Protein AF-0000000069440228 (afdb_homodimer)

pLDDT: mean 81.07, std 17.93, range [28.2, 97.19]

InterPro domains:
  IPR001647 DNA-binding HTH domain, TetR-type [PF00440] (42-88)
  IPR001647 DNA-binding HTH domain, TetR-type [PR00455] (42-55)
  IPR001647 DNA-binding HTH domain, TetR-type [PR00455] (63-86)
  IPR001647 DNA-binding HTH domain, TetR-type [PS50977] (36-96)
  IPR009057 Homedomain-like superfamily [SSF46689] (38-113)
  IPR050109 HTH-type, TetR-like transcriptional regulator [PTHR30055] (40-167)

Secondary structure (DSSP, 8-state):
-------------------HHHHHHHHHHT---HHHHHHHHHHHHHHHHHHHH-TTT--HHHHHHHHTS-HHHHHHHH-SHHHHHHHHHHHHHHHHHHHHHHHHTT-SSHHHHHHHHHHHHHHHHHH-HHHHHHHHHHTHHHHHHHT-TTSHHHHHHHHHHHHHH--SSS-HHHHHHHHHHHHHHHHHHHHS--SSS--SSHHHHHHHIIIIIHHHHHHT-/-------------------HHHHHHHHHHT---HHHHHHHHHHHHHHHHHHHH-TTT--HHHHHHHHTS-HHHHHHHH-SHHHHHHHHHHHHHHHHHHHHHHHHTT-SSHHHHHHHHHHHHHHHHHH-HHHHHHHHHHTHHHHHHHH-TTSHHHHHHHHHHHHHH--SSS-HHHHHHHHHHHHHHHHHHHHS--SSS--SSHHHHHHHIIIIIHHHHHHT-

Nearest PDB structures (foldseek):
  3br6-assembly1_A  TM=7.108E-01  e=5.117E-04  Staphylococcus aureus
  5gpa-assembly1_B  TM=5.689E-01  e=1.256E-04  Halalkalibacterium halodurans C-125
  3whc-assembly3_F  TM=5.615E-01  e=7.028E-04  Bacillus subtilis subsp. subtilis str. 168
  6en8-assembly1_E  TM=5.647E-01  e=8.501E-03  Sulfolobus acidocaldarius DSM 639
  3aqt-assembly1_B  TM=5.004E-01  e=3.282E-03  Corynebacterium glutamicum ATCC 13032

Organism: Mycobacteroides abscessus (strain ATCC 19977 / DSM 44196 / CCUG 20993 / CIP 104536 / JCM 13569 / NCTC 13031 / TMC 1543 / L948) (NCBI:txid561007)

Solvent-accessible surface area (backbone atoms only — not comparable to full-atom values): 23138 Å² total; per-residue (Å²): 135,83,79,76,74,76,70,76,71,70,79,70,74,74,76,61,45,58,63,39,36,62,43,48,52,20,60,68,70,70,55,71,53,71,68,41,48,52,52,47,46,47,40,49,27,38,48,53,42,23,53,73,57,21,49,67,72,44,48,68,61,57,29,16,57,70,49,70,47,50,58,68,56,43,35,56,44,39,40,52,68,66,45,40,53,24,50,39,50,42,49,52,52,44,52,48,51,55,62,44,37,75,71,38,63,78,48,90,44,41,66,60,27,49,38,51,48,50,33,51,48,51,55,47,49,75,71,30,58,58,49,54,20,36,53,64,45,40,49,23,52,48,58,49,39,59,36,39,51,82,32,62,43,35,49,34,41,40,50,57,52,14,66,69,38,37,44,93,86,32,45,49,72,22,34,34,42,27,46,54,54,49,52,54,52,49,47,47,40,72,67,34,59,38,88,84,60,47,62,86,43,65,69,39,26,41,52,43,28,61,45,43,47,45,44,35,38,60,46,36,89,135,82,79,74,75,76,68,76,72,71,79,70,73,75,77,65,45,59,62,37,35,61,42,49,53,21,60,68,70,70,56,70,52,70,66,42,48,53,52,47,46,46,40,48,27,38,48,52,42,24,53,73,58,21,50,67,71,44,48,66,61,57,29,17,57,69,50,70,48,49,58,67,56,43,35,58,44,38,39,54,69,66,44,40,53,24,50,38,51,42,51,52,52,44,54,49,51,54,63,43,38,77,70,40,63,78,47,88,44,41,67,61,26,48,38,50,50,49,33,52,48,52,55,47,49,76,71,30,58,59,49,54,20,35,53,65,47,40,49,20,54,48,55,49,39,59,38,40,51,82,32,61,44,35,49,33,41,40,50,56,52,15,66,69,38,38,43,90,87,32,44,49,72,22,34,35,43,24,46,55,55,51,52,55,52,47,49,47,40,73,64,35,57,39,88,82,61,47,60,87,43,66,68,39,26,41,52,44,28,62,45,43,47,45,45,34,39,62,45,35,90

Radius of gyration: 23.77 Å; Cα contacts (8 Å, |Δi|>4): 569; chains: 2; bounding box: 67×56×89 Å

Foldseek 3Di:
DDPPPPPPPPPPPLDDAALLLLLLVCLLVVDDDPLSVLVVLLLVLLLVQCLVPFLQPRDLCSSCVSSVHDSVVCCSHQNDSLSSLLSSVLNVLSNQLSVCLVVLVVDDALLVSQLVSQLSVLVCLLPPSNNVSCLVSPLVSQLCSPPVVPDSSNVSSLQSNLVSRDDPLAHSQLSSQLVSVSVNVSSCCSNPPDPVQHPPHSVSSSVNCVVPSSVSSNVSD/DDPPCPPDDPPPPLDDAALLLLLLVCLLVVDDDPLSVLVVLLLVLLLVQCLVPFLQPRDLCSSCVSSVHDSVVCCSHQNDSLSSLLSSVLNVLSNQLSVCLVVLVVDDALLVSQLVSQLSVLVCLLPPSNNVSCLVSPLVSQLCSNPVVPDSSNVSSLQSNLVSRDDPLAHSQLSSQLVSVSVNVSSCCSNPPDPVQHPPHSVSSSVSCVVPSSVSSNVSD

Structure (mmCIF, N/CA/C/O backbone):
data_AF-0000000069440228-model_v1
#
loop_
_entity.id
_entity.type
_entity.pdbx_description
1 polymer 'Transcriptional regulator, TetR family'
#
loop_
_atom_site.group_PDB
_atom_site.id
_atom_site.type_symbol
_atom_site.label_atom_id
_atom_site.label_alt_id
_atom_site.label_comp_id
_atom_site.label_asym_id
_atom_site.label_entity_id
_atom_site.label_seq_id
_atom_site.pdbx_PDB_ins_code
_atom_site.Cartn_x
_atom_site.Cartn_y
_atom_site.Cartn_z
_atom_site.occupancy
_atom_site.B_iso_or_equiv
_atom_site.auth_seq_id
_atom_site.auth_comp_id
_atom_site.auth_asym_id
_atom_site.auth_atom_id
_atom_site.pdbx_PDB_model_num
ATOM 1 N N . MET A 1 1 ? 43 -10.797 38.031 1 28.2 1 MET A N 1
ATOM 2 C CA . MET A 1 1 ? 42.812 -9.906 36.906 1 28.2 1 MET A CA 1
ATOM 3 C C . MET A 1 1 ? 41.312 -9.828 36.531 1 28.2 1 MET A C 1
ATOM 5 O O . MET A 1 1 ? 40.688 -10.844 36.219 1 28.2 1 MET A O 1
ATOM 9 N N . SER A 1 2 ? 40.562 -8.812 37.094 1 29.97 2 SER A N 1
ATOM 10 C CA . SER A 1 2 ? 39.125 -8.555 37.281 1 29.97 2 SER A CA 1
ATOM 11 C C . SER A 1 2 ? 38.438 -8.352 35.938 1 29.97 2 SER A C 1
ATOM 13 O O . SER A 1 2 ? 38.906 -7.605 35.094 1 29.97 2 SER A O 1
ATOM 15 N N . ARG A 1 3 ? 37.75 -9.438 35.406 1 32.78 3 ARG A N 1
ATOM 16 C CA . ARG A 1 3 ? 36.938 -9.453 34.188 1 32.78 3 ARG A CA 1
ATOM 17 C C . ARG A 1 3 ? 35.969 -8.266 34.156 1 32.78 3 ARG A C 1
ATOM 19 O O . ARG A 1 3 ? 35.062 -8.18 35 1 32.78 3 ARG A O 1
ATOM 26 N N . VAL A 1 4 ? 36.469 -7.074 33.75 1 31.69 4 VAL A N 1
ATOM 27 C CA . VAL A 1 4 ? 35.625 -5.898 33.531 1 31.69 4 VAL A CA 1
ATOM 28 C C . VAL A 1 4 ? 34.406 -6.281 32.719 1 31.69 4 VAL A C 1
ATOM 30 O O . VAL A 1 4 ? 34.531 -6.797 31.594 1 31.69 4 VAL A O 1
ATOM 33 N N . ASP A 1 5 ? 33.312 -6.699 33.312 1 32.22 5 ASP A N 1
ATOM 34 C CA . ASP A 1 5 ? 31.984 -6.945 32.781 1 32.22 5 ASP A CA 1
ATOM 35 C C . ASP A 1 5 ? 31.547 -5.793 31.891 1 32.22 5 ASP A C 1
ATOM 37 O O . ASP A 1 5 ? 31.297 -4.688 32.375 1 32.22 5 ASP A O 1
ATOM 41 N N . MET A 1 6 ? 32.25 -5.609 30.75 1 29.31 6 MET A N 1
ATOM 42 C CA . MET A 1 6 ? 31.781 -4.59 29.797 1 29.31 6 MET A CA 1
ATOM 43 C C . MET A 1 6 ? 30.281 -4.711 29.562 1 29.31 6 MET A C 1
ATOM 45 O O . MET A 1 6 ? 29.828 -5.648 28.906 1 29.31 6 MET A O 1
ATOM 49 N N . ALA A 1 7 ? 29.5 -4.484 30.609 1 30.56 7 ALA A N 1
ATOM 50 C CA . ALA A 1 7 ? 28.047 -4.316 30.562 1 30.56 7 ALA A CA 1
ATOM 51 C C . ALA A 1 7 ? 27.625 -3.609 29.281 1 30.56 7 ALA A C 1
ATOM 53 O O . ALA A 1 7 ? 28.219 -2.602 28.891 1 30.56 7 ALA A O 1
ATOM 54 N N . SER A 1 8 ? 27.141 -4.355 28.266 1 32.19 8 SER A N 1
ATOM 55 C CA . SER A 1 8 ? 26.562 -3.936 27 1 32.19 8 SER A CA 1
ATOM 56 C C . SER A 1 8 ? 25.703 -2.682 27.156 1 32.19 8 SER A C 1
ATOM 58 O O . SER A 1 8 ? 24.828 -2.631 28.031 1 32.19 8 SER A O 1
ATOM 60 N N . ALA A 1 9 ? 26.266 -1.5 27.031 1 32.81 9 ALA A N 1
ATOM 61 C CA . ALA A 1 9 ? 25.5 -0.257 27.094 1 32.81 9 ALA A CA 1
ATOM 62 C C . ALA A 1 9 ? 24.156 -0.401 26.406 1 32.81 9 ALA A C 1
ATOM 64 O O . ALA A 1 9 ? 24.047 -1.021 25.344 1 32.81 9 ALA A O 1
ATOM 65 N N . PRO A 1 10 ? 23.062 -0.274 27.156 1 29.56 10 PRO A N 1
ATOM 66 C CA . PRO A 1 10 ? 21.734 -0.443 26.562 1 29.56 10 PRO A CA 1
ATOM 67 C C . PRO A 1 10 ? 21.609 0.25 25.203 1 29.56 10 PRO A C 1
ATOM 69 O O . PRO A 1 10 ? 22.297 1.244 24.953 1 29.56 10 PRO A O 1
ATOM 72 N N . ALA A 1 11 ? 21.516 -0.402 24.188 1 31.19 11 ALA A N 1
ATOM 73 C CA . ALA A 1 11 ? 21.219 0.177 22.875 1 31.19 11 ALA A CA 1
ATOM 74 C C . ALA A 1 11 ? 20.406 1.458 23.031 1 31.19 11 ALA A C 1
ATOM 76 O O . ALA A 1 11 ? 19.312 1.445 23.609 1 31.19 11 ALA A O 1
ATOM 77 N N . ALA A 1 12 ? 21.016 2.604 23.344 1 30.41 12 ALA A N 1
ATOM 78 C CA . ALA A 1 12 ? 20.406 3.926 23.438 1 30.41 12 ALA A CA 1
ATOM 79 C C . ALA A 1 12 ? 19.219 4.043 22.484 1 30.41 12 ALA A C 1
ATOM 81 O O . ALA A 1 12 ? 19.312 3.672 21.312 1 30.41 12 ALA A O 1
ATOM 82 N N . THR A 1 13 ? 18.016 3.906 22.953 1 32.97 13 THR A N 1
ATOM 83 C CA . THR A 1 13 ? 16.797 4.371 22.328 1 32.97 13 THR A CA 1
ATOM 84 C C . THR A 1 13 ? 17.047 5.637 21.516 1 32.97 13 THR A C 1
ATOM 86 O O . THR A 1 13 ? 17.438 6.668 22.062 1 32.97 13 THR A O 1
ATOM 89 N N . ILE A 1 14 ? 17.875 5.5 20.547 1 34.44 14 ILE A N 1
ATOM 90 C CA . ILE A 1 14 ? 18.094 6.637 19.656 1 34.44 14 ILE A CA 1
ATOM 91 C C . ILE A 1 14 ? 17.047 7.707 19.906 1 34.44 14 ILE A C 1
ATOM 93 O O . ILE A 1 14 ? 15.844 7.438 19.812 1 34.44 14 ILE A O 1
ATOM 97 N N . GLY A 1 15 ? 17.25 8.82 20.641 1 34.31 15 GLY A N 1
ATOM 98 C CA . GLY A 1 15 ? 16.562 10.023 21.078 1 34.31 15 GLY A CA 1
ATOM 99 C C . GLY A 1 15 ? 15.43 10.438 20.172 1 34.31 15 GLY A C 1
ATOM 100 O O . GLY A 1 15 ? 15.227 9.844 19.109 1 34.31 15 GLY A O 1
ATOM 101 N N . SER A 1 16 ? 14.867 11.969 20.281 1 42.5 16 SER A N 1
ATOM 102 C CA . SER A 1 16 ? 13.695 12.812 20.109 1 42.5 16 SER A CA 1
ATOM 103 C C . SER A 1 16 ? 13.344 12.992 18.625 1 42.5 16 SER A C 1
ATOM 105 O O . SER A 1 16 ? 13.992 13.773 17.922 1 42.5 16 SER A O 1
ATOM 107 N N . VAL A 1 17 ? 13.453 12.094 17.766 1 46.5 17 VAL A N 1
ATOM 108 C CA . VAL A 1 17 ? 12.695 12.344 16.547 1 46.5 17 VAL A CA 1
ATOM 109 C C . VAL A 1 17 ? 11.547 13.312 16.828 1 46.5 17 VAL A C 1
ATOM 111 O O . VAL A 1 17 ? 10.984 13.305 17.922 1 46.5 17 VAL A O 1
ATOM 114 N N . VAL A 1 18 ? 11.383 14.383 15.984 1 55.03 18 VAL A N 1
ATOM 115 C CA . VAL A 1 18 ? 10.352 15.414 16.047 1 55.03 18 VAL A CA 1
ATOM 116 C C . VAL A 1 18 ? 9.117 14.875 16.75 1 55.03 18 VAL A C 1
ATOM 118 O O . VAL A 1 18 ? 8.656 13.773 16.453 1 55.03 18 VAL A O 1
ATOM 121 N N . GLU A 1 19 ? 9.008 15.289 18.078 1 64.88 19 GLU A N 1
ATOM 122 C CA . GLU A 1 19 ? 7.695 15.094 18.672 1 64.88 19 GLU A CA 1
ATOM 123 C C . GLU A 1 19 ? 6.578 15.477 17.703 1 64.88 19 GLU A C 1
ATOM 125 O O . GLU A 1 19 ? 5.938 16.516 17.875 1 64.88 19 GLU A O 1
ATOM 130 N N . LEU A 1 20 ? 6.578 14.836 16.609 1 74.19 20 LEU A N 1
ATOM 131 C CA . LEU A 1 20 ? 5.633 15.156 15.539 1 74.19 20 LEU A CA 1
ATOM 132 C C . LEU A 1 20 ? 4.211 15.242 16.078 1 74.19 20 LEU A C 1
ATOM 134 O O . LEU A 1 20 ? 3.402 16.047 15.609 1 74.19 20 LEU A O 1
ATOM 138 N N . ASP A 1 21 ? 4.094 14.547 17.172 1 74.06 21 ASP A N 1
ATOM 139 C CA . ASP A 1 21 ? 2.752 14.547 17.75 1 74.06 21 ASP A CA 1
ATOM 140 C C . ASP A 1 21 ? 2.363 15.945 18.234 1 74.06 21 ASP A C 1
ATOM 142 O O . ASP A 1 21 ? 1.269 16.422 17.953 1 74.06 21 ASP A O 1
ATOM 146 N N . SER A 1 22 ? 3.354 16.453 19 1 77.75 22 SER A N 1
ATOM 147 C CA . SER A 1 22 ? 3.088 17.797 19.516 1 77.75 22 SER A CA 1
ATOM 148 C C . SER A 1 22 ? 2.898 18.797 18.391 1 77.75 22 SER A C 1
ATOM 150 O O . SER A 1 22 ? 2.012 19.656 18.453 1 77.75 22 SER A O 1
ATOM 152 N N . LEU A 1 23 ? 3.674 18.719 17.406 1 78 23 LEU A N 1
ATOM 153 C CA . LEU A 1 23 ? 3.547 19.625 16.266 1 78 23 LEU A CA 1
ATOM 154 C C . LEU A 1 23 ? 2.195 19.453 15.578 1 78 23 LEU A C 1
ATOM 156 O O . LEU A 1 23 ? 1.504 20.422 15.297 1 78 23 LEU A O 1
ATOM 160 N N . LEU A 1 24 ? 1.791 18.266 15.398 1 77.31 24 LEU A N 1
ATOM 161 C CA . LEU A 1 24 ? 0.544 18 14.695 1 77.31 24 LEU A CA 1
ATOM 162 C C . LEU A 1 24 ? -0.655 18.484 15.492 1 77.31 24 LEU A C 1
ATOM 164 O O . LEU A 1 24 ? -1.584 19.078 14.93 1 77.31 24 LEU A O 1
ATOM 168 N N . ARG A 1 25 ? -0.547 18.266 16.75 1 76.62 25 ARG A N 1
ATOM 169 C CA . ARG A 1 25 ? -1.619 18.766 17.609 1 76.62 25 ARG A CA 1
ATOM 170 C C . ARG A 1 25 ? -1.704 20.281 17.562 1 76.62 25 ARG A C 1
ATOM 172 O O . ARG A 1 25 ? -2.799 20.844 17.531 1 76.62 25 ARG A O 1
ATOM 179 N N . GLN A 1 26 ? -0.553 20.797 17.562 1 81.5 26 GLN A N 1
ATOM 180 C CA . GLN A 1 26 ? -0.521 22.25 17.562 1 81.5 26 GLN A CA 1
ATOM 181 C C . GLN A 1 26 ? -0.927 22.828 16.219 1 81.5 26 GLN A C 1
ATOM 183 O O . GLN A 1 26 ? -1.494 23.922 16.141 1 81.5 26 GLN A O 1
ATOM 188 N N . LEU A 1 27 ? -0.645 22.156 15.211 1 79.38 27 LEU A N 1
ATOM 189 C CA . LEU A 1 27 ? -1.146 22.562 13.898 1 79.38 27 LEU A CA 1
ATOM 190 C C . LEU A 1 27 ? -2.672 22.562 13.875 1 79.38 27 LEU A C 1
ATOM 192 O O . LEU A 1 27 ? -3.287 23.453 13.297 1 79.38 27 LEU A O 1
ATOM 196 N N . ALA A 1 28 ? -3.174 21.625 14.508 1 76.25 28 ALA A N 1
ATOM 197 C CA . ALA A 1 28 ? -4.625 21.484 14.539 1 76.25 28 ALA A CA 1
ATOM 198 C C . ALA A 1 28 ? -5.266 22.578 15.391 1 76.25 28 ALA A C 1
ATOM 200 O O . ALA A 1 28 ? -6.395 23 15.125 1 76.25 28 ALA A O 1
ATOM 201 N N . THR A 1 29 ? -4.512 23.047 16.359 1 79.56 29 THR A N 1
ATOM 202 C CA . THR A 1 29 ? -5.078 24.031 17.281 1 79.56 29 THR A CA 1
ATOM 203 C C . THR A 1 29 ? -4.691 25.453 16.844 1 79.56 29 THR A C 1
ATOM 205 O O . THR A 1 29 ? -5.281 26.422 17.312 1 79.56 29 THR A O 1
ATOM 208 N N . GLY A 1 30 ? -3.723 25.5 15.961 1 80.81 30 GLY A N 1
ATOM 209 C CA . GLY A 1 30 ? -3.402 26.781 15.352 1 80.81 30 GLY A CA 1
ATOM 210 C C . GLY A 1 30 ? -2.338 27.547 16.109 1 80.81 30 GLY A C 1
ATOM 211 O O . GLY A 1 30 ? -2.045 28.703 15.773 1 80.81 30 GLY A O 1
ATOM 212 N N . THR A 1 31 ? -1.78 27.031 17.203 1 82.38 31 THR A N 1
ATOM 213 C CA . THR A 1 31 ? -0.75 27.719 17.969 1 82.38 31 THR A CA 1
ATOM 214 C C . THR A 1 31 ? 0.497 26.844 18.109 1 82.38 31 THR A C 1
ATOM 216 O O . THR A 1 31 ? 0.453 25.781 18.719 1 82.38 31 THR A O 1
ATOM 219 N N . LEU A 1 32 ? 1.535 27.375 17.562 1 83.69 32 LEU A N 1
ATOM 220 C CA . LEU A 1 32 ? 2.77 26.609 17.594 1 83.69 32 LEU A CA 1
ATOM 221 C C . LEU A 1 32 ? 3.711 27.125 18.672 1 83.69 32 LEU A C 1
ATOM 223 O O . LEU A 1 32 ? 3.898 28.344 18.812 1 83.69 32 LEU A O 1
ATOM 227 N N . SER A 1 33 ? 4.191 26.25 19.484 1 83.75 33 SER A N 1
ATOM 228 C CA . SER A 1 33 ? 5.277 26.578 20.406 1 83.75 33 SER A CA 1
ATOM 229 C C . SER A 1 33 ? 6.551 26.938 19.641 1 83.75 33 SER A C 1
ATOM 231 O O . SER A 1 33 ? 6.648 26.688 18.438 1 83.75 33 SER A O 1
ATOM 233 N N . GLU A 1 34 ? 7.492 27.516 20.281 1 81.69 34 GLU A N 1
ATOM 234 C CA . GLU A 1 34 ? 8.758 27.891 19.656 1 81.69 34 GLU A CA 1
ATOM 235 C C . GLU A 1 34 ? 9.484 26.656 19.109 1 81.69 34 GLU A C 1
ATOM 237 O O . GLU A 1 34 ? 10.078 26.703 18.031 1 81.69 34 GLU A O 1
ATOM 242 N N . THR A 1 35 ? 9.398 25.688 19.922 1 79.94 35 THR A N 1
ATOM 243 C CA . THR A 1 35 ? 10.039 24.438 19.5 1 79.94 35 THR A CA 1
ATOM 244 C C . THR A 1 35 ? 9.414 23.922 18.203 1 79.94 35 THR A C 1
ATOM 246 O O . THR A 1 35 ? 10.125 23.484 17.297 1 79.94 35 THR A O 1
ATOM 249 N N . ASN A 1 36 ? 8.195 24 18.156 1 85.75 36 ASN A N 1
ATOM 250 C CA . ASN A 1 36 ? 7.496 23.469 16.984 1 85.75 36 ASN A CA 1
ATOM 251 C C . ASN A 1 36 ? 7.656 24.375 15.781 1 85.75 36 ASN A C 1
ATOM 253 O O . ASN A 1 36 ? 7.625 23.906 14.641 1 85.75 36 ASN A O 1
ATOM 257 N N . VAL A 1 37 ? 7.871 25.656 16.125 1 85.69 37 VAL A N 1
ATOM 258 C CA . VAL A 1 37 ? 8.188 26.578 15.031 1 85.69 37 VAL A CA 1
ATOM 259 C C . VAL A 1 37 ? 9.523 26.188 14.406 1 85.69 37 VAL A C 1
ATOM 261 O O . VAL A 1 37 ? 9.648 26.141 13.18 1 85.69 37 VAL A O 1
ATOM 264 N N . ALA A 1 38 ? 10.477 25.891 15.195 1 86.25 38 ALA A N 1
ATOM 265 C CA . ALA A 1 38 ? 11.797 25.484 14.703 1 86.25 38 ALA A CA 1
ATOM 266 C C . ALA A 1 38 ? 11.711 24.188 13.906 1 86.25 38 ALA A C 1
ATOM 268 O O . ALA A 1 38 ? 12.305 24.078 12.828 1 86.25 38 ALA A O 1
ATOM 269 N N . THR A 1 39 ? 11 23.266 14.438 1 87.69 39 THR A N 1
ATOM 270 C CA . THR A 1 39 ? 10.812 22 13.742 1 87.69 39 THR A CA 1
ATOM 271 C C . THR A 1 39 ? 10.125 22.219 12.398 1 87.69 39 THR A C 1
ATOM 273 O O . THR A 1 39 ? 10.523 21.625 11.398 1 87.69 39 THR A O 1
ATOM 276 N N . SER A 1 40 ? 9.188 23.062 12.461 1 90.19 40 SER A N 1
ATOM 277 C CA . SER A 1 40 ? 8.461 23.344 11.227 1 90.19 40 SER A CA 1
ATOM 278 C C . SER A 1 40 ? 9.383 23.969 10.18 1 90.19 40 SER A C 1
ATOM 280 O O . SER A 1 40 ? 9.281 23.641 8.992 1 90.19 40 SER A O 1
ATOM 282 N N . ARG A 1 41 ? 10.258 24.75 10.602 1 91.31 41 ARG A N 1
ATOM 283 C CA . ARG A 1 41 ? 11.203 25.375 9.695 1 91.31 41 ARG A CA 1
ATOM 284 C C . ARG A 1 41 ? 12.133 24.344 9.07 1 91.31 41 ARG A C 1
ATOM 286 O O . ARG A 1 41 ? 12.469 24.438 7.883 1 91.31 41 ARG A O 1
ATOM 293 N N . LEU A 1 42 ? 12.547 23.438 9.852 1 94.19 42 LEU A N 1
ATOM 294 C CA . LEU A 1 42 ? 13.391 22.359 9.336 1 94.19 42 LEU A CA 1
ATOM 295 C C . LEU A 1 42 ? 12.648 21.531 8.297 1 94.19 42 LEU A C 1
ATOM 297 O O . LEU A 1 42 ? 13.195 21.219 7.238 1 94.19 42 LEU A O 1
ATOM 301 N N . LEU A 1 43 ? 11.422 21.281 8.617 1 93.06 43 LEU A N 1
ATOM 302 C CA . LEU A 1 43 ? 10.609 20.484 7.703 1 93.06 43 LEU A CA 1
ATOM 303 C C . LEU A 1 43 ? 10.281 21.266 6.438 1 93.06 43 LEU A C 1
ATOM 305 O O . LEU A 1 43 ? 10.18 20.688 5.352 1 93.06 43 LEU A O 1
ATOM 309 N N . ASP A 1 44 ? 10.156 22.594 6.586 1 94.88 44 ASP A N 1
ATOM 310 C CA . ASP A 1 44 ? 9.961 23.453 5.418 1 94.88 44 ASP A CA 1
ATOM 311 C C . ASP A 1 44 ? 11.164 23.375 4.477 1 94.88 44 ASP A C 1
ATOM 313 O O . ASP A 1 44 ? 11 23.266 3.258 1 94.88 44 ASP A O 1
ATOM 317 N N . ALA A 1 45 ? 12.266 23.422 5.051 1 96.12 45 ALA A N 1
ATOM 318 C CA . ALA A 1 45 ? 13.492 23.328 4.262 1 96.12 45 ALA A CA 1
ATOM 319 C C . ALA A 1 45 ? 13.578 21.984 3.531 1 96.12 45 ALA A C 1
ATOM 321 O O . ALA A 1 45 ? 13.938 21.938 2.352 1 96.12 45 ALA A O 1
ATOM 322 N N . ALA A 1 46 ? 13.281 20.953 4.25 1 93.62 46 ALA A N 1
ATOM 323 C CA . ALA A 1 46 ? 13.289 19.625 3.652 1 93.62 46 ALA A CA 1
ATOM 324 C C . ALA A 1 46 ? 12.297 19.531 2.498 1 93.62 46 ALA A C 1
ATOM 326 O O . ALA A 1 46 ? 12.633 19.047 1.416 1 93.62 46 ALA A O 1
ATOM 327 N N . ARG A 1 47 ? 11.102 20.016 2.762 1 92.69 47 ARG A N 1
ATOM 328 C CA . ARG A 1 47 ? 10.062 19.984 1.74 1 92.69 47 ARG A CA 1
ATOM 329 C C . ARG A 1 47 ? 10.508 20.719 0.481 1 92.69 47 ARG A C 1
ATOM 331 O O . ARG A 1 47 ? 10.32 20.219 -0.632 1 92.69 47 ARG A O 1
ATOM 338 N N . GLU A 1 48 ? 11.047 21.844 0.658 1 94.69 48 GLU A N 1
ATOM 339 C CA . GLU A 1 48 ? 11.5 22.641 -0.475 1 94.69 48 GLU A CA 1
ATOM 340 C C . GLU A 1 48 ? 12.57 21.906 -1.279 1 94.69 48 GLU A C 1
ATOM 342 O O . GLU A 1 48 ? 12.547 21.922 -2.512 1 94.69 48 GLU A O 1
ATOM 347 N N . GLU A 1 49 ? 13.492 21.281 -0.616 1 94.06 49 GLU A N 1
ATOM 348 C CA . GLU A 1 49 ? 14.539 20.516 -1.297 1 94.06 49 GLU A CA 1
ATOM 349 C C . GLU A 1 49 ? 13.953 19.328 -2.043 1 94.06 49 GLU A C 1
ATOM 351 O O . GLU A 1 49 ? 14.336 19.047 -3.18 1 94.06 49 GLU A O 1
ATOM 356 N N . PHE A 1 50 ? 13.031 18.672 -1.401 1 88.25 50 PHE A N 1
ATOM 357 C CA . PHE A 1 50 ? 12.398 17.516 -2.018 1 88.25 50 PHE A CA 1
ATOM 358 C C . PHE A 1 50 ? 11.633 17.906 -3.273 1 88.25 50 PHE A C 1
ATOM 360 O O . PHE A 1 50 ? 11.695 17.219 -4.293 1 88.25 50 PHE A O 1
ATOM 367 N N . VAL A 1 51 ? 10.93 18.969 -3.189 1 88.44 51 VAL A N 1
ATOM 368 C CA . VAL A 1 51 ? 10.125 19.422 -4.316 1 88.44 51 VAL A CA 1
ATOM 369 C C . VAL A 1 51 ? 11.039 19.906 -5.445 1 88.44 51 VAL A C 1
ATOM 371 O O . VAL A 1 51 ? 10.773 19.625 -6.617 1 88.44 51 VAL A O 1
ATOM 374 N N . ALA A 1 52 ? 12.102 20.531 -5.098 1 89.56 52 ALA A N 1
ATOM 375 C CA . ALA A 1 52 ? 12.992 21.125 -6.086 1 89.56 52 ALA A CA 1
ATOM 376 C C . ALA A 1 52 ? 13.852 20.062 -6.766 1 89.56 52 ALA A C 1
ATOM 378 O O . ALA A 1 52 ? 14.094 20.125 -7.973 1 89.56 52 ALA A O 1
ATOM 379 N N . HIS A 1 53 ? 14.312 19.047 -6.016 1 88.31 53 HIS A N 1
ATOM 380 C CA . HIS A 1 53 ? 15.352 18.172 -6.543 1 88.31 53 HIS A CA 1
ATOM 381 C C . HIS A 1 53 ? 14.891 16.719 -6.539 1 88.31 53 HIS A C 1
ATOM 383 O O . HIS A 1 53 ? 15.578 15.844 -7.078 1 88.31 53 HIS A O 1
ATOM 389 N N . GLY A 1 54 ? 13.711 16.562 -5.996 1 84.62 54 GLY A N 1
ATOM 390 C CA . GLY A 1 54 ? 13.32 15.18 -5.781 1 84.62 54 GLY A CA 1
ATOM 391 C C . GLY A 1 54 ? 13.867 14.602 -4.488 1 84.62 54 GLY A C 1
ATOM 392 O O . GLY A 1 54 ? 14.914 15.039 -4 1 84.62 54 GLY A O 1
ATOM 393 N N . ILE A 1 55 ? 13.289 13.648 -3.947 1 82.88 55 ILE A N 1
ATOM 394 C CA . ILE A 1 55 ? 13.641 13.102 -2.645 1 82.88 55 ILE A CA 1
ATOM 395 C C . ILE A 1 55 ? 14.93 12.281 -2.76 1 82.88 55 ILE A C 1
ATOM 397 O O . ILE A 1 55 ? 15.82 12.398 -1.914 1 82.88 55 ILE A O 1
ATOM 401 N N . ALA A 1 56 ? 15 11.508 -3.791 1 77.75 56 ALA A N 1
ATOM 402 C CA . ALA A 1 56 ? 16.156 10.641 -3.965 1 77.75 56 ALA A CA 1
ATOM 403 C C . ALA A 1 56 ? 17.438 11.453 -4.098 1 77.75 56 ALA A C 1
ATOM 405 O O . ALA A 1 56 ? 18.469 11.117 -3.502 1 77.75 56 ALA A O 1
ATOM 406 N N . ARG A 1 57 ? 17.422 12.477 -4.734 1 83.25 57 ARG A N 1
ATOM 407 C CA . ARG A 1 57 ? 18.609 13.258 -5.082 1 83.25 57 ARG A CA 1
ATOM 408 C C . ARG A 1 57 ? 18.922 14.266 -3.99 1 83.25 57 ARG A C 1
ATOM 410 O O . ARG A 1 57 ? 20 14.867 -3.992 1 83.25 57 ARG A O 1
ATOM 417 N N . THR A 1 58 ? 18 14.406 -3.178 1 89.69 58 THR A N 1
ATOM 418 C CA . THR A 1 58 ? 18.219 15.383 -2.111 1 89.69 58 THR A CA 1
ATOM 419 C C . THR A 1 58 ? 19.141 14.805 -1.04 1 89.69 58 THR A C 1
ATOM 421 O O . THR A 1 58 ? 18.922 13.703 -0.549 1 89.69 58 THR A O 1
ATOM 424 N N . ALA A 1 59 ? 20.203 15.555 -0.754 1 92.69 59 ALA A N 1
ATOM 425 C CA . ALA A 1 59 ? 21.109 15.164 0.328 1 92.69 59 ALA A CA 1
ATOM 426 C C . ALA A 1 59 ? 20.719 15.844 1.64 1 92.69 59 ALA A C 1
ATOM 428 O O . ALA A 1 59 ? 20.203 16.969 1.639 1 92.69 59 ALA A O 1
ATOM 429 N N . VAL A 1 60 ? 21 15.094 2.686 1 93.5 60 VAL A N 1
ATOM 430 C CA . VAL A 1 60 ? 20.688 15.641 4.004 1 93.5 60 VAL A CA 1
ATOM 431 C C . VAL A 1 60 ? 21.484 16.922 4.23 1 93.5 60 VAL A C 1
ATOM 433 O O . VAL A 1 60 ? 20.984 17.859 4.867 1 93.5 60 VAL A O 1
ATOM 436 N N . GLY A 1 61 ? 22.641 16.984 3.682 1 95.81 61 GLY A N 1
ATOM 437 C CA . GLY A 1 61 ? 23.453 18.188 3.775 1 95.81 61 GLY A CA 1
ATOM 438 C C . GLY A 1 61 ? 22.797 19.391 3.135 1 95.81 61 GLY A C 1
ATOM 439 O O . GLY A 1 61 ? 22.891 20.516 3.646 1 95.81 61 GLY A O 1
ATOM 440 N N . ASP A 1 62 ? 22.109 19.234 2.072 1 96.5 62 ASP A N 1
ATOM 441 C CA . ASP A 1 62 ? 21.391 20.312 1.394 1 96.5 62 ASP A CA 1
ATOM 442 C C . ASP A 1 62 ? 20.234 20.828 2.246 1 96.5 62 ASP A C 1
ATOM 444 O O . ASP A 1 62 ? 19.984 22.031 2.295 1 96.5 62 ASP A O 1
ATOM 448 N N . ILE A 1 63 ? 19.594 19.906 2.879 1 96.62 63 ILE A N 1
ATOM 449 C CA . ILE A 1 63 ? 18.5 20.281 3.768 1 96.62 63 ILE A CA 1
ATOM 450 C C . ILE A 1 63 ? 19.031 21.125 4.93 1 96.62 63 ILE A C 1
ATOM 452 O O . ILE A 1 63 ? 18.469 22.156 5.266 1 96.62 63 ILE A O 1
ATOM 456 N N . ALA A 1 64 ? 20.125 20.625 5.496 1 96.94 64 ALA A N 1
ATOM 457 C CA . ALA A 1 64 ? 20.734 21.328 6.613 1 96.94 64 ALA A CA 1
ATOM 458 C C . ALA A 1 64 ? 21.172 22.734 6.203 1 96.94 64 ALA A C 1
ATOM 460 O O . ALA A 1 64 ? 20.906 23.703 6.922 1 96.94 64 ALA A O 1
ATOM 461 N N . ARG A 1 65 ? 21.766 22.859 5.086 1 97.12 65 ARG A N 1
ATOM 462 C CA . ARG A 1 65 ? 22.219 24.156 4.574 1 97.12 65 ARG A CA 1
ATOM 463 C C . ARG A 1 65 ? 21.047 25.109 4.375 1 97.12 65 ARG A C 1
ATOM 465 O O . ARG A 1 65 ? 21.109 26.266 4.801 1 97.12 65 ARG A O 1
ATOM 472 N N . ARG A 1 66 ? 20.031 24.688 3.834 1 96.25 66 ARG A N 1
ATOM 473 C CA . ARG A 1 66 ? 18.859 25.516 3.582 1 96.25 66 ARG A CA 1
ATOM 474 C C . ARG A 1 66 ? 18.203 25.953 4.891 1 96.25 66 ARG A C 1
ATOM 476 O O . ARG A 1 66 ? 17.688 27.062 4.988 1 96.25 66 ARG A O 1
ATOM 483 N N . ALA A 1 67 ? 18.219 25.062 5.836 1 95.81 67 ALA A N 1
ATOM 484 C CA . ALA A 1 67 ? 17.594 25.344 7.129 1 95.81 67 ALA A CA 1
ATOM 485 C C . ALA A 1 67 ? 18.516 26.188 8.008 1 95.81 67 ALA A C 1
ATOM 487 O O . ALA A 1 67 ? 18.094 26.688 9.055 1 95.81 67 ALA A O 1
ATOM 488 N N . GLY A 1 68 ? 19.719 26.281 7.645 1 96.56 68 GLY A N 1
ATOM 489 C CA . GLY A 1 68 ? 20.672 27.078 8.406 1 96.56 68 GLY A CA 1
ATOM 490 C C . GLY A 1 68 ? 21.141 26.391 9.68 1 96.56 68 GLY A C 1
ATOM 491 O O . GLY A 1 68 ? 21.328 27.031 10.711 1 96.56 68 GLY A O 1
ATOM 492 N N . VAL A 1 69 ? 21.203 25.109 9.656 1 96.31 69 VAL A N 1
ATOM 493 C CA . VAL A 1 69 ? 21.688 24.359 10.805 1 96.31 69 VAL A CA 1
ATOM 494 C C . VAL A 1 69 ? 22.766 23.375 10.359 1 96.31 69 VAL A C 1
ATOM 496 O O . VAL A 1 69 ? 22.969 23.172 9.164 1 96.31 69 VAL A O 1
ATOM 499 N N . SER A 1 70 ? 23.453 22.797 11.336 1 95.75 70 SER A N 1
ATOM 500 C CA . SER A 1 70 ? 24.469 21.781 11.031 1 95.75 70 SER A CA 1
ATOM 501 C C . SER A 1 70 ? 23.812 20.422 10.773 1 95.75 70 SER A C 1
ATOM 503 O O . SER A 1 70 ? 22.688 20.172 11.195 1 95.75 70 SER A O 1
ATOM 505 N N . ARG A 1 71 ? 24.531 19.547 10.094 1 94.44 71 ARG A N 1
ATOM 506 C CA . ARG A 1 71 ? 24.047 18.203 9.828 1 94.44 71 ARG A CA 1
ATOM 507 C C . ARG A 1 71 ? 23.766 17.453 11.125 1 94.44 71 ARG A C 1
ATOM 509 O O . ARG A 1 71 ? 22.719 16.812 11.266 1 94.44 71 ARG A O 1
ATOM 516 N N . PRO A 1 72 ? 24.578 17.562 12.148 1 93.81 72 PRO A N 1
ATOM 517 C CA . PRO A 1 72 ? 24.297 16.875 13.414 1 93.81 72 PRO A CA 1
ATOM 518 C C . PRO A 1 72 ? 23.047 17.406 14.102 1 93.81 72 PRO A C 1
ATOM 520 O O . PRO A 1 72 ? 22.281 16.641 14.688 1 93.81 72 PRO A O 1
ATOM 523 N N . THR A 1 73 ? 22.875 18.688 14 1 91.06 73 THR A N 1
ATOM 524 C CA . THR A 1 73 ? 21.688 19.281 14.578 1 91.06 73 THR A CA 1
ATOM 525 C C . THR A 1 73 ? 20.422 18.75 13.891 1 91.06 73 THR A C 1
ATOM 527 O O . THR A 1 73 ? 19.453 18.406 14.555 1 91.06 73 THR A O 1
ATOM 530 N N . LEU A 1 74 ? 20.422 18.734 12.531 1 93.94 74 LEU A N 1
ATOM 531 C CA . LEU A 1 74 ? 19.297 18.203 11.781 1 93.94 74 LEU A CA 1
ATOM 532 C C . LEU A 1 74 ? 19.016 16.75 12.172 1 93.94 74 LEU A C 1
ATOM 534 O O . LEU A 1 74 ? 17.859 16.375 12.391 1 93.94 74 LEU A O 1
ATOM 538 N N . TYR A 1 75 ? 20.094 16.047 12.312 1 91.75 75 TYR A N 1
ATOM 539 C CA . TYR A 1 75 ? 19.953 14.641 12.664 1 91.75 75 TYR A CA 1
ATOM 540 C C . TYR A 1 75 ? 19.344 14.492 14.055 1 91.75 75 TYR A C 1
ATOM 542 O O . TYR A 1 75 ? 18.469 13.648 14.273 1 91.75 75 TYR A O 1
ATOM 550 N N . ARG A 1 76 ? 19.828 15.273 14.914 1 89.38 76 ARG A N 1
ATOM 551 C CA . ARG A 1 76 ? 19.312 15.211 16.281 1 89.38 76 ARG A CA 1
ATOM 552 C C . ARG A 1 76 ? 17.828 15.555 16.328 1 89.38 76 ARG A C 1
ATOM 554 O O . ARG A 1 76 ? 17.062 14.914 17.047 1 89.38 76 ARG A O 1
ATOM 561 N N . LYS A 1 77 ? 17.5 16.422 15.516 1 88.69 77 LYS A N 1
ATOM 562 C CA . LYS A 1 77 ? 16.141 16.938 15.594 1 88.69 77 LYS A CA 1
ATOM 563 C C . LYS A 1 77 ? 15.188 16.141 14.719 1 88.69 77 LYS A C 1
ATOM 565 O O . LYS A 1 77 ? 14.031 15.93 15.078 1 88.69 77 LYS A O 1
ATOM 570 N N . CYS A 1 78 ? 15.625 15.742 13.531 1 89.38 78 CYS A N 1
ATOM 571 C CA . CYS A 1 78 ? 14.703 15.164 12.555 1 89.38 78 CYS A CA 1
ATOM 572 C C . CYS A 1 78 ? 15.078 13.727 12.227 1 89.38 78 CYS A C 1
ATOM 574 O O . CYS A 1 78 ? 14.305 13.008 11.602 1 89.38 78 CYS A O 1
ATOM 576 N N . GLY A 1 79 ? 16.172 13.281 12.648 1 88.62 79 GLY A N 1
ATOM 577 C CA . GLY A 1 79 ? 16.609 11.922 12.352 1 88.62 79 GLY A CA 1
ATOM 578 C C . GLY A 1 79 ? 17.25 11.781 10.984 1 88.62 79 GLY A C 1
ATOM 579 O O . GLY A 1 79 ? 17.906 12.711 10.508 1 88.62 79 GLY A O 1
ATOM 580 N N . ASP A 1 80 ? 17.188 10.625 10.406 1 84.69 80 ASP A N 1
ATOM 581 C CA . ASP A 1 80 ? 17.797 10.359 9.102 1 84.69 80 ASP A CA 1
ATOM 582 C C . ASP A 1 80 ? 16.844 10.773 7.973 1 84.69 80 ASP A C 1
ATOM 584 O O . ASP A 1 80 ? 15.773 11.32 8.219 1 84.69 80 ASP A O 1
ATOM 588 N N . LYS A 1 81 ? 17.297 10.617 6.789 1 83.62 81 LYS A N 1
ATOM 589 C CA . LYS A 1 81 ? 16.531 11.086 5.629 1 83.62 81 LYS A CA 1
ATOM 590 C C . LYS A 1 81 ? 15.141 10.469 5.598 1 83.62 81 LYS A C 1
ATOM 592 O O . LYS A 1 81 ? 14.164 11.156 5.289 1 83.62 81 LYS A O 1
ATOM 597 N N . GLU A 1 82 ? 15.062 9.227 5.945 1 78.31 82 GLU A N 1
ATOM 598 C CA . GLU A 1 82 ? 13.766 8.555 5.926 1 78.31 82 GLU A CA 1
ATOM 599 C C . GLU A 1 82 ? 12.82 9.156 6.969 1 78.31 82 GLU A C 1
ATOM 601 O O . GLU A 1 82 ? 11.625 9.312 6.715 1 78.31 82 GLU A O 1
ATOM 606 N N . ASP A 1 83 ? 13.359 9.461 8.047 1 80.69 83 ASP A N 1
ATOM 607 C CA . ASP A 1 83 ? 12.578 10.109 9.094 1 80.69 83 ASP A CA 1
ATOM 608 C C . ASP A 1 83 ? 12.078 11.477 8.633 1 80.69 83 ASP A C 1
ATOM 610 O O . ASP A 1 83 ? 10.938 11.852 8.906 1 80.69 83 ASP A O 1
ATOM 614 N N . ILE A 1 84 ? 12.953 12.133 8 1 85.56 84 ILE A N 1
ATOM 615 C CA . ILE A 1 84 ? 12.617 13.477 7.539 1 85.56 84 ILE A CA 1
ATOM 616 C C . ILE A 1 84 ? 11.5 13.398 6.504 1 85.56 84 ILE A C 1
ATOM 618 O O . ILE A 1 84 ? 10.547 14.18 6.555 1 85.56 84 ILE A O 1
ATOM 622 N N . VAL A 1 85 ? 11.617 12.5 5.602 1 82.88 85 VAL A N 1
ATOM 623 C CA . VAL A 1 85 ? 10.594 12.32 4.57 1 82.88 85 VAL A CA 1
ATOM 624 C C . VAL A 1 85 ? 9.25 12.016 5.223 1 82.88 85 VAL A C 1
ATOM 626 O O . VAL A 1 85 ? 8.234 12.625 4.875 1 82.88 85 VAL A O 1
ATOM 629 N N . ALA A 1 86 ? 9.289 11.125 6.156 1 80.5 86 ALA A N 1
ATOM 630 C CA . ALA A 1 86 ? 8.062 10.75 6.848 1 80.5 86 ALA A CA 1
ATOM 631 C C . ALA A 1 86 ? 7.445 11.945 7.57 1 80.5 86 ALA A C 1
ATOM 633 O O . ALA A 1 86 ? 6.234 12.156 7.504 1 80.5 86 ALA A O 1
ATOM 634 N N . ALA A 1 87 ? 8.273 12.656 8.219 1 84.12 87 ALA A N 1
ATOM 635 C CA . ALA A 1 87 ? 7.801 13.812 8.984 1 84.12 87 ALA A CA 1
ATOM 636 C C . ALA A 1 87 ? 7.191 14.867 8.062 1 84.12 87 ALA A C 1
ATOM 638 O O . ALA A 1 87 ? 6.156 15.453 8.383 1 84.12 87 ALA A O 1
ATOM 639 N N . VAL A 1 88 ? 7.789 15.117 6.977 1 86.69 88 VAL A N 1
ATOM 640 C CA . VAL A 1 88 ? 7.281 16.078 6.008 1 86.69 88 VAL A CA 1
ATOM 641 C C . VAL A 1 88 ? 5.922 15.625 5.484 1 86.69 88 VAL A C 1
ATOM 643 O O . VAL A 1 88 ? 4.984 16.422 5.391 1 86.69 88 VAL A O 1
ATOM 646 N N . LEU A 1 89 ? 5.836 14.383 5.156 1 83.88 89 LEU A N 1
ATOM 647 C CA . LEU A 1 89 ? 4.594 13.852 4.613 1 83.88 89 LEU A CA 1
ATOM 648 C C . LEU A 1 89 ? 3.469 13.945 5.641 1 83.88 89 LEU A C 1
ATOM 650 O O . LEU A 1 89 ? 2.352 14.352 5.309 1 83.88 89 LEU A O 1
ATOM 654 N N . VAL A 1 90 ? 3.783 13.555 6.836 1 83.88 90 VAL A N 1
ATOM 655 C CA . VAL A 1 90 ? 2.789 13.586 7.906 1 83.88 90 VAL A CA 1
ATOM 656 C C . VAL A 1 90 ? 2.326 15.023 8.133 1 83.88 90 VAL A C 1
ATOM 658 O O . VAL A 1 90 ? 1.126 15.281 8.258 1 83.88 90 VAL A O 1
ATOM 661 N N . ARG A 1 91 ? 3.266 15.875 8.18 1 85.31 91 ARG A N 1
ATOM 662 C CA . ARG A 1 91 ? 2.92 17.281 8.383 1 85.31 91 ARG A CA 1
ATOM 663 C C . ARG A 1 91 ? 2.074 17.812 7.223 1 85.31 91 ARG A C 1
ATOM 665 O O . ARG A 1 91 ? 1.07 18.484 7.441 1 85.31 91 ARG A O 1
ATOM 672 N N . GLU A 1 92 ? 2.467 17.531 6.023 1 86.25 92 GLU A N 1
ATOM 673 C CA . GLU A 1 92 ? 1.716 17.984 4.855 1 86.25 92 GLU A CA 1
ATOM 674 C C . GLU A 1 92 ? 0.289 17.438 4.875 1 86.25 92 GLU A C 1
ATOM 676 O O . GLU A 1 92 ? -0.659 18.156 4.555 1 86.25 92 GLU A O 1
ATOM 681 N N . THR A 1 93 ? 0.183 16.188 5.191 1 86.12 93 THR A N 1
ATOM 682 C CA . THR A 1 93 ? -1.136 15.57 5.254 1 86.12 93 THR A CA 1
ATOM 683 C C . THR A 1 93 ? -1.982 16.203 6.355 1 86.12 93 THR A C 1
ATOM 685 O O . THR A 1 93 ? -3.162 16.5 6.148 1 86.12 93 THR A O 1
ATOM 688 N N . THR A 1 94 ? -1.366 16.422 7.473 1 85.88 94 THR A N 1
ATOM 689 C CA . THR A 1 94 ? -2.064 17.062 8.586 1 85.88 94 THR A CA 1
ATOM 690 C C . THR A 1 94 ? -2.537 18.453 8.203 1 85.88 94 THR A C 1
ATOM 692 O O . THR A 1 94 ? -3.691 18.812 8.445 1 85.88 94 THR A O 1
ATOM 695 N N . GLU A 1 95 ? -1.657 19.219 7.605 1 87 95 GLU A N 1
ATOM 696 C CA . GLU A 1 95 ? -2.01 20.562 7.184 1 87 95 GLU A CA 1
ATOM 697 C C . GLU A 1 95 ? -3.172 20.562 6.195 1 87 95 GLU A C 1
ATOM 699 O O . GLU A 1 95 ? -4.051 21.422 6.25 1 87 95 GLU A O 1
ATOM 704 N N . PHE A 1 96 ? -3.143 19.625 5.34 1 87.5 96 PHE A N 1
ATOM 705 C CA . PHE A 1 96 ? -4.246 19.484 4.398 1 87.5 96 PHE A CA 1
ATOM 706 C C . PHE A 1 96 ? -5.566 19.281 5.137 1 87.5 96 PHE A C 1
ATOM 708 O O . PHE A 1 96 ? -6.559 19.953 4.828 1 87.5 96 PHE A O 1
ATOM 715 N N . PHE A 1 97 ? -5.613 18.422 6.094 1 87.94 97 PHE A N 1
ATOM 716 C CA . PHE A 1 97 ? -6.863 18.109 6.773 1 87.94 97 PHE A CA 1
ATOM 717 C C . PHE A 1 97 ? -7.293 19.25 7.672 1 87.94 97 PHE A C 1
ATOM 719 O O . PHE A 1 97 ? -8.492 19.5 7.848 1 87.94 97 PHE A O 1
ATOM 726 N N . VAL A 1 98 ? -6.348 19.969 8.195 1 84.19 98 VAL A N 1
ATOM 727 C CA . VAL A 1 98 ? -6.68 21.156 8.969 1 84.19 98 VAL A CA 1
ATOM 728 C C . VAL A 1 98 ? -7.383 22.172 8.07 1 84.19 98 VAL A C 1
ATOM 730 O O . VAL A 1 98 ? -8.391 22.766 8.469 1 84.19 98 VAL A O 1
ATOM 733 N N . ARG A 1 99 ? -6.895 22.297 6.867 1 87.75 99 ARG A N 1
ATOM 734 C CA . ARG A 1 99 ? -7.523 23.203 5.91 1 87.75 99 ARG A CA 1
ATOM 735 C C . ARG A 1 99 ? -8.875 22.672 5.453 1 87.75 99 ARG A C 1
ATOM 737 O O . ARG A 1 99 ? -9.82 23.438 5.266 1 87.75 99 ARG A O 1
ATOM 744 N N . ALA A 1 100 ? -8.914 21.375 5.316 1 90.12 100 ALA A N 1
ATOM 745 C CA . ALA A 1 100 ? -10.133 20.75 4.816 1 90.12 100 ALA A CA 1
ATOM 746 C C . ALA A 1 100 ? -11.25 20.812 5.852 1 90.12 100 ALA A C 1
ATOM 748 O O . ALA A 1 100 ? -12.422 20.594 5.523 1 90.12 100 ALA A O 1
ATOM 749 N N . GLN A 1 101 ? -10.914 21.125 7.074 1 88.06 101 GLN A N 1
ATOM 750 C CA . GLN A 1 101 ? -11.875 21.172 8.172 1 88.06 101 GLN A CA 1
ATOM 751 C C . GLN A 1 101 ? -13.023 22.125 7.852 1 88.06 101 GLN A C 1
ATOM 753 O O . GLN A 1 101 ? -14.18 21.844 8.172 1 88.06 101 GLN A O 1
ATOM 758 N N . ALA A 1 102 ? -12.695 23.203 7.258 1 88.69 102 ALA A N 1
ATOM 759 C CA . ALA A 1 102 ? -13.703 24.219 6.941 1 88.69 102 ALA A CA 1
ATOM 760 C C . ALA A 1 102 ? -14.781 23.641 6.023 1 88.69 102 ALA A C 1
ATOM 762 O O . ALA A 1 102 ? -15.945 24.016 6.117 1 88.69 102 ALA A O 1
ATOM 763 N N . VAL A 1 103 ? -14.406 22.719 5.188 1 90.25 103 VAL A N 1
ATOM 764 C CA . VAL A 1 103 ? -15.312 22.109 4.223 1 90.25 103 VAL A CA 1
ATOM 765 C C . VAL A 1 103 ? -16.031 20.922 4.867 1 90.25 103 VAL A C 1
ATOM 767 O O . VAL A 1 103 ? -17.203 20.656 4.586 1 90.25 103 VAL A O 1
ATOM 770 N N . LEU A 1 104 ? -15.414 20.234 5.789 1 92.25 104 LEU A N 1
ATOM 771 C CA . LEU A 1 104 ? -15.914 18.984 6.324 1 92.25 104 LEU A CA 1
ATOM 772 C C . LEU A 1 104 ? -16.828 19.234 7.523 1 92.25 104 LEU A C 1
ATOM 774 O O . LEU A 1 104 ? -17.797 18.5 7.734 1 92.25 104 LEU A O 1
ATOM 778 N N . ALA A 1 105 ? -16.578 20.281 8.242 1 88.38 105 ALA A N 1
ATOM 779 C CA . ALA A 1 105 ? -17.25 20.531 9.516 1 88.38 105 ALA A CA 1
ATOM 780 C C . ALA A 1 105 ? -18.75 20.719 9.328 1 88.38 105 ALA A C 1
ATOM 782 O O . ALA A 1 105 ? -19.547 20.203 10.125 1 88.38 105 ALA A O 1
ATOM 783 N N . PRO A 1 106 ? -19.125 21.359 8.258 1 91.31 106 PRO A N 1
ATOM 784 C CA . PRO A 1 106 ? -20.562 21.578 8.102 1 91.31 106 PRO A CA 1
ATOM 785 C C . PRO A 1 106 ? -21.328 20.312 7.707 1 91.31 106 PRO A C 1
ATOM 787 O O . PRO A 1 106 ? -22.562 20.297 7.758 1 91.31 106 PRO A O 1
ATOM 790 N N . LEU A 1 107 ? -20.672 19.281 7.309 1 92.56 107 LEU A N 1
ATOM 791 C CA . LEU A 1 107 ? -21.328 18.062 6.898 1 92.56 107 LEU A CA 1
ATOM 792 C C . LEU A 1 107 ? -21.922 17.328 8.102 1 92.56 107 LEU A C 1
ATOM 794 O O . LEU A 1 107 ? -21.328 17.312 9.18 1 92.56 107 LEU A O 1
ATOM 798 N N . SER A 1 108 ? -23.047 16.672 7.949 1 87.12 108 SER A N 1
ATOM 799 C CA . SER A 1 108 ? -23.906 16.25 9.047 1 87.12 108 SER A CA 1
ATOM 800 C C . SER A 1 108 ? -23.422 14.93 9.648 1 87.12 108 SER A C 1
ATOM 802 O O . SER A 1 108 ? -23.672 14.648 10.82 1 87.12 108 SER A O 1
ATOM 804 N N . ASN A 1 109 ? -22.906 14.086 8.773 1 91.94 109 ASN A N 1
ATOM 805 C CA . ASN A 1 109 ? -22.562 12.797 9.344 1 91.94 109 ASN A CA 1
ATOM 806 C C . ASN A 1 109 ? -21.141 12.375 8.953 1 91.94 109 ASN A C 1
ATOM 808 O O . ASN A 1 109 ? -20.609 12.844 7.949 1 91.94 109 ASN A O 1
ATOM 812 N N . ALA A 1 110 ? -20.672 11.523 9.727 1 93.69 110 ALA A N 1
ATOM 813 C CA . ALA A 1 110 ? -19.281 11.078 9.609 1 93.69 110 ALA A CA 1
ATOM 814 C C . ALA A 1 110 ? -19.031 10.414 8.258 1 93.69 110 ALA A C 1
ATOM 816 O O . ALA A 1 110 ? -17.953 10.547 7.68 1 93.69 110 ALA A O 1
ATOM 817 N N . GLU A 1 111 ? -20.016 9.734 7.723 1 95.5 111 GLU A N 1
ATOM 818 C CA . GLU A 1 111 ? -19.859 9.039 6.445 1 95.5 111 GLU A CA 1
ATOM 819 C C . GLU A 1 111 ? -19.688 10.031 5.301 1 95.5 111 GLU A C 1
ATOM 821 O O . GLU A 1 111 ? -18.828 9.859 4.438 1 95.5 111 GLU A O 1
ATOM 826 N N . ASP A 1 112 ? -20.5 11.055 5.316 1 95.31 112 ASP A N 1
ATOM 827 C CA . ASP A 1 112 ? -20.359 12.109 4.309 1 95.31 112 ASP A CA 1
ATOM 828 C C . ASP A 1 112 ? -19 12.797 4.422 1 95.31 112 ASP A C 1
ATOM 830 O O . ASP A 1 112 ? -18.375 13.109 3.408 1 95.31 112 ASP A O 1
ATOM 834 N N . ARG A 1 113 ? -18.578 13.062 5.625 1 95.31 113 ARG A N 1
ATOM 835 C CA . ARG A 1 113 ? -17.266 13.68 5.844 1 95.31 113 ARG A CA 1
ATOM 836 C C . ARG A 1 113 ? -16.156 12.797 5.312 1 95.31 113 ARG A C 1
ATOM 838 O O . ARG A 1 113 ? -15.203 13.297 4.699 1 95.31 113 ARG A O 1
ATOM 845 N N . MET A 1 114 ? -16.281 11.508 5.523 1 94.75 114 MET A N 1
ATOM 846 C CA . MET A 1 114 ? -15.266 10.578 5.039 1 94.75 114 MET A CA 1
ATOM 847 C C . MET A 1 114 ? -15.18 10.609 3.518 1 94.75 114 MET A C 1
ATOM 849 O O . MET A 1 114 ? -14.086 10.68 2.957 1 94.75 114 MET A O 1
ATOM 853 N N . VAL A 1 115 ? -16.312 10.586 2.857 1 95.81 115 VAL A N 1
ATOM 854 C CA . VAL A 1 115 ? -16.344 10.594 1.399 1 95.81 115 VAL A CA 1
ATOM 855 C C . VAL A 1 115 ? -15.719 11.883 0.874 1 95.81 115 VAL A C 1
ATOM 857 O O . VAL A 1 115 ? -14.836 11.852 0.009 1 95.81 115 VAL A O 1
ATOM 860 N N . GLU A 1 116 ? -16.125 12.984 1.426 1 95.31 116 GLU A N 1
ATOM 861 C CA . GLU A 1 116 ? -15.609 14.273 0.965 1 95.31 116 GLU A CA 1
ATOM 862 C C . GLU A 1 116 ? -14.125 14.414 1.265 1 95.31 116 GLU A C 1
ATOM 864 O O . GLU A 1 116 ? -13.367 14.945 0.447 1 95.31 116 GLU A O 1
ATOM 869 N N . ALA A 1 117 ? -13.758 13.977 2.449 1 93.94 117 ALA A N 1
ATOM 870 C CA . ALA A 1 117 ? -12.352 14.008 2.814 1 93.94 117 ALA A CA 1
ATOM 871 C C . ALA A 1 117 ? -11.508 13.195 1.83 1 93.94 117 ALA A C 1
ATOM 873 O O . ALA A 1 117 ? -10.43 13.633 1.415 1 93.94 117 ALA A O 1
ATOM 874 N N . PHE A 1 118 ? -11.977 12.031 1.433 1 94.69 118 PHE A N 1
ATOM 875 C CA . PHE A 1 118 ? -11.258 11.18 0.496 1 94.69 118 PHE A CA 1
ATOM 876 C C . PHE A 1 118 ? -11.156 11.836 -0.873 1 94.69 118 PHE A C 1
ATOM 878 O O . PHE A 1 118 ? -10.086 11.844 -1.488 1 94.69 118 PHE A O 1
ATOM 885 N N . VAL A 1 119 ? -12.211 12.398 -1.356 1 95 119 VAL A N 1
ATOM 886 C CA . VAL A 1 119 ? -12.234 13.039 -2.666 1 95 119 VAL A CA 1
ATOM 887 C C . VAL A 1 119 ? -11.281 14.234 -2.672 1 95 119 VAL A C 1
ATOM 889 O O . VAL A 1 119 ? -10.445 14.367 -3.568 1 95 119 VAL A O 1
ATOM 892 N N . MET A 1 120 ? -11.375 15.047 -1.667 1 93 120 MET A N 1
ATOM 893 C CA . MET A 1 120 ? -10.5 16.203 -1.559 1 93 120 MET A CA 1
ATOM 894 C C . MET A 1 120 ? -9.039 15.781 -1.426 1 93 120 MET A C 1
ATOM 896 O O . MET A 1 120 ? -8.156 16.391 -2.033 1 93 120 MET A O 1
ATOM 900 N N . GLY A 1 121 ? -8.852 14.781 -0.574 1 91.75 121 GLY A N 1
ATOM 901 C CA . GLY A 1 121 ? -7.5 14.281 -0.39 1 91.75 121 GLY A CA 1
ATOM 902 C C . GLY A 1 121 ? -6.879 13.75 -1.669 1 91.75 121 GLY A C 1
ATOM 903 O O . GLY A 1 121 ? -5.73 14.07 -1.986 1 91.75 121 GLY A O 1
ATOM 904 N N . MET A 1 122 ? -7.59 12.969 -2.416 1 92.06 122 MET A N 1
ATOM 905 C CA . MET A 1 122 ? -7.109 12.43 -3.684 1 92.06 122 MET A CA 1
ATOM 906 C C . MET A 1 122 ? -6.863 13.539 -4.695 1 92.06 122 MET A C 1
ATOM 908 O O . MET A 1 122 ? -5.863 13.516 -5.414 1 92.06 122 MET A O 1
ATOM 912 N N . ARG A 1 123 ? -7.75 14.445 -4.719 1 91.44 123 ARG A N 1
ATOM 913 C CA . ARG A 1 123 ? -7.594 15.586 -5.609 1 91.44 123 ARG A CA 1
ATOM 914 C C . ARG A 1 123 ? -6.328 16.375 -5.273 1 91.44 123 ARG A C 1
ATOM 916 O O . ARG A 1 123 ? -5.547 16.703 -6.164 1 91.44 123 ARG A O 1
ATOM 923 N N . GLU A 1 124 ? -6.141 16.641 -4.008 1 89.88 124 GLU A N 1
ATOM 924 C CA . GLU A 1 124 ? -4.953 17.359 -3.557 1 89.88 124 GLU A CA 1
ATOM 925 C C . GLU A 1 124 ? -3.68 16.594 -3.887 1 89.88 124 GLU A C 1
ATOM 927 O O . GLU A 1 124 ? -2.697 17.172 -4.348 1 89.88 124 GLU A O 1
ATOM 932 N N . ALA A 1 125 ? -3.723 15.32 -3.633 1 86.94 125 ALA A N 1
ATOM 933 C CA . ALA A 1 125 ? -2.547 14.477 -3.84 1 86.94 125 ALA A CA 1
ATOM 934 C C . ALA A 1 125 ? -2.15 14.438 -5.312 1 86.94 125 ALA A C 1
ATOM 936 O O . ALA A 1 125 ? -0.963 14.391 -5.641 1 86.94 125 ALA A O 1
ATOM 937 N N . ARG A 1 126 ? -3.096 14.453 -6.211 1 82.56 126 ARG A N 1
ATOM 938 C CA . ARG A 1 126 ? -2.834 14.383 -7.645 1 82.56 126 ARG A CA 1
ATOM 939 C C . ARG A 1 126 ? -2.088 15.617 -8.133 1 82.56 126 ARG A C 1
ATOM 941 O O . ARG A 1 126 ? -1.334 15.555 -9.102 1 82.56 126 ARG A O 1
ATOM 948 N N . HIS A 1 127 ? -2.217 16.75 -7.398 1 82.25 127 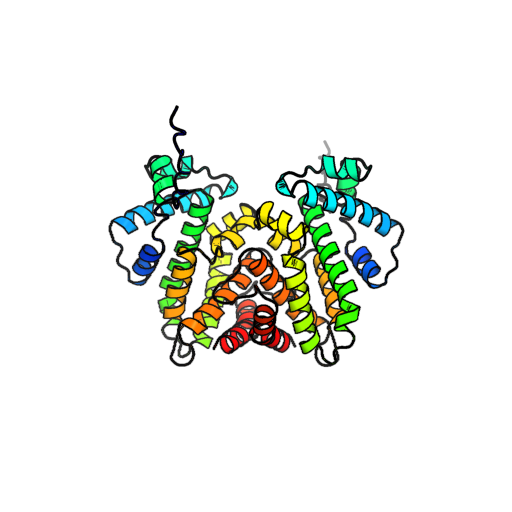HIS A N 1
ATOM 949 C CA . HIS A 1 127 ? -1.628 18 -7.855 1 82.25 127 HIS A CA 1
ATOM 950 C C . HIS A 1 127 ? -0.542 18.469 -6.895 1 82.25 127 HIS A C 1
ATOM 952 O O . HIS A 1 127 ? 0.063 19.531 -7.113 1 82.25 127 HIS A O 1
ATOM 958 N N . HIS A 1 128 ? -0.29 17.719 -5.941 1 83.19 128 HIS A N 1
ATOM 959 C CA . HIS A 1 128 ? 0.655 18.156 -4.918 1 83.19 128 HIS A CA 1
ATOM 960 C C . HIS A 1 128 ? 2.094 17.891 -5.348 1 83.19 128 HIS A C 1
ATOM 962 O O . HIS A 1 128 ? 2.441 16.75 -5.691 1 83.19 128 HIS A O 1
ATOM 968 N N . PRO A 1 129 ? 2.912 18.844 -5.27 1 81.81 129 PRO A N 1
ATOM 969 C CA . PRO A 1 129 ? 4.281 18.688 -5.77 1 81.81 129 PRO A CA 1
ATOM 970 C C . PRO A 1 129 ? 5.07 17.625 -5.012 1 81.81 129 PRO A C 1
ATOM 972 O O . PRO A 1 129 ? 5.918 16.938 -5.598 1 81.81 129 PRO A O 1
ATOM 975 N N . LEU A 1 130 ? 4.797 17.531 -3.764 1 79.19 130 LEU A N 1
ATOM 976 C CA . LEU A 1 130 ? 5.52 16.531 -2.979 1 79.19 130 LEU A CA 1
ATOM 977 C C . LEU A 1 130 ? 5.141 15.125 -3.408 1 79.19 130 LEU A C 1
ATOM 979 O O . LEU A 1 130 ? 5.973 14.211 -3.371 1 79.19 130 LEU A O 1
ATOM 983 N N . VAL A 1 131 ? 3.865 14.938 -3.746 1 77 131 VAL A N 1
ATOM 984 C CA . VAL A 1 131 ? 3.418 13.625 -4.215 1 77 131 VAL A CA 1
ATOM 985 C C . VAL A 1 131 ? 4.102 13.297 -5.539 1 77 131 VAL A C 1
ATOM 987 O O . VAL A 1 131 ? 4.492 12.148 -5.77 1 77 131 VAL A O 1
ATOM 990 N N . ALA A 1 132 ? 4.254 14.281 -6.352 1 75.69 132 ALA A N 1
ATOM 991 C CA . ALA A 1 132 ? 4.988 14.094 -7.602 1 75.69 132 ALA A CA 1
ATOM 992 C C . ALA A 1 132 ? 6.434 13.688 -7.332 1 75.69 132 ALA A C 1
ATOM 994 O O . ALA A 1 132 ? 6.977 12.812 -8.008 1 75.69 132 ALA A O 1
ATOM 995 N N . ALA A 1 133 ? 7.047 14.344 -6.41 1 74.38 133 ALA A N 1
ATOM 996 C CA . ALA A 1 133 ? 8.422 14.039 -6.039 1 74.38 133 ALA A CA 1
ATOM 997 C C . ALA A 1 133 ? 8.539 12.617 -5.48 1 74.38 133 ALA A C 1
ATOM 999 O O . ALA A 1 133 ? 9.523 11.922 -5.73 1 74.38 133 ALA A O 1
ATOM 1000 N N . LEU A 1 134 ? 7.508 12.32 -4.742 1 72.75 134 LEU A N 1
ATOM 1001 C CA . LEU A 1 134 ? 7.484 10.992 -4.141 1 72.75 134 LEU A CA 1
ATOM 1002 C C . LEU A 1 134 ? 7.371 9.906 -5.211 1 72.75 134 LEU A C 1
ATOM 1004 O O . LEU A 1 134 ? 7.98 8.844 -5.09 1 72.75 134 LEU A O 1
ATOM 1008 N N . LYS A 1 135 ? 6.555 10.195 -6.203 1 67.62 135 LYS A N 1
ATOM 1009 C CA . LYS A 1 135 ? 6.379 9.242 -7.297 1 67.62 135 LYS A CA 1
ATOM 1010 C C . LYS A 1 135 ? 7.691 9.008 -8.031 1 67.62 135 LYS A C 1
ATOM 1012 O O . LYS A 1 135 ? 7.949 7.898 -8.508 1 67.62 135 LYS A O 1
ATOM 1017 N N . GLU A 1 136 ? 8.461 10.094 -8.109 1 64 136 GLU A N 1
ATOM 1018 C CA . GLU A 1 136 ? 9.75 10 -8.781 1 64 136 GLU A CA 1
ATOM 1019 C C . GLU A 1 136 ? 10.773 9.273 -7.914 1 64 136 GLU A C 1
ATOM 1021 O O . GLU A 1 136 ? 11.688 8.633 -8.43 1 64 136 GLU A O 1
ATOM 1026 N N . PHE A 1 137 ? 10.938 9.938 -6.625 1 57.34 137 PHE A N 1
ATOM 1027 C CA . PHE A 1 137 ? 11.867 9.359 -5.66 1 57.34 137 PHE A CA 1
ATOM 1028 C C . PHE A 1 137 ? 11.727 7.84 -5.621 1 57.34 137 PHE A C 1
ATOM 1030 O O . PHE A 1 137 ? 12.68 7.133 -5.289 1 57.34 137 PHE A O 1
ATOM 1037 N N . ASP A 1 138 ? 11.086 7.254 -6.426 1 50 138 ASP A N 1
ATOM 1038 C CA . ASP A 1 138 ? 10.797 5.824 -6.492 1 50 138 ASP A CA 1
ATOM 1039 C C . ASP A 1 138 ? 9.734 5.43 -5.473 1 50 138 ASP A C 1
ATOM 1041 O O . ASP A 1 138 ? 9.805 5.832 -4.309 1 50 138 ASP A O 1
ATOM 1045 N N . SER A 1 139 ? 8.438 5.48 -5.906 1 46.16 139 SER A N 1
ATOM 1046 C CA . SER A 1 139 ? 7.184 5.078 -5.277 1 46.16 139 SER A CA 1
ATOM 1047 C C . SER A 1 139 ? 7.434 4.277 -4.004 1 46.16 139 SER A C 1
ATOM 1049 O O . SER A 1 139 ? 6.492 3.904 -3.307 1 46.16 139 SER A O 1
ATOM 1051 N N . GLU A 1 140 ? 8.633 3.811 -3.809 1 44.12 140 GLU A N 1
ATOM 1052 C CA . GLU A 1 140 ? 9.109 2.869 -2.799 1 44.12 140 GLU A CA 1
ATOM 1053 C C . GLU A 1 140 ? 8.82 3.379 -1.39 1 44.12 140 GLU A C 1
ATOM 1055 O O . GLU A 1 140 ? 8.406 2.613 -0.518 1 44.12 140 GLU A O 1
ATOM 1060 N N . SER A 1 141 ? 9.25 4.652 -1.227 1 46.38 141 SER A N 1
ATOM 1061 C CA . SER A 1 141 ? 9.359 5.23 0.11 1 46.38 141 SER A CA 1
ATOM 1062 C C . SER A 1 141 ? 8.008 5.746 0.6 1 46.38 141 SER A C 1
ATOM 1064 O O . SER A 1 141 ? 7.75 5.77 1.805 1 46.38 141 SER A O 1
ATOM 1066 N N . PHE A 1 142 ? 7.258 5.941 -0.384 1 45.88 142 PHE A N 1
ATOM 1067 C CA . PHE A 1 142 ? 6.043 6.633 0.021 1 45.88 142 PHE A CA 1
ATOM 1068 C C . PHE A 1 142 ? 5.227 5.777 0.985 1 45.88 142 PHE A C 1
ATOM 1070 O O . PHE A 1 142 ? 4.828 6.246 2.053 1 45.88 142 PHE A O 1
ATOM 1077 N N . SER A 1 143 ? 4.965 4.516 0.439 1 48.25 143 SER A N 1
ATOM 1078 C CA . SER A 1 143 ? 4.016 3.75 1.241 1 48.25 143 SER A CA 1
ATOM 1079 C C . SER A 1 143 ? 4.602 3.396 2.604 1 48.25 143 SER A C 1
ATOM 1081 O O . SER A 1 143 ? 3.885 3.361 3.605 1 48.25 143 SER A O 1
ATOM 1083 N N . ARG A 1 144 ? 5.898 3.195 2.654 1 49.41 144 ARG A N 1
ATOM 1084 C CA . ARG A 1 144 ? 6.512 2.832 3.93 1 49.41 144 ARG A CA 1
ATOM 1085 C C . ARG A 1 144 ? 6.457 3.996 4.914 1 49.41 144 ARG A C 1
ATOM 1087 O O . ARG A 1 144 ? 6.148 3.807 6.09 1 49.41 144 ARG A O 1
ATOM 1094 N N . ASN A 1 145 ? 6.855 5.121 4.266 1 50.34 145 ASN A N 1
ATOM 1095 C CA . ASN A 1 145 ? 7.109 6.227 5.18 1 50.34 145 ASN A CA 1
ATOM 1096 C C . ASN A 1 145 ? 5.812 6.773 5.77 1 50.34 145 ASN A C 1
ATOM 1098 O O . ASN A 1 145 ? 5.746 7.066 6.965 1 50.34 145 ASN A O 1
ATOM 1102 N N . VAL A 1 146 ? 4.938 6.844 4.891 1 53.06 146 VAL A N 1
ATOM 1103 C CA . VAL A 1 146 ? 3.727 7.445 5.441 1 53.06 146 VAL A CA 1
ATOM 1104 C C . VAL A 1 146 ? 3.076 6.48 6.43 1 53.06 146 VAL A C 1
ATOM 1106 O O . VAL A 1 146 ? 2.506 6.906 7.438 1 53.06 146 VAL A O 1
ATOM 1109 N N . PHE A 1 147 ? 3.336 5.16 6.113 1 53.72 147 PHE A N 1
ATOM 1110 C CA . PHE A 1 147 ? 2.549 4.223 6.91 1 53.72 147 PHE A CA 1
ATOM 1111 C C . PHE A 1 147 ? 3.418 3.547 7.965 1 53.72 147 PHE A C 1
ATOM 1113 O O . PHE A 1 147 ? 3.027 2.527 8.539 1 53.72 147 PHE A O 1
ATOM 1120 N N . ASP A 1 148 ? 4.66 4.078 7.996 1 56.06 148 ASP A N 1
ATOM 1121 C CA . ASP A 1 148 ? 5.254 3.506 9.195 1 56.06 148 ASP A CA 1
ATOM 1122 C C . ASP A 1 148 ? 4.387 3.771 10.422 1 56.06 148 ASP A C 1
ATOM 1124 O O . ASP A 1 148 ? 4.543 4.797 11.094 1 56.06 148 ASP A O 1
ATOM 1128 N N . VAL A 1 149 ? 3.254 2.99 10.492 1 50.09 149 VAL A N 1
ATOM 1129 C CA . VAL A 1 149 ? 2.094 3.102 11.367 1 50.09 149 VAL A CA 1
ATOM 1130 C C . VAL A 1 149 ? 2.547 3.129 12.82 1 50.09 149 VAL A C 1
ATOM 1132 O O . VAL A 1 149 ? 1.778 3.506 13.711 1 50.09 149 VAL A O 1
ATOM 1135 N N . ASN A 1 150 ? 3.754 2.676 12.883 1 53.16 150 ASN A N 1
ATOM 1136 C CA . ASN A 1 150 ? 4.18 2.605 14.281 1 53.16 150 ASN A CA 1
ATOM 1137 C C . ASN A 1 150 ? 4.91 3.873 14.703 1 53.16 150 ASN A C 1
ATOM 1139 O O . ASN A 1 150 ? 5.363 3.979 15.844 1 53.16 150 ASN A O 1
ATOM 1143 N N . THR A 1 151 ? 4.758 4.785 13.852 1 64.56 151 THR A N 1
ATOM 1144 C CA . THR A 1 151 ? 5.48 5.992 14.242 1 64.56 151 THR A CA 1
ATOM 1145 C C . THR A 1 151 ? 4.535 7.004 14.883 1 64.56 151 THR A C 1
ATOM 1147 O O . THR A 1 151 ? 3.34 7.027 14.57 1 64.56 151 THR A O 1
ATOM 1150 N N . ALA A 1 152 ? 5.051 7.582 15.891 1 67.94 152 ALA A N 1
ATOM 1151 C CA . ALA A 1 152 ? 4.34 8.641 16.609 1 67.94 152 ALA A CA 1
ATOM 1152 C C . ALA A 1 152 ? 3.725 9.641 15.625 1 67.94 152 ALA A C 1
ATOM 1154 O O . ALA A 1 152 ? 2.617 10.133 15.852 1 67.94 152 ALA A O 1
ATOM 1155 N N . GLY A 1 153 ? 4.32 9.828 14.547 1 76.12 153 GLY A N 1
ATOM 1156 C CA . GLY A 1 153 ? 3.805 10.758 13.555 1 76.12 153 GLY A CA 1
ATOM 1157 C C . GLY A 1 153 ? 2.527 10.281 12.891 1 76.12 153 GLY A C 1
ATOM 1158 O O . GLY A 1 153 ? 1.572 11.047 12.75 1 76.12 153 GLY A O 1
ATOM 1159 N N . TYR A 1 154 ? 2.52 9.047 12.633 1 81.19 154 TYR A N 1
ATOM 1160 C CA . TYR A 1 154 ? 1.341 8.492 11.984 1 81.19 154 TYR A CA 1
ATOM 1161 C C . TYR A 1 154 ? 0.156 8.445 12.938 1 81.19 154 TYR A C 1
ATOM 1163 O O . TYR A 1 154 ? -0.971 8.773 12.555 1 81.19 154 TYR A O 1
ATOM 1171 N N . GLN A 1 155 ? 0.444 8.133 14.18 1 82.75 155 GLN A N 1
ATOM 1172 C CA . GLN A 1 155 ? -0.62 8.102 15.172 1 82.75 155 GLN A CA 1
ATOM 1173 C C . GLN A 1 155 ? -1.174 9.492 15.438 1 82.75 155 GLN A C 1
ATOM 1175 O O . GLN A 1 155 ? -2.381 9.664 15.633 1 82.75 155 GLN A O 1
ATOM 1180 N N . GLY A 1 156 ? -0.282 10.383 15.469 1 83.06 156 GLY A N 1
ATOM 1181 C CA . GLY A 1 156 ? -0.723 11.766 15.609 1 83.06 156 GLY A CA 1
ATOM 1182 C C . GLY A 1 156 ? -1.591 12.227 14.453 1 83.06 156 GLY A C 1
ATOM 1183 O O . GLY A 1 156 ? -2.594 12.914 14.664 1 83.06 156 GLY A O 1
ATOM 1184 N N . LEU A 1 157 ? -1.231 11.836 13.297 1 85.06 157 LEU A N 1
ATOM 1185 C CA . LEU A 1 157 ? -1.999 12.172 12.102 1 85.06 157 LEU A CA 1
ATOM 1186 C C . LEU A 1 157 ? -3.4 11.578 12.172 1 85.06 157 LEU A C 1
ATOM 1188 O O . LEU A 1 157 ? -4.391 12.281 11.961 1 85.06 157 LEU A O 1
ATOM 1192 N N . LEU A 1 158 ? -3.469 10.328 12.539 1 87.5 158 LEU A N 1
ATOM 1193 C CA . LEU A 1 158 ? -4.762 9.664 12.648 1 87.5 158 LEU A CA 1
ATOM 1194 C C . LEU A 1 158 ? -5.641 10.344 13.695 1 87.5 158 LEU A C 1
ATOM 1196 O O . LEU A 1 158 ? -6.844 10.5 13.492 1 87.5 158 LEU A O 1
ATOM 1200 N N . ALA A 1 159 ? -5.035 10.727 14.742 1 86.44 159 ALA A N 1
ATOM 1201 C CA . ALA A 1 159 ? -5.781 11.359 15.828 1 86.44 159 ALA A CA 1
ATOM 1202 C C . ALA A 1 159 ? -6.406 12.68 15.367 1 86.44 159 ALA A C 1
ATOM 1204 O O . ALA A 1 159 ? -7.582 12.938 15.633 1 86.44 159 ALA A O 1
ATOM 1205 N N . VAL A 1 160 ? -5.629 13.422 14.695 1 85.12 160 VAL A N 1
ATOM 1206 C CA . VAL A 1 160 ? -6.102 14.727 14.234 1 85.12 160 VAL A CA 1
ATOM 1207 C C . VAL A 1 160 ? -7.258 14.531 13.25 1 85.12 160 VAL A C 1
ATOM 1209 O O . VAL A 1 160 ? -8.297 15.188 13.375 1 85.12 160 VAL A O 1
ATOM 1212 N N . ILE A 1 161 ? -7.098 13.609 12.312 1 89.12 161 ILE A N 1
ATOM 1213 C CA . ILE A 1 161 ? -8.117 13.406 11.289 1 89.12 161 ILE A CA 1
ATOM 1214 C C . ILE A 1 161 ? -9.359 12.781 11.914 1 89.12 161 ILE A C 1
ATOM 1216 O O . ILE A 1 161 ? -10.484 13.156 11.562 1 89.12 161 ILE A O 1
ATOM 1220 N N . ALA A 1 162 ? -9.148 11.898 12.836 1 91.31 162 ALA A N 1
ATOM 1221 C CA . ALA A 1 162 ? -10.266 11.219 13.469 1 91.31 162 ALA A CA 1
ATOM 1222 C C . ALA A 1 162 ? -11.141 12.195 14.258 1 91.31 162 ALA A C 1
ATOM 1224 O O . ALA A 1 162 ? -12.367 12.078 14.266 1 91.31 162 ALA A O 1
ATOM 1225 N N . GLU A 1 163 ? -10.516 13.109 14.898 1 86.44 163 GLU A N 1
ATOM 1226 C CA . GLU A 1 163 ? -11.266 14.117 15.633 1 86.44 163 GLU A CA 1
ATOM 1227 C C . GLU A 1 163 ? -12.133 14.953 14.695 1 86.44 163 GLU A C 1
ATOM 1229 O O . GLU A 1 163 ? -13.234 15.375 15.062 1 86.44 163 GLU A O 1
ATOM 1234 N N . LEU A 1 164 ? -11.617 15.109 13.555 1 86.5 164 LEU A N 1
ATOM 1235 C CA . LEU A 1 164 ? -12.336 15.906 12.562 1 86.5 164 LEU A CA 1
ATOM 1236 C C . LEU A 1 164 ? -13.516 15.125 11.992 1 86.5 164 LEU A C 1
ATOM 1238 O O . LEU A 1 164 ? -14.578 15.703 11.734 1 86.5 164 LEU A O 1
ATOM 1242 N N . LEU A 1 165 ? -13.414 13.844 11.914 1 91.44 165 LEU A N 1
ATOM 1243 C CA . LEU A 1 165 ? -14.391 13.055 11.156 1 91.44 165 LEU A CA 1
ATOM 1244 C C . LEU A 1 165 ? -15.383 12.383 12.102 1 91.44 165 LEU A C 1
ATOM 1246 O O . LEU A 1 165 ? -16.484 12.008 11.68 1 91.44 165 LEU A O 1
ATOM 1250 N N . SER A 1 166 ? -15.023 12.242 13.391 1 92.12 166 SER A N 1
ATOM 1251 C CA . SER A 1 166 ? -15.797 11.422 14.32 1 92.12 166 SER A CA 1
ATOM 1252 C C . SER A 1 166 ? -17.125 12.094 14.68 1 92.12 166 SER A C 1
ATOM 1254 O O . SER A 1 166 ? -17.26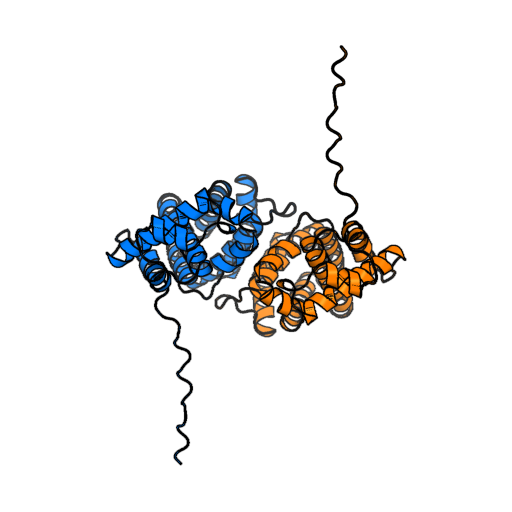6 13.312 14.531 1 92.12 166 SER A O 1
ATOM 1256 N N . ASP A 1 167 ? -18.078 11.312 14.992 1 92.56 167 ASP A N 1
ATOM 1257 C CA . ASP A 1 167 ? -19.344 11.742 15.578 1 92.56 167 ASP A CA 1
ATOM 1258 C C . ASP A 1 167 ? -19.922 10.664 16.5 1 92.56 167 ASP A C 1
ATOM 1260 O O . ASP A 1 167 ? -19.203 9.742 16.906 1 92.56 167 ASP A O 1
ATOM 1264 N N . ASP A 1 168 ? -21.125 10.789 16.891 1 90.75 168 ASP A N 1
ATOM 1265 C CA . ASP A 1 168 ? -21.719 9.891 17.875 1 90.75 168 ASP A CA 1
ATOM 1266 C C . ASP A 1 168 ? -21.766 8.453 17.359 1 90.75 168 ASP A C 1
ATOM 1268 O O . ASP A 1 168 ? -21.609 7.504 18.125 1 90.75 168 ASP A O 1
ATOM 1272 N N . SER A 1 169 ? -21.984 8.289 16.078 1 92.62 169 SER A N 1
ATOM 1273 C CA . SER A 1 169 ? -22.141 6.965 15.477 1 92.62 169 SER A CA 1
ATOM 1274 C C . SER A 1 169 ? -20.781 6.328 15.211 1 92.62 169 SER A C 1
ATOM 1276 O O . SER A 1 169 ? -20.672 5.105 15.117 1 92.62 169 SER A O 1
ATOM 1278 N N . TYR A 1 170 ? -19.766 7.18 15.094 1 94.69 170 TYR A N 1
ATOM 1279 C CA . TYR A 1 170 ? -18.406 6.73 14.805 1 94.69 170 TYR A CA 1
ATOM 1280 C C . TYR A 1 170 ? -17.406 7.359 15.773 1 94.69 170 TYR A C 1
ATOM 1282 O O . TYR A 1 170 ? -16.781 8.367 15.453 1 94.69 170 TYR A O 1
ATOM 1290 N N . PRO A 1 171 ? -17.234 6.629 16.859 1 93.44 171 PRO A N 1
ATOM 1291 C CA . PRO A 1 171 ? -16.266 7.168 17.828 1 93.44 171 PRO A CA 1
ATOM 1292 C C . PRO A 1 171 ? -14.844 7.168 17.266 1 93.44 171 PRO A C 1
ATOM 1294 O O . PRO A 1 171 ? -14.562 6.52 16.266 1 93.44 171 PRO A O 1
ATOM 1297 N N . VAL A 1 172 ? -13.969 7.863 17.906 1 92.56 172 VAL A N 1
ATOM 1298 C CA . VAL A 1 172 ? -12.609 8.156 17.453 1 92.56 172 VAL A CA 1
ATOM 1299 C C . VAL A 1 172 ? -11.867 6.855 17.172 1 92.56 172 VAL A C 1
ATOM 1301 O O . VAL A 1 172 ? -11.25 6.703 16.109 1 92.56 172 VAL A O 1
ATOM 1304 N N . PRO A 1 173 ? -11.984 5.809 18 1 92.31 173 PRO A N 1
ATOM 1305 C CA . PRO A 1 173 ? -11.242 4.582 17.703 1 92.31 173 PRO A CA 1
ATOM 1306 C C . PRO A 1 173 ? -11.727 3.902 16.422 1 92.31 173 PRO A C 1
ATOM 1308 O O . PRO A 1 173 ? -10.922 3.363 15.656 1 92.31 173 PRO A O 1
ATOM 1311 N N . ALA A 1 174 ? -12.992 4 16.172 1 93.25 174 ALA A N 1
ATOM 1312 C CA . ALA A 1 174 ? -13.555 3.414 14.961 1 93.25 174 ALA A CA 1
ATOM 1313 C C . ALA A 1 174 ? -13.094 4.18 13.727 1 93.25 174 ALA A C 1
ATOM 1315 O O . ALA A 1 174 ? -12.727 3.572 12.711 1 93.25 174 ALA A O 1
ATOM 1316 N N . VAL A 1 175 ? -13.125 5.469 13.867 1 93.88 175 VAL A N 1
ATOM 1317 C CA . VAL A 1 175 ? -12.711 6.301 12.742 1 93.88 175 VAL A CA 1
ATOM 1318 C C . VAL A 1 175 ? -11.227 6.086 12.461 1 93.88 175 VAL A C 1
ATOM 1320 O O . VAL A 1 175 ? -10.805 6.059 11.305 1 93.88 175 VAL A O 1
ATOM 1323 N N . LYS A 1 176 ? -10.43 5.883 13.492 1 92.44 176 LYS A N 1
ATOM 1324 C CA . LYS A 1 176 ? -9 5.637 13.305 1 92.44 176 LYS A CA 1
ATOM 1325 C C . LYS A 1 176 ? -8.758 4.355 12.516 1 92.44 176 LYS A C 1
ATOM 1327 O O . LYS A 1 176 ? -7.891 4.312 11.641 1 92.44 176 LYS A O 1
ATOM 1332 N N . ARG A 1 177 ? -9.5 3.346 12.82 1 93.44 177 ARG A N 1
ATOM 1333 C CA . ARG A 1 177 ? -9.375 2.098 12.07 1 93.44 177 ARG A CA 1
ATOM 1334 C C . ARG A 1 177 ? -9.734 2.297 10.609 1 93.44 177 ARG A C 1
ATOM 1336 O O . ARG A 1 177 ? -9.016 1.837 9.719 1 93.44 177 ARG A O 1
ATOM 1343 N N . ALA A 1 178 ? -10.82 3.012 10.383 1 93.31 178 ALA A N 1
ATOM 1344 C CA . ALA A 1 178 ? -11.25 3.291 9.016 1 93.31 178 ALA A CA 1
ATOM 1345 C C . ALA A 1 178 ? -10.219 4.141 8.273 1 93.31 178 ALA A C 1
ATOM 1347 O O . ALA A 1 178 ? -9.945 3.904 7.094 1 93.31 178 ALA A O 1
ATOM 1348 N N . LEU A 1 179 ? -9.664 5.07 8.992 1 91.38 179 LEU A N 1
ATOM 1349 C CA . LEU A 1 179 ? -8.688 5.969 8.391 1 91.38 179 LEU A CA 1
ATOM 1350 C C . LEU A 1 179 ? -7.414 5.215 8.016 1 91.38 179 LEU A C 1
ATOM 1352 O O . LEU A 1 179 ? -6.812 5.484 6.977 1 91.38 179 LEU A O 1
ATOM 1356 N N . ASP A 1 180 ? -7.016 4.348 8.875 1 90.44 180 ASP A N 1
ATOM 1357 C CA . ASP A 1 180 ? -5.836 3.539 8.57 1 90.44 180 ASP A CA 1
ATOM 1358 C C . ASP A 1 180 ? -6.023 2.766 7.27 1 90.44 180 ASP A C 1
ATOM 1360 O O . ASP A 1 180 ? -5.145 2.777 6.402 1 90.44 180 ASP A O 1
ATOM 1364 N N . LEU A 1 181 ? -7.156 2.164 7.086 1 90.62 181 LEU A N 1
ATOM 1365 C CA . LEU A 1 181 ? -7.469 1.43 5.863 1 90.62 181 LEU A CA 1
ATOM 1366 C C . LEU A 1 181 ? -7.52 2.369 4.664 1 90.62 181 LEU A C 1
ATOM 1368 O O . LEU A 1 181 ? -6.938 2.078 3.615 1 90.62 181 LEU A O 1
ATOM 1372 N N . ALA A 1 182 ? -8.188 3.502 4.828 1 89.62 182 ALA A N 1
ATOM 1373 C CA . ALA A 1 182 ? -8.352 4.465 3.742 1 89.62 182 ALA A CA 1
ATOM 1374 C C . ALA A 1 182 ? -7.008 5.023 3.293 1 89.62 182 ALA A C 1
ATOM 1376 O O . ALA A 1 182 ? -6.758 5.172 2.094 1 89.62 182 ALA A O 1
ATOM 1377 N N . LEU A 1 183 ? -6.16 5.348 4.23 1 87.25 183 LEU A N 1
ATOM 1378 C CA . LEU A 1 183 ? -4.859 5.926 3.906 1 87.25 183 LEU A CA 1
ATOM 1379 C C . LEU A 1 183 ? -3.977 4.91 3.191 1 87.25 183 LEU A C 1
ATOM 1381 O O . LEU A 1 183 ? -3.232 5.262 2.275 1 87.25 183 LEU A O 1
ATOM 1385 N N . ARG A 1 184 ? -4.023 3.684 3.576 1 82.31 184 ARG A N 1
ATOM 1386 C CA . ARG A 1 184 ? -3.27 2.625 2.908 1 82.31 184 ARG A CA 1
ATOM 1387 C C . ARG A 1 184 ? -3.738 2.447 1.468 1 82.31 184 ARG A C 1
ATOM 1389 O O . ARG A 1 184 ? -2.918 2.328 0.554 1 82.31 184 ARG A O 1
ATOM 1396 N N . LEU A 1 185 ? -5.02 2.416 1.291 1 85.38 185 LEU A N 1
ATOM 1397 C CA . LEU A 1 185 ? -5.555 2.297 -0.061 1 85.38 185 LEU A CA 1
ATOM 1398 C C . LEU A 1 185 ? -5.191 3.52 -0.899 1 85.38 185 LEU A C 1
ATOM 1400 O O . LEU A 1 185 ? -4.762 3.383 -2.047 1 85.38 185 LEU A O 1
ATOM 1404 N N . THR A 1 186 ? -5.316 4.734 -0.322 1 83.19 186 THR A N 1
ATOM 1405 C CA . THR A 1 186 ? -4.969 5.973 -1.011 1 83.19 186 THR A CA 1
ATOM 1406 C C . THR A 1 186 ? -3.514 5.945 -1.47 1 83.19 186 THR A C 1
ATOM 1408 O O . THR A 1 186 ? -3.213 6.277 -2.617 1 83.19 186 THR A O 1
ATOM 1411 N N . SER A 1 187 ? -2.701 5.574 -0.553 1 80.56 187 SER A N 1
ATOM 1412 C CA . SER A 1 187 ? -1.274 5.562 -0.858 1 80.56 187 SER A CA 1
ATOM 1413 C C . SER A 1 187 ? -0.967 4.625 -2.023 1 80.56 187 SER A C 1
ATOM 1415 O O . SER A 1 187 ? -0.157 4.957 -2.893 1 80.56 187 SER A O 1
ATOM 1417 N N . THR A 1 188 ? -1.595 3.465 -2.053 1 80 188 THR A N 1
ATOM 1418 C CA . THR A 1 188 ? -1.337 2.496 -3.111 1 80 188 THR A CA 1
ATOM 1419 C C . THR A 1 188 ? -1.938 2.967 -4.434 1 80 188 THR A C 1
ATOM 1421 O O . THR A 1 188 ? -1.356 2.752 -5.5 1 80 188 THR A O 1
ATOM 1424 N N . PHE A 1 189 ? -3.074 3.643 -4.371 1 82.69 189 PHE A N 1
ATOM 1425 C CA . PHE A 1 189 ? -3.721 4.109 -5.594 1 82.69 189 PHE A CA 1
ATOM 1426 C C . PHE A 1 189 ? -2.953 5.277 -6.199 1 82.69 189 PHE A C 1
ATOM 1428 O O . PHE A 1 189 ? -2.936 5.445 -7.422 1 82.69 189 PHE A O 1
ATOM 1435 N N . LEU A 1 190 ? -2.357 6.082 -5.367 1 80 190 LEU A N 1
ATOM 1436 C CA . LEU A 1 190 ? -1.579 7.215 -5.859 1 80 190 LEU A CA 1
ATOM 1437 C C . LEU A 1 190 ? -0.34 6.742 -6.609 1 80 190 LEU A C 1
ATOM 1439 O O . LEU A 1 190 ? 0.04 7.328 -7.625 1 80 190 LEU A O 1
ATOM 1443 N N . VAL A 1 191 ? 0.195 5.727 -6.102 1 76.25 191 VAL A N 1
ATOM 1444 C CA . VAL A 1 191 ? 1.425 5.215 -6.695 1 76.25 191 VAL A CA 1
ATOM 1445 C C . VAL A 1 191 ? 1.089 4.293 -7.867 1 76.25 191 VAL A C 1
ATOM 1447 O O . VAL A 1 191 ? 1.767 4.316 -8.898 1 76.25 191 VAL A O 1
ATOM 1450 N N . ASN A 1 192 ? 0.136 3.455 -7.602 1 78.5 192 ASN A N 1
ATOM 1451 C CA . ASN A 1 192 ? -0.279 2.5 -8.625 1 78.5 192 ASN A CA 1
ATOM 1452 C C . ASN A 1 192 ? -1.78 2.58 -8.891 1 78.5 192 ASN A C 1
ATOM 1454 O O . ASN A 1 192 ? -2.553 1.791 -8.344 1 78.5 192 ASN A O 1
ATOM 1458 N N . PRO A 1 193 ? -2.129 3.467 -9.82 1 80.31 193 PRO A N 1
ATOM 1459 C CA . PRO A 1 193 ? -3.559 3.549 -10.125 1 80.31 193 PRO A CA 1
ATOM 1460 C C . PRO A 1 193 ? -4.125 2.238 -10.664 1 80.31 193 PRO A C 1
ATOM 1462 O O . PRO A 1 193 ? -3.408 1.474 -11.312 1 80.31 193 PRO A O 1
ATOM 1465 N N . SER A 1 194 ? -5.316 1.994 -10.375 1 85.75 194 SER A N 1
ATOM 1466 C CA . SER A 1 194 ? -5.977 0.755 -10.773 1 85.75 194 SER A CA 1
ATOM 1467 C C . SER A 1 194 ? -7.031 1.012 -11.844 1 85.75 194 SER A C 1
ATOM 1469 O O . SER A 1 194 ? -7.891 1.88 -11.688 1 85.75 194 SER A O 1
ATOM 1471 N N . ASP A 1 195 ? -7.008 0.209 -12.922 1 84.44 195 ASP A N 1
ATOM 1472 C CA . ASP A 1 195 ? -8.039 0.29 -13.953 1 84.44 195 ASP A CA 1
ATOM 1473 C C . ASP A 1 195 ? -9.344 -0.343 -13.469 1 84.44 195 ASP A C 1
ATOM 1475 O O . ASP A 1 195 ? -10.43 0.027 -13.93 1 84.44 195 ASP A O 1
ATOM 1479 N N . LEU A 1 196 ? -9.234 -1.275 -12.57 1 87.62 196 LEU A N 1
ATOM 1480 C CA . LEU A 1 196 ? -10.406 -1.956 -12.047 1 87.62 196 LEU A CA 1
ATOM 1481 C C . LEU A 1 196 ? -11.172 -1.054 -11.086 1 87.62 196 LEU A C 1
ATOM 1483 O O . LEU A 1 196 ? -12.398 -1.16 -10.969 1 87.62 196 LEU A O 1
ATOM 1487 N N . LEU A 1 197 ? -10.438 -0.205 -10.422 1 91.31 197 LEU A N 1
ATOM 1488 C CA . LEU A 1 197 ? -10.961 0.7 -9.406 1 91.31 197 LEU A CA 1
ATOM 1489 C C . LEU A 1 197 ? -10.461 2.123 -9.633 1 91.31 197 LEU A C 1
ATOM 1491 O O . LEU A 1 197 ? -9.633 2.623 -8.875 1 91.31 197 LEU A O 1
ATOM 1495 N N . PRO A 1 198 ? -11.086 2.793 -10.633 1 91.12 198 PRO A N 1
ATOM 1496 C CA . PRO A 1 198 ? -10.555 4.102 -11.023 1 91.12 198 PRO A CA 1
ATOM 1497 C C . PRO A 1 198 ? -10.797 5.18 -9.969 1 91.12 198 PRO A C 1
ATOM 1499 O O . PRO A 1 198 ? -11.875 5.242 -9.383 1 91.12 198 PRO A O 1
ATOM 1502 N N . THR A 1 199 ? -9.789 5.914 -9.719 1 92.06 199 THR A N 1
ATOM 1503 C CA . THR A 1 199 ? -9.859 7.066 -8.828 1 92.06 199 THR A CA 1
ATOM 1504 C C . THR A 1 199 ? -9.211 8.289 -9.477 1 92.06 199 THR A C 1
ATOM 1506 O O . THR A 1 199 ? -8.641 9.133 -8.781 1 92.06 199 THR A O 1
ATOM 1509 N N . ASP A 1 200 ? -9.32 8.398 -10.781 1 88.94 200 ASP A N 1
ATOM 1510 C CA . ASP A 1 200 ? -8.578 9.383 -11.562 1 88.94 200 ASP A CA 1
ATOM 1511 C C . ASP A 1 200 ? -9.352 10.695 -11.656 1 88.94 200 ASP A C 1
ATOM 1513 O O . ASP A 1 200 ? -8.781 11.734 -11.992 1 88.94 200 ASP A O 1
ATOM 1517 N N . THR A 1 201 ? -10.648 10.664 -11.484 1 93.25 201 THR A N 1
ATOM 1518 C CA . THR A 1 201 ? -11.5 11.852 -11.445 1 93.25 201 THR A CA 1
ATOM 1519 C C . THR A 1 201 ? -12.219 11.953 -10.102 1 93.25 201 THR A C 1
ATOM 1521 O O . THR A 1 201 ? -12.297 10.969 -9.359 1 93.25 201 THR A O 1
ATOM 1524 N N . ASP A 1 202 ? -12.719 13.148 -9.828 1 94.5 202 ASP A N 1
ATOM 1525 C CA . ASP A 1 202 ? -13.484 13.32 -8.594 1 94.5 202 ASP A CA 1
ATOM 1526 C C . ASP A 1 202 ? -14.711 12.406 -8.578 1 94.5 202 ASP A C 1
ATOM 1528 O O . ASP A 1 202 ? -15.07 11.867 -7.527 1 94.5 202 ASP A O 1
ATOM 1532 N N . THR A 1 203 ? -15.289 12.297 -9.758 1 95.88 203 THR A N 1
ATOM 1533 C CA . THR A 1 203 ? -16.469 11.453 -9.859 1 95.88 203 THR A CA 1
ATOM 1534 C C . THR A 1 203 ? -16.125 10 -9.562 1 95.88 203 THR A C 1
ATOM 1536 O O . THR A 1 203 ? -16.797 9.344 -8.758 1 95.88 203 THR A O 1
ATOM 1539 N N . ASN A 1 204 ? -15.086 9.492 -10.148 1 95.5 204 ASN A N 1
ATOM 1540 C CA . ASN A 1 204 ? -14.633 8.125 -9.906 1 95.5 204 ASN A CA 1
ATOM 1541 C C . ASN A 1 204 ? -14.219 7.918 -8.453 1 95.5 204 ASN A C 1
ATOM 1543 O O . ASN A 1 204 ? -14.523 6.883 -7.855 1 95.5 204 ASN A O 1
ATOM 1547 N N . THR A 1 205 ? -13.586 8.93 -7.961 1 95.75 205 THR A N 1
ATOM 1548 C CA . THR A 1 205 ? -13.109 8.859 -6.582 1 95.75 205 THR A CA 1
ATOM 1549 C C . THR A 1 205 ? -14.281 8.797 -5.605 1 95.75 205 THR A C 1
ATOM 1551 O O . THR A 1 205 ? -14.25 8.031 -4.641 1 95.75 205 THR A O 1
ATOM 1554 N N . ARG A 1 206 ? -15.258 9.594 -5.879 1 96.5 206 ARG A N 1
ATOM 1555 C CA . ARG A 1 206 ? -16.453 9.594 -5.031 1 96.5 206 ARG A CA 1
ATOM 1556 C C . ARG A 1 206 ? -17.172 8.258 -5.09 1 96.5 206 ARG A C 1
ATOM 1558 O O . ARG A 1 206 ? -17.578 7.719 -4.059 1 96.5 206 ARG A O 1
ATOM 1565 N N . GLU A 1 207 ? -17.297 7.746 -6.254 1 95.81 207 GLU A N 1
ATOM 1566 C CA . GLU A 1 207 ? -17.906 6.434 -6.41 1 95.81 207 GLU A CA 1
ATOM 1567 C C . GLU A 1 207 ? -17.141 5.359 -5.656 1 95.81 207 GLU A C 1
ATOM 1569 O O . GLU A 1 207 ? -17.719 4.5 -5.004 1 95.81 207 GLU A O 1
ATOM 1574 N N . PHE A 1 208 ? -15.859 5.414 -5.703 1 96 208 PHE A N 1
ATOM 1575 C CA . PHE A 1 208 ? -15 4.48 -4.984 1 96 208 PHE A CA 1
ATOM 1576 C C . PHE A 1 208 ? -15.227 4.582 -3.48 1 96 208 PHE A C 1
ATOM 1578 O O . PHE A 1 208 ? -15.375 3.564 -2.801 1 96 208 PHE A O 1
ATOM 1585 N N . ALA A 1 209 ? -15.25 5.809 -3.059 1 96.19 209 ALA A N 1
ATOM 1586 C CA . ALA A 1 209 ? -15.414 6.035 -1.625 1 96.19 209 ALA A CA 1
ATOM 1587 C C . ALA A 1 209 ? -16.75 5.477 -1.133 1 96.19 209 ALA A C 1
ATOM 1589 O O . ALA A 1 209 ? -16.797 4.77 -0.125 1 96.19 209 ALA A O 1
ATOM 1590 N N . ILE A 1 210 ? -17.812 5.754 -1.855 1 96.12 210 ILE A N 1
ATOM 1591 C CA . ILE A 1 210 ? -19.141 5.336 -1.457 1 96.12 210 ILE A CA 1
ATOM 1592 C C . ILE A 1 210 ? -19.25 3.812 -1.515 1 96.12 210 ILE A C 1
ATOM 1594 O O . ILE A 1 210 ? -19.797 3.188 -0.605 1 96.12 210 ILE A O 1
ATOM 1598 N N . ARG A 1 211 ? -18.625 3.289 -2.428 1 94.62 211 ARG A N 1
ATOM 1599 C CA . ARG A 1 211 ? -18.797 1.862 -2.674 1 94.62 211 ARG A CA 1
ATOM 1600 C C . ARG A 1 211 ? -17.891 1.028 -1.78 1 94.62 211 ARG A C 1
ATOM 1602 O O . ARG A 1 211 ? -18.281 -0.055 -1.334 1 94.62 211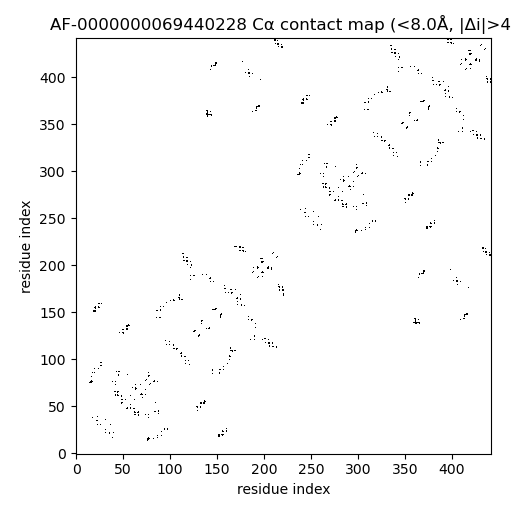 ARG A O 1
ATOM 1609 N N . TYR A 1 212 ? -16.688 1.532 -1.517 1 94.25 212 TYR A N 1
ATOM 1610 C CA . TYR A 1 212 ? -15.711 0.652 -0.885 1 94.25 212 TYR A CA 1
ATOM 1611 C C . TYR A 1 212 ? -15.258 1.213 0.459 1 94.25 212 TYR A C 1
ATOM 1613 O O . TYR A 1 212 ? -15.055 0.461 1.416 1 94.25 212 TYR A O 1
ATOM 1621 N N . LEU A 1 213 ? -15.125 2.504 0.586 1 93.94 213 LEU A N 1
ATOM 1622 C CA . LEU A 1 213 ? -14.617 3.057 1.84 1 93.94 213 LEU A CA 1
ATOM 1623 C C . LEU A 1 213 ? -15.711 3.068 2.904 1 93.94 213 LEU A C 1
ATOM 1625 O O . LEU A 1 213 ? -15.438 2.824 4.082 1 93.94 213 LEU A O 1
ATOM 1629 N N . LEU A 1 214 ? -16.938 3.393 2.527 1 94.44 214 LEU A N 1
ATOM 1630 C CA . LEU A 1 214 ? -18.016 3.48 3.51 1 94.44 214 LEU A CA 1
ATOM 1631 C C . LEU A 1 214 ? -18.281 2.119 4.141 1 94.44 214 LEU A C 1
ATOM 1633 O O . LEU A 1 214 ? -18.453 2.018 5.359 1 94.44 214 LEU A O 1
ATOM 1637 N N . PRO A 1 215 ? -18.359 1.075 3.35 1 93.19 215 PRO A N 1
ATOM 1638 C CA . PRO A 1 215 ? -18.5 -0.232 3.996 1 93.19 215 PRO A CA 1
ATOM 1639 C C . PRO A 1 215 ? -17.375 -0.528 4.984 1 93.19 215 PRO A C 1
ATOM 1641 O O . PRO A 1 215 ? -17.609 -1.139 6.031 1 93.19 215 PRO A O 1
ATOM 1644 N N . LEU A 1 216 ? -16.172 -0.111 4.703 1 90.94 216 LEU A N 1
ATOM 1645 C CA . LEU A 1 216 ? -15.047 -0.3 5.609 1 90.94 216 LEU A CA 1
ATOM 1646 C C . LEU A 1 216 ? -15.234 0.509 6.887 1 90.94 216 LEU A C 1
ATOM 1648 O O . LEU A 1 216 ? -14.961 0.019 7.984 1 90.94 216 LEU A O 1
ATOM 1652 N N . MET A 1 217 ? -15.68 1.713 6.66 1 92.19 217 MET A N 1
ATOM 1653 C CA . MET A 1 217 ? -15.938 2.568 7.812 1 92.19 217 MET A CA 1
ATOM 1654 C C . MET A 1 217 ? -17.016 1.969 8.711 1 92.19 217 MET A C 1
ATOM 1656 O O . MET A 1 217 ? -16.875 1.972 9.938 1 92.19 217 MET A O 1
ATOM 1660 N N . ARG A 1 218 ? -18.047 1.429 8.164 1 93.38 218 ARG A N 1
ATOM 1661 C CA . ARG A 1 218 ? -19.125 0.814 8.922 1 93.38 218 ARG A CA 1
ATOM 1662 C C . ARG A 1 218 ? -18.641 -0.435 9.648 1 93.38 218 ARG A C 1
ATOM 1664 O O . ARG A 1 218 ? -19.047 -0.691 10.789 1 93.38 218 ARG A O 1
ATOM 1671 N N . ALA A 1 219 ? -17.75 -1.115 8.992 1 91.44 219 ALA A N 1
ATOM 1672 C CA . ALA A 1 219 ? -17.203 -2.318 9.609 1 91.44 219 ALA A CA 1
ATOM 1673 C C . ALA A 1 219 ? -16.297 -1.964 10.789 1 91.44 219 ALA A C 1
ATOM 1675 O O . ALA A 1 219 ? -16.078 -2.787 11.68 1 91.44 219 ALA A O 1
ATOM 1676 N N . ALA A 1 220 ? -15.766 -0.781 10.773 1 87.44 220 ALA A N 1
ATOM 1677 C CA . ALA A 1 220 ? -14.797 -0.36 11.781 1 87.44 220 ALA A CA 1
ATOM 1678 C C . ALA A 1 220 ? -15.492 0.087 13.062 1 87.44 220 ALA A C 1
ATOM 1680 O O . ALA A 1 220 ? -14.844 0.348 14.078 1 87.44 220 ALA A O 1
ATOM 1681 N N . ARG A 1 221 ? -16.859 0.159 12.961 1 85.56 221 ARG A N 1
ATOM 1682 C CA . ARG A 1 221 ? -17.609 0.603 14.125 1 85.56 221 ARG A CA 1
ATOM 1683 C C . ARG A 1 221 ? -17.594 -0.46 15.219 1 85.56 221 ARG A C 1
ATOM 1685 O O . ARG A 1 221 ? -17.656 -1.657 14.93 1 85.56 221 ARG A O 1
ATOM 1692 N N . MET B 1 1 ? 19.266 20.094 -52.375 1 28.73 1 MET B N 1
ATOM 1693 C CA . MET B 1 1 ? 19.859 19.266 -51.344 1 28.73 1 MET B CA 1
ATOM 1694 C C . MET B 1 1 ? 18.797 18.75 -50.375 1 28.73 1 MET B C 1
ATOM 1696 O O . MET B 1 1 ? 18.094 19.531 -49.719 1 28.73 1 MET B O 1
ATOM 1700 N N . SER B 1 2 ? 18.172 17.562 -50.656 1 30.02 2 SER B N 1
ATOM 1701 C CA . SER B 1 2 ? 16.953 16.891 -50.219 1 30.02 2 SER B CA 1
ATOM 1702 C C . SER B 1 2 ? 17.016 16.5 -48.75 1 30.02 2 SER B C 1
ATOM 1704 O O . SER B 1 2 ? 18 15.922 -48.281 1 30.02 2 SER B O 1
ATOM 1706 N N . ARG B 1 3 ? 16.469 17.422 -47.844 1 31.55 3 ARG B N 1
ATOM 1707 C CA . ARG B 1 3 ? 16.375 17.188 -46.406 1 31.55 3 ARG B CA 1
ATOM 1708 C C . ARG B 1 3 ? 15.797 15.812 -46.094 1 31.55 3 ARG B C 1
ATOM 1710 O O . ARG B 1 3 ? 14.641 15.539 -46.406 1 31.55 3 ARG B O 1
ATOM 1717 N N . VAL B 1 4 ? 16.672 14.766 -46.125 1 33.78 4 VAL B N 1
ATOM 1718 C CA . VAL B 1 4 ? 16.312 13.414 -45.75 1 33.78 4 VAL B CA 1
ATOM 1719 C C . VAL B 1 4 ? 15.617 13.438 -44.375 1 33.78 4 VAL B C 1
ATOM 1721 O O . VAL B 1 4 ? 16.172 13.961 -43.406 1 33.78 4 VAL B O 1
ATOM 1724 N N . ASP B 1 5 ? 14.281 13.578 -44.344 1 33.06 5 ASP B N 1
ATOM 1725 C CA . ASP B 1 5 ? 13.352 13.484 -43.219 1 33.06 5 ASP B CA 1
ATOM 1726 C C . ASP B 1 5 ? 13.672 12.281 -42.344 1 33.06 5 ASP B C 1
ATOM 1728 O O . ASP B 1 5 ? 13.523 11.133 -42.781 1 33.06 5 ASP B O 1
ATOM 1732 N N . MET B 1 6 ? 14.82 12.336 -41.625 1 29.02 6 MET B N 1
ATOM 1733 C CA . MET B 1 6 ? 15.125 11.297 -40.656 1 29.02 6 MET B CA 1
ATOM 1734 C C . MET B 1 6 ? 13.914 11 -39.781 1 29.02 6 MET B C 1
ATOM 1736 O O . MET B 1 6 ? 13.562 11.812 -38.906 1 29.02 6 MET B O 1
ATOM 1740 N N . ALA B 1 7 ? 12.828 10.57 -40.375 1 31.78 7 ALA B N 1
ATOM 1741 C CA . ALA B 1 7 ? 11.641 10.055 -39.719 1 31.78 7 ALA B CA 1
ATOM 1742 C C . ALA B 1 7 ? 12.008 9.273 -38.469 1 31.78 7 ALA B C 1
ATOM 1744 O O . ALA B 1 7 ? 12.93 8.453 -38.469 1 31.78 7 ALA B O 1
ATOM 1745 N N . SER B 1 8 ? 11.789 9.859 -37.281 1 32.56 8 SER B N 1
ATOM 1746 C CA . SER B 1 8 ? 11.938 9.359 -35.906 1 32.56 8 SER B CA 1
ATOM 1747 C C . SER B 1 8 ? 11.492 7.898 -35.812 1 32.56 8 SER B C 1
ATOM 1749 O O . SER B 1 8 ? 10.398 7.547 -36.25 1 32.56 8 SER B O 1
ATOM 1751 N N . ALA B 1 9 ? 12.391 6.957 -35.906 1 32.69 9 ALA B N 1
ATOM 1752 C CA . ALA B 1 9 ? 12.055 5.547 -35.75 1 32.69 9 ALA B CA 1
ATOM 1753 C C . ALA B 1 9 ? 11.102 5.359 -34.562 1 32.69 9 ALA B C 1
ATOM 1755 O O . ALA B 1 9 ? 11.258 6 -33.531 1 32.69 9 ALA B O 1
ATOM 1756 N N . PRO B 1 10 ? 9.891 4.867 -34.844 1 29.94 10 PRO B N 1
ATOM 1757 C CA . PRO B 1 10 ? 8.922 4.707 -33.75 1 29.94 10 PRO B CA 1
ATOM 1758 C C . PRO B 1 10 ? 9.547 4.117 -32.5 1 29.94 10 PRO B C 1
ATOM 1760 O O . PRO B 1 10 ? 10.523 3.373 -32.562 1 29.94 10 PRO B O 1
ATOM 1763 N N . ALA B 1 11 ? 9.633 4.785 -31.484 1 31.81 11 ALA B N 1
ATOM 1764 C CA . ALA B 1 11 ? 10.047 4.262 -30.188 1 31.81 11 ALA B CA 1
ATOM 1765 C C . ALA B 1 11 ? 9.688 2.785 -30.047 1 31.81 11 ALA B C 1
ATOM 1767 O O . ALA B 1 11 ? 8.516 2.418 -30.109 1 31.81 11 ALA B O 1
ATOM 1768 N N . ALA B 1 12 ? 10.445 1.862 -30.656 1 30.09 12 ALA B N 1
ATOM 1769 C CA . ALA B 1 12 ? 10.281 0.42 -30.484 1 30.09 12 ALA B CA 1
ATOM 1770 C C . ALA B 1 12 ? 9.695 0.084 -29.125 1 30.09 12 ALA B C 1
ATOM 1772 O O . ALA B 1 12 ? 10.18 0.577 -28.094 1 30.09 12 ALA B O 1
ATOM 1773 N N . THR B 1 13 ? 8.438 -0.165 -28.984 1 32.53 13 THR B N 1
ATOM 1774 C CA . THR B 1 13 ? 7.777 -0.83 -27.859 1 32.53 13 THR B CA 1
ATOM 1775 C C . THR B 1 13 ? 8.695 -1.877 -27.234 1 32.53 13 THR B C 1
ATOM 1777 O O . THR B 1 13 ? 9.094 -2.84 -27.906 1 32.53 13 THR B O 1
ATOM 1780 N N . ILE B 1 14 ? 9.75 -1.408 -26.672 1 34.59 14 ILE B N 1
ATOM 1781 C CA . ILE B 1 14 ? 10.625 -2.326 -25.953 1 34.59 14 ILE B CA 1
ATOM 1782 C C . ILE B 1 14 ? 9.93 -3.676 -25.781 1 34.59 14 ILE B C 1
ATOM 1784 O O . ILE B 1 14 ? 8.82 -3.748 -25.25 1 34.59 14 ILE B O 1
ATOM 1788 N N . GLY B 1 15 ? 10.172 -4.75 -26.547 1 34.47 15 GLY B N 1
ATOM 1789 C CA . GLY B 1 15 ? 9.773 -6.141 -26.672 1 34.47 15 GLY B CA 1
ATOM 1790 C C . GLY B 1 15 ? 9.25 -6.738 -25.391 1 34.47 15 GLY B C 1
ATOM 1791 O O . GLY B 1 15 ? 9.352 -6.125 -24.328 1 34.47 15 GLY B O 1
ATOM 1792 N N . SER B 1 16 ? 8.875 -8.297 -25.328 1 42.38 16 SER B N 1
ATOM 1793 C CA . SER B 1 16 ? 8.047 -9.305 -24.672 1 42.38 16 SER B CA 1
ATOM 1794 C C . SER B 1 16 ? 8.5 -9.531 -23.234 1 42.38 16 SER B C 1
ATOM 1796 O O . SER B 1 16 ? 9.555 -10.117 -23 1 42.38 16 SER B O 1
ATOM 1798 N N . VAL B 1 17 ? 8.75 -8.609 -22.391 1 46.25 17 VAL B N 1
ATOM 1799 C CA . VAL B 1 17 ? 8.695 -9.008 -20.984 1 46.25 17 VAL B CA 1
ATOM 1800 C C . VAL B 1 17 ? 7.887 -10.297 -20.859 1 46.25 17 VAL B C 1
ATOM 1802 O O . VAL B 1 17 ? 6.961 -10.547 -21.625 1 46.25 17 VAL B O 1
ATOM 1805 N N . VAL B 1 18 ? 8.383 -11.305 -20.062 1 55.25 18 VAL B N 1
ATOM 1806 C CA . VAL B 1 18 ? 7.785 -12.609 -19.781 1 55.25 18 VAL B CA 1
ATOM 1807 C C . VAL B 1 18 ? 6.27 -12.523 -19.953 1 55.25 18 VAL B C 1
ATOM 1809 O O . VAL B 1 18 ? 5.633 -11.609 -19.422 1 55.25 18 VAL B O 1
ATOM 1812 N N . GLU B 1 19 ? 5.816 -13.062 -21.141 1 65.12 19 GLU B N 1
ATOM 1813 C CA . GLU B 1 19 ? 4.383 -13.32 -21.203 1 65.12 19 GLU B CA 1
ATOM 1814 C C . GLU B 1 19 ? 3.891 -13.977 -19.906 1 65.12 19 GLU B C 1
ATOM 1816 O O . GLU B 1 19 ? 3.594 -15.172 -19.875 1 65.12 19 GLU B O 1
ATOM 1821 N N . LEU B 1 20 ? 4.09 -13.297 -18.844 1 74.56 20 LEU B N 1
ATOM 1822 C CA . LEU B 1 20 ? 3.762 -13.828 -17.531 1 74.56 20 LEU B CA 1
ATOM 1823 C C . LEU B 1 20 ? 2.342 -14.383 -17.5 1 74.56 20 LEU B C 1
ATOM 1825 O O . LEU B 1 20 ? 2.064 -15.359 -16.812 1 74.56 20 LEU B O 1
ATOM 1829 N N . ASP B 1 21 ? 1.617 -13.844 -18.438 1 74.19 21 ASP B N 1
ATOM 1830 C CA . ASP B 1 21 ? 0.23 -14.297 -18.453 1 74.19 21 ASP B CA 1
ATOM 1831 C C . ASP B 1 21 ? 0.142 -15.773 -18.844 1 74.19 21 ASP B C 1
ATOM 1833 O O . ASP B 1 21 ? -0.554 -16.547 -18.188 1 74.19 21 ASP B O 1
ATOM 1837 N N . SER B 1 22 ? 0.88 -16 -19.953 1 77.94 22 SER B N 1
ATOM 1838 C CA . SER B 1 22 ? 0.868 -17.375 -20.422 1 77.94 22 SER B CA 1
ATOM 1839 C C . SER B 1 22 ? 1.438 -18.328 -19.359 1 77.94 22 SER B C 1
ATOM 1841 O O . SER B 1 22 ? 0.903 -19.406 -19.141 1 77.94 22 SER B O 1
ATOM 1843 N N . LEU B 1 23 ? 2.449 -17.938 -18.734 1 78.31 23 LEU B N 1
ATOM 1844 C CA . LEU B 1 23 ? 3.047 -18.766 -17.688 1 78.31 23 LEU B CA 1
ATOM 1845 C C . LEU B 1 23 ? 2.066 -18.969 -16.531 1 78.31 23 LEU B C 1
ATOM 1847 O O . LEU B 1 23 ? 1.868 -20.094 -16.078 1 78.31 23 LEU B O 1
ATOM 1851 N N . LEU B 1 24 ? 1.425 -17.969 -16.141 1 77.56 24 LEU B N 1
ATOM 1852 C CA . LEU B 1 24 ? 0.512 -18.047 -15.008 1 77.56 24 LEU B CA 1
ATOM 1853 C C . LEU B 1 24 ? -0.683 -18.938 -15.328 1 77.56 24 LEU B C 1
ATOM 1855 O O . LEU B 1 24 ? -1.102 -19.75 -14.492 1 77.56 24 LEU B O 1
ATOM 1859 N N . ARG B 1 25 ? -1.13 -18.781 -16.516 1 76.75 25 ARG B N 1
ATOM 1860 C CA . ARG B 1 25 ? -2.238 -19.641 -16.938 1 76.75 25 ARG B CA 1
ATOM 1861 C C . ARG B 1 25 ? -1.824 -21.094 -16.953 1 76.75 25 ARG B C 1
ATOM 1863 O O . ARG B 1 25 ? -2.594 -21.969 -16.547 1 76.75 25 ARG B O 1
ATOM 1870 N N . GLN B 1 26 ? -0.653 -21.219 -17.406 1 82.06 26 GLN B N 1
ATOM 1871 C CA . GLN B 1 26 ? -0.178 -22.594 -17.516 1 82.06 26 GLN B CA 1
ATOM 1872 C C . GLN B 1 26 ? 0.154 -23.188 -16.141 1 82.06 26 GLN B C 1
ATOM 1874 O O . GLN B 1 26 ? 0.026 -24.391 -15.93 1 82.06 26 GLN B O 1
ATOM 1879 N N . LEU B 1 27 ? 0.572 -22.391 -15.289 1 80.12 27 LEU B N 1
ATOM 1880 C CA . LEU B 1 27 ? 0.749 -22.859 -13.914 1 80.12 27 LEU B CA 1
ATOM 1881 C C . LEU B 1 27 ? -0.575 -23.328 -13.32 1 80.12 27 LEU B C 1
ATOM 1883 O O . LEU B 1 27 ? -0.618 -24.328 -12.609 1 80.12 27 LEU B O 1
ATOM 1887 N N . ALA B 1 28 ? -1.546 -22.625 -13.656 1 76.88 28 ALA B N 1
ATOM 1888 C CA . ALA B 1 28 ? -2.873 -22.938 -13.133 1 76.88 28 ALA B CA 1
ATOM 1889 C C . ALA B 1 28 ? -3.412 -24.234 -13.742 1 76.88 28 ALA B C 1
ATOM 1891 O O . ALA B 1 28 ? -4.164 -24.969 -13.094 1 76.88 28 ALA B O 1
ATOM 1892 N N . THR B 1 29 ? -2.973 -24.5 -14.953 1 80.31 29 THR B N 1
ATOM 1893 C CA . THR B 1 29 ? -3.502 -25.672 -15.641 1 80.31 29 THR B CA 1
ATOM 1894 C C . THR B 1 29 ? -2.566 -26.859 -15.469 1 80.31 29 THR B C 1
ATOM 1896 O O . THR B 1 29 ? -2.953 -28 -15.727 1 80.31 29 THR B O 1
ATOM 1899 N N . GLY B 1 30 ? -1.37 -26.562 -15.023 1 81.56 30 GLY B N 1
ATOM 1900 C CA . GLY B 1 30 ? -0.463 -27.625 -14.648 1 81.56 30 GLY B CA 1
ATOM 1901 C C . GLY B 1 30 ? 0.427 -28.078 -15.789 1 81.56 30 GLY B C 1
ATOM 1902 O O . GLY B 1 30 ? 1.173 -29.047 -15.656 1 81.56 30 GLY B O 1
ATOM 1903 N N . THR B 1 31 ? 0.351 -27.484 -16.984 1 82.62 31 THR B N 1
ATOM 1904 C CA . THR B 1 31 ? 1.177 -27.859 -18.125 1 82.62 31 THR B CA 1
ATOM 1905 C C . THR B 1 31 ? 1.941 -26.656 -18.656 1 82.62 31 THR B C 1
ATOM 1907 O O . THR B 1 31 ? 1.338 -25.703 -19.141 1 82.62 31 THR B O 1
ATOM 1910 N N . LEU B 1 32 ? 3.207 -26.812 -18.578 1 84 32 LEU B N 1
ATOM 1911 C CA . LEU B 1 32 ? 4.027 -25.688 -19.047 1 84 32 LEU B CA 1
ATOM 1912 C C . LEU B 1 32 ? 4.605 -25.969 -20.422 1 84 32 LEU B C 1
ATOM 1914 O O . LEU B 1 32 ? 5.094 -27.078 -20.688 1 84 32 LEU B O 1
ATOM 1918 N N . SER B 1 33 ? 4.449 -25.047 -21.297 1 84.19 33 SER B N 1
ATOM 1919 C CA . SER B 1 33 ? 5.16 -25.094 -22.562 1 84.19 33 SER B CA 1
ATOM 1920 C C . SER B 1 33 ? 6.668 -24.984 -22.359 1 84.19 33 SER B C 1
ATOM 1922 O O . SER B 1 33 ? 7.133 -24.641 -21.266 1 84.19 33 SER B O 1
ATOM 1924 N N . GLU B 1 34 ? 7.426 -25.297 -23.344 1 82.31 34 GLU B N 1
ATOM 1925 C CA . GLU B 1 34 ? 8.883 -25.203 -23.281 1 82.31 34 GLU B CA 1
ATOM 1926 C C . GLU B 1 34 ? 9.336 -23.781 -22.969 1 82.31 34 GLU B C 1
ATOM 1928 O O . GLU B 1 34 ? 10.273 -23.578 -22.203 1 82.31 34 GLU B O 1
ATOM 1933 N N . THR B 1 35 ? 8.656 -22.922 -23.625 1 80.19 35 THR B N 1
ATOM 1934 C CA . THR B 1 35 ? 8.984 -21.516 -23.406 1 80.19 35 THR B CA 1
ATOM 1935 C C . THR B 1 35 ? 8.758 -21.141 -21.953 1 80.19 35 THR B C 1
ATOM 1937 O O . THR B 1 35 ? 9.586 -20.453 -21.344 1 80.19 35 THR B O 1
ATOM 1940 N N . ASN B 1 36 ? 7.746 -21.594 -21.453 1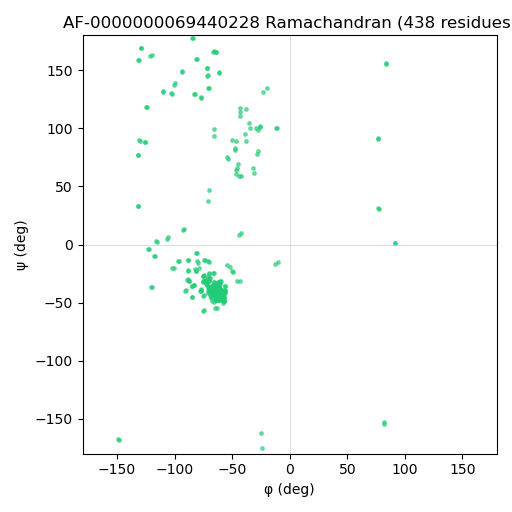 86 36 ASN B N 1
ATOM 1941 C CA . ASN B 1 36 ? 7.41 -21.234 -20.078 1 86 36 ASN B CA 1
ATOM 1942 C C . ASN B 1 36 ? 8.289 -21.969 -19.062 1 86 36 ASN B C 1
ATOM 1944 O O . ASN B 1 36 ? 8.547 -21.453 -17.984 1 86 36 ASN B O 1
ATOM 1948 N N . VAL B 1 37 ? 8.734 -23.141 -19.531 1 86 37 VAL B N 1
ATOM 1949 C CA . VAL B 1 37 ? 9.703 -23.844 -18.703 1 86 37 VAL B CA 1
ATOM 1950 C C . VAL B 1 37 ? 10.992 -23.031 -18.609 1 86 37 VAL B C 1
ATOM 1952 O O . VAL B 1 37 ? 11.555 -22.859 -17.516 1 86 37 VAL B O 1
ATOM 1955 N N . ALA B 1 38 ? 11.43 -22.5 -19.672 1 86.5 38 ALA B N 1
ATOM 1956 C CA . ALA B 1 38 ? 12.641 -21.672 -19.703 1 86.5 38 ALA B CA 1
ATOM 1957 C C . ALA B 1 38 ? 12.469 -20.422 -18.844 1 86.5 38 ALA B C 1
ATOM 1959 O O . ALA B 1 38 ? 13.359 -20.062 -18.078 1 86.5 38 ALA B O 1
ATOM 1960 N N . THR B 1 39 ? 11.359 -19.797 -19.031 1 87.75 39 THR B N 1
ATOM 1961 C CA . THR B 1 39 ? 11.07 -18.594 -18.234 1 87.75 39 THR B CA 1
ATOM 1962 C C . THR B 1 39 ? 11.047 -18.922 -16.75 1 87.75 39 THR B C 1
ATOM 1964 O O . THR B 1 39 ? 11.586 -18.172 -15.938 1 87.75 39 THR B O 1
ATOM 1967 N N . SER B 1 40 ? 10.469 -20.016 -16.5 1 90.19 40 SER B N 1
ATOM 1968 C CA . SER B 1 40 ? 10.391 -20.438 -15.109 1 90.19 40 SER B CA 1
ATOM 1969 C C . SER B 1 40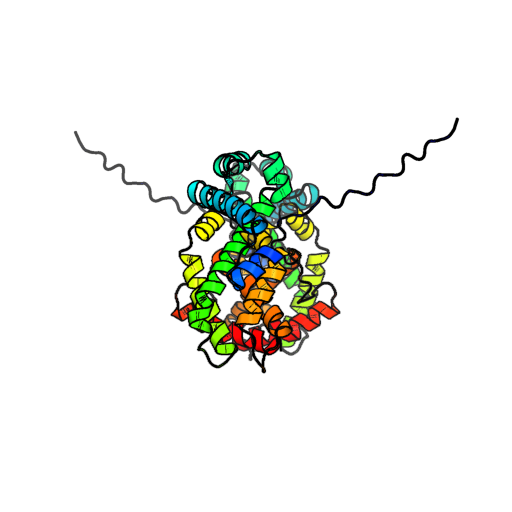 ? 11.781 -20.672 -14.523 1 90.19 40 SER B C 1
ATOM 1971 O O . SER B 1 40 ? 12.047 -20.328 -13.367 1 90.19 40 SER B O 1
ATOM 1973 N N . ARG B 1 41 ? 12.625 -21.172 -15.289 1 91.38 41 ARG B N 1
ATOM 1974 C CA . ARG B 1 41 ? 13.992 -21.422 -14.844 1 91.38 41 ARG B CA 1
ATOM 1975 C C . ARG B 1 41 ? 14.719 -20.109 -14.555 1 91.38 41 ARG B C 1
ATOM 1977 O O . ARG B 1 41 ? 15.484 -20.016 -13.594 1 91.38 41 ARG B O 1
ATOM 1984 N N . LEU B 1 42 ? 14.5 -19.172 -15.383 1 94.25 42 LEU B N 1
ATOM 1985 C CA . LEU B 1 42 ? 15.102 -17.859 -15.164 1 94.25 42 LEU B CA 1
ATOM 1986 C C . LEU B 1 42 ? 14.586 -17.25 -13.867 1 94.25 42 LEU B C 1
ATOM 1988 O O . LEU B 1 42 ? 15.359 -16.703 -13.078 1 94.25 42 LEU B O 1
ATOM 1992 N N . LEU B 1 43 ? 13.312 -17.406 -13.688 1 93.06 43 LEU B N 1
ATOM 1993 C CA . LEU B 1 43 ? 12.703 -16.844 -12.492 1 93.06 43 LEU B CA 1
ATOM 1994 C C . LEU B 1 43 ? 13.133 -17.594 -11.242 1 93.06 43 LEU B C 1
ATOM 1996 O O . LEU B 1 43 ? 13.273 -17.016 -10.172 1 93.06 43 LEU B O 1
ATOM 2000 N N . ASP B 1 44 ? 13.391 -18.906 -11.406 1 94.94 44 ASP B N 1
ATOM 2001 C CA . ASP B 1 44 ? 13.93 -19.703 -10.312 1 94.94 44 ASP B CA 1
ATOM 2002 C C . ASP B 1 44 ? 15.305 -19.203 -9.891 1 94.94 44 ASP B C 1
ATOM 2004 O O . ASP B 1 44 ? 15.594 -19.078 -8.695 1 94.94 44 ASP B O 1
ATOM 2008 N N . ALA B 1 45 ? 16.062 -18.938 -10.836 1 96.06 45 ALA B N 1
ATOM 2009 C CA . ALA B 1 45 ? 17.406 -18.422 -10.57 1 96.06 45 ALA B CA 1
ATOM 2010 C C . ALA B 1 45 ? 17.344 -17.094 -9.844 1 96.06 45 ALA B C 1
ATOM 2012 O O . ALA B 1 45 ? 18.078 -16.859 -8.891 1 96.06 45 ALA B O 1
ATOM 2013 N N . ALA B 1 46 ? 16.5 -16.25 -10.344 1 93.69 46 ALA B N 1
ATOM 2014 C CA . ALA B 1 46 ? 16.312 -14.945 -9.711 1 93.69 46 ALA B CA 1
ATOM 2015 C C . ALA B 1 46 ? 15.852 -15.094 -8.258 1 93.69 46 ALA B C 1
ATOM 2017 O O . ALA B 1 46 ? 16.406 -14.461 -7.359 1 93.69 46 ALA B O 1
ATOM 2018 N N . ARG B 1 47 ? 14.859 -15.938 -8.086 1 92.75 47 ARG B N 1
ATOM 2019 C CA . ARG B 1 47 ? 14.328 -16.172 -6.746 1 92.75 47 ARG B CA 1
ATOM 2020 C C . ARG B 1 47 ? 15.422 -16.641 -5.797 1 92.75 47 ARG B C 1
ATOM 2022 O O . ARG B 1 47 ? 15.523 -16.172 -4.664 1 92.75 47 ARG B O 1
ATOM 2029 N N . GLU B 1 48 ? 16.172 -17.547 -6.23 1 94.69 48 GLU B N 1
ATOM 2030 C CA . GLU B 1 48 ? 17.234 -18.094 -5.402 1 94.69 48 GLU B CA 1
ATOM 2031 C C . GLU B 1 48 ? 18.25 -17.031 -5.02 1 94.69 48 GLU B C 1
ATOM 2033 O O . GLU B 1 48 ? 18.688 -16.969 -3.871 1 94.69 48 GLU B O 1
ATOM 2038 N N . GLU B 1 49 ? 18.609 -16.172 -5.941 1 94.06 49 GLU B N 1
ATOM 2039 C CA . GLU B 1 49 ? 19.547 -15.086 -5.656 1 94.06 49 GLU B CA 1
ATOM 2040 C C . GLU B 1 49 ? 18.938 -14.086 -4.672 1 94.06 49 GLU B C 1
ATOM 2042 O O . GLU B 1 49 ? 19.625 -13.633 -3.75 1 94.06 49 GLU B O 1
ATOM 2047 N N . PHE B 1 50 ? 17.688 -13.789 -4.879 1 88.25 50 PHE B N 1
ATOM 2048 C CA . PHE B 1 50 ? 17.016 -12.852 -4 1 88.25 50 PHE B CA 1
ATOM 2049 C C . PHE B 1 50 ? 16.953 -13.391 -2.576 1 88.25 50 PHE B C 1
ATOM 2051 O O . PHE B 1 50 ? 17.172 -12.648 -1.615 1 88.25 50 PHE B O 1
ATOM 2058 N N . VAL B 1 51 ? 16.625 -14.617 -2.455 1 88.38 51 VAL B N 1
ATOM 2059 C CA . VAL B 1 51 ? 16.5 -15.234 -1.139 1 88.38 51 VAL B CA 1
ATOM 2060 C C . VAL B 1 51 ? 17.859 -15.328 -0.47 1 88.38 51 VAL B C 1
ATOM 2062 O O . VAL B 1 51 ? 18 -15.07 0.729 1 88.38 51 VAL B O 1
ATOM 2065 N N . ALA B 1 52 ? 18.844 -15.609 -1.229 1 89.5 52 ALA B N 1
ATOM 2066 C CA . ALA B 1 52 ? 20.188 -15.844 -0.689 1 89.5 52 ALA B CA 1
ATOM 2067 C C . ALA B 1 52 ? 20.859 -14.523 -0.317 1 89.5 52 ALA B C 1
ATOM 2069 O O . ALA B 1 52 ? 21.547 -14.445 0.7 1 89.5 52 ALA B O 1
ATOM 2070 N N . HIS B 1 53 ? 20.672 -13.477 -1.129 1 88.44 53 HIS B N 1
ATOM 2071 C CA . HIS B 1 53 ? 21.5 -12.281 -0.979 1 88.44 53 HIS B CA 1
ATOM 2072 C C . HIS B 1 53 ? 20.656 -11.047 -0.721 1 88.44 53 HIS B C 1
ATOM 2074 O O . HIS B 1 53 ? 21.188 -9.969 -0.434 1 88.44 53 HIS B O 1
ATOM 2080 N N . GLY B 1 54 ? 19.359 -11.297 -0.76 1 84.5 54 GLY B N 1
ATOM 2081 C CA . GLY B 1 54 ? 18.516 -10.117 -0.73 1 84.5 54 GLY B CA 1
ATOM 2082 C C . GLY B 1 54 ? 18.328 -9.484 -2.096 1 84.5 54 GLY B C 1
ATOM 2083 O O . GLY B 1 54 ? 19.188 -9.617 -2.973 1 84.5 54 GLY B O 1
ATOM 2084 N N . ILE B 1 55 ? 17.328 -8.781 -2.316 1 82.88 55 ILE B N 1
ATOM 2085 C CA . ILE B 1 55 ? 16.969 -8.234 -3.621 1 82.88 55 ILE B CA 1
ATOM 2086 C C . ILE B 1 55 ? 17.891 -7.059 -3.951 1 82.88 55 ILE B C 1
ATOM 2088 O O . ILE B 1 55 ? 18.375 -6.941 -5.078 1 82.88 55 ILE B O 1
ATOM 2092 N N . ALA B 1 56 ? 18.094 -6.238 -2.969 1 77.81 56 ALA B N 1
ATOM 2093 C CA . ALA B 1 56 ? 18.906 -5.043 -3.193 1 77.81 56 ALA B CA 1
ATOM 2094 C C . ALA B 1 56 ? 20.328 -5.41 -3.605 1 77.81 56 ALA B C 1
ATOM 2096 O O . ALA B 1 56 ? 20.891 -4.809 -4.52 1 77.81 56 ALA B O 1
ATOM 2097 N N . ARG B 1 57 ? 20.859 -6.344 -3.08 1 83.25 57 ARG B N 1
ATOM 2098 C CA . ARG B 1 57 ? 22.266 -6.703 -3.252 1 83.25 57 ARG B CA 1
ATOM 2099 C C . ARG B 1 57 ? 22.453 -7.629 -4.445 1 83.25 57 ARG B C 1
ATOM 2101 O O . ARG B 1 57 ? 23.578 -7.871 -4.883 1 83.25 57 ARG B O 1
ATOM 2108 N N . THR B 1 58 ? 21.375 -8.102 -4.852 1 89.62 58 THR B N 1
ATOM 2109 C CA . THR B 1 58 ? 21.469 -9.023 -5.98 1 89.62 58 THR B CA 1
ATOM 2110 C C . THR B 1 58 ? 21.688 -8.258 -7.285 1 89.62 58 THR B C 1
ATOM 2112 O O . THR B 1 58 ? 20.953 -7.305 -7.582 1 89.62 58 THR B O 1
ATOM 2115 N N . ALA B 1 59 ? 22.734 -8.648 -8.008 1 92.62 59 ALA B N 1
ATOM 2116 C CA . ALA B 1 59 ? 22.984 -8.062 -9.32 1 92.62 59 ALA B CA 1
ATOM 2117 C C . ALA B 1 59 ? 22.359 -8.906 -10.422 1 92.62 59 ALA B C 1
ATOM 2119 O O . ALA B 1 59 ? 22.266 -10.133 -10.297 1 92.62 59 ALA B O 1
ATOM 2120 N N . VAL B 1 60 ? 21.984 -8.195 -11.445 1 93.5 60 VAL B N 1
ATOM 2121 C CA . VAL B 1 60 ? 21.391 -8.883 -12.586 1 93.5 60 VAL B CA 1
ATOM 2122 C C . VAL B 1 60 ? 22.391 -9.875 -13.172 1 93.5 60 VAL B C 1
ATOM 2124 O O . VAL B 1 60 ? 22.016 -10.953 -13.633 1 93.5 60 VAL B O 1
ATOM 2127 N N . GLY B 1 61 ? 23.625 -9.523 -13.109 1 95.81 61 GLY B N 1
ATOM 2128 C CA . GLY B 1 61 ? 24.672 -10.422 -13.578 1 95.81 61 GLY B CA 1
ATOM 2129 C C . GLY B 1 61 ? 24.719 -11.734 -12.812 1 95.81 61 GLY B C 1
ATOM 2130 O O . GLY B 1 61 ? 24.969 -12.789 -13.391 1 95.81 61 GLY B O 1
ATOM 2131 N N . ASP B 1 62 ? 24.484 -11.734 -11.555 1 96.5 62 ASP B N 1
ATOM 2132 C CA . ASP B 1 62 ? 24.453 -12.93 -10.727 1 96.5 62 ASP B CA 1
ATOM 2133 C C . ASP B 1 62 ? 23.281 -13.836 -11.109 1 96.5 62 ASP B C 1
ATOM 2135 O O . ASP B 1 62 ? 23.406 -15.055 -11.133 1 96.5 62 ASP B O 1
ATOM 2139 N N . ILE B 1 63 ? 22.172 -13.211 -11.391 1 96.62 63 I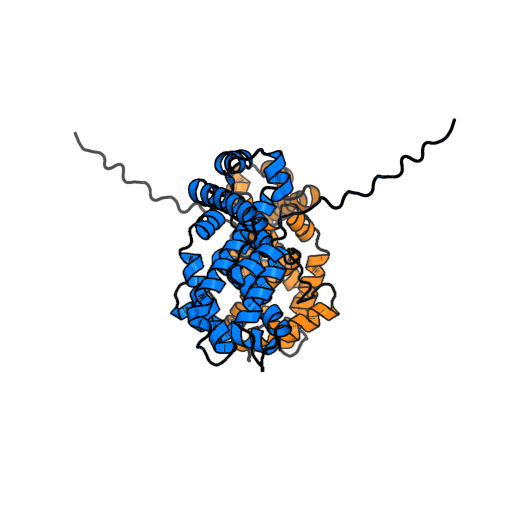LE B N 1
ATOM 2140 C CA . ILE B 1 63 ? 21 -13.961 -11.82 1 96.62 63 ILE B CA 1
ATOM 2141 C C . ILE B 1 63 ? 21.281 -14.656 -13.148 1 96.62 63 ILE B C 1
ATOM 2143 O O . ILE B 1 63 ? 20.984 -15.844 -13.312 1 96.62 63 ILE B O 1
ATOM 2147 N N . ALA B 1 64 ? 21.859 -13.891 -14.055 1 97 64 ALA B N 1
ATOM 2148 C CA . ALA B 1 64 ? 22.203 -14.438 -15.367 1 97 64 ALA B CA 1
ATOM 2149 C C . ALA B 1 64 ? 23.156 -15.617 -15.242 1 97 64 ALA B C 1
ATOM 2151 O O . ALA B 1 64 ? 22.969 -16.656 -15.867 1 97 64 ALA B O 1
ATOM 2152 N N . ARG B 1 65 ? 24.156 -15.477 -14.438 1 97.19 65 ARG B N 1
ATOM 2153 C CA . ARG B 1 65 ? 25.141 -16.531 -14.219 1 97.19 65 ARG B CA 1
ATOM 2154 C C . ARG B 1 65 ? 24.484 -17.781 -13.648 1 97.19 65 ARG B C 1
ATOM 2156 O O . ARG B 1 65 ? 24.734 -18.891 -14.133 1 97.19 65 ARG B O 1
ATOM 2163 N N . ARG B 1 66 ? 23.672 -17.656 -12.734 1 96.31 66 ARG B N 1
ATOM 2164 C CA . ARG B 1 66 ? 23 -18.797 -12.109 1 96.31 66 ARG B CA 1
ATOM 2165 C C . ARG B 1 66 ? 22.078 -19.5 -13.102 1 96.31 66 ARG B C 1
ATOM 2167 O O . ARG B 1 66 ? 21.938 -20.719 -13.07 1 96.31 66 ARG B O 1
ATOM 2174 N N . ALA B 1 67 ? 21.453 -18.703 -13.93 1 95.81 67 ALA B N 1
ATOM 2175 C CA . ALA B 1 67 ? 20.5 -19.234 -14.906 1 95.81 67 ALA B CA 1
ATOM 2176 C C . ALA B 1 67 ? 21.234 -19.828 -16.109 1 95.81 67 ALA B C 1
ATOM 2178 O O . ALA B 1 67 ? 20.609 -20.484 -16.953 1 95.81 67 ALA B O 1
ATOM 2179 N N . GLY B 1 68 ? 22.453 -19.5 -16.234 1 96.56 68 GLY B N 1
ATOM 2180 C CA . GLY B 1 68 ? 23.234 -20.016 -17.359 1 96.56 68 GLY B CA 1
ATOM 2181 C C . GLY B 1 68 ? 22.953 -19.297 -18.656 1 96.56 68 GLY B C 1
ATOM 2182 O O . GLY B 1 68 ? 22.922 -19.922 -19.719 1 96.56 68 GLY B O 1
ATOM 2183 N N . VAL B 1 69 ? 22.625 -18.078 -18.578 1 96.31 69 VAL B N 1
ATOM 2184 C CA . VAL B 1 69 ? 22.375 -17.281 -19.781 1 96.31 69 VAL B CA 1
ATOM 2185 C C . VAL B 1 69 ? 23.188 -15.984 -19.719 1 96.31 69 VAL B C 1
ATOM 2187 O O . VAL B 1 69 ? 23.75 -15.648 -18.688 1 96.31 69 VAL B O 1
ATOM 2190 N N . SER B 1 70 ? 23.219 -15.281 -20.844 1 95.75 70 SER B N 1
ATOM 2191 C CA . SER B 1 70 ? 23.906 -13.992 -20.875 1 95.75 70 SER B CA 1
ATOM 2192 C C . SER B 1 70 ? 23.016 -12.883 -20.312 1 95.75 70 SER B C 1
ATOM 2194 O O . SER B 1 70 ? 21.797 -13.031 -20.266 1 95.75 70 SER B O 1
ATOM 2196 N N . ARG B 1 71 ? 23.641 -11.789 -19.906 1 94.44 71 ARG B N 1
ATOM 2197 C CA . ARG B 1 71 ? 22.906 -10.641 -19.391 1 94.44 71 ARG B CA 1
ATOM 2198 C C . ARG B 1 71 ? 21.938 -10.102 -20.438 1 94.44 71 ARG B C 1
ATOM 2200 O O . ARG B 1 71 ? 20.766 -9.828 -20.141 1 94.44 71 ARG B O 1
ATOM 2207 N N . PRO B 1 72 ? 22.297 -10.016 -21.703 1 93.81 72 PRO B N 1
ATOM 2208 C CA . PRO B 1 72 ? 21.359 -9.539 -22.719 1 93.81 72 PRO B CA 1
ATOM 2209 C C . PRO B 1 72 ? 20.172 -10.477 -22.906 1 93.81 72 PRO B C 1
ATOM 2211 O O . PRO B 1 72 ? 19.031 -10.016 -23.109 1 93.81 72 PRO B O 1
ATOM 2214 N N . THR B 1 73 ? 20.453 -11.734 -22.844 1 91.12 73 THR B N 1
ATOM 2215 C CA . THR B 1 73 ? 19.375 -12.703 -22.969 1 91.12 73 THR B CA 1
ATOM 2216 C C . THR B 1 73 ? 18.375 -12.547 -21.812 1 91.12 73 THR B C 1
ATOM 2218 O O . THR B 1 73 ? 17.156 -12.555 -22.047 1 91.12 73 THR B O 1
ATOM 2221 N N . LEU B 1 74 ? 18.891 -12.43 -20.562 1 94 74 LEU B N 1
ATOM 2222 C CA . LEU B 1 74 ? 18.031 -12.227 -19.406 1 94 74 LEU B CA 1
ATOM 2223 C C . LEU B 1 74 ? 17.188 -10.969 -19.578 1 94 74 LEU B C 1
ATOM 2225 O O . LEU B 1 74 ? 15.984 -10.977 -19.312 1 94 74 LEU B O 1
ATOM 2229 N N . TYR B 1 75 ? 17.859 -9.977 -20.062 1 91.75 75 TYR B N 1
ATOM 2230 C CA . TYR B 1 75 ? 17.172 -8.703 -20.25 1 91.75 75 TYR B CA 1
ATOM 2231 C C . TYR B 1 75 ? 16.062 -8.836 -21.297 1 91.75 75 TYR B C 1
ATOM 2233 O O . TYR B 1 75 ? 14.961 -8.32 -21.109 1 91.75 75 TYR B O 1
ATOM 2241 N N . ARG B 1 76 ? 16.391 -9.492 -22.328 1 89.38 76 ARG B N 1
ATOM 2242 C CA . ARG B 1 76 ? 15.406 -9.68 -23.391 1 89.38 76 ARG B CA 1
ATOM 2243 C C . ARG B 1 76 ? 14.195 -10.469 -22.891 1 89.38 76 ARG B C 1
ATOM 2245 O O . ARG B 1 76 ? 13.055 -10.141 -23.219 1 89.38 76 ARG B O 1
ATOM 2252 N N . LYS B 1 77 ? 14.484 -11.336 -22.062 1 88.62 77 LYS B N 1
ATOM 2253 C CA . LYS B 1 77 ? 13.43 -12.258 -21.656 1 88.62 77 LYS B CA 1
ATOM 2254 C C . LYS B 1 77 ? 12.688 -11.734 -20.438 1 88.62 77 LYS B C 1
ATOM 2256 O O . LYS B 1 77 ? 11.469 -11.914 -20.312 1 88.62 77 LYS B O 1
ATOM 2261 N N . CYS B 1 78 ? 13.406 -11.148 -19.469 1 89.38 78 CYS B N 1
ATOM 2262 C CA . CYS B 1 78 ? 12.797 -10.828 -18.188 1 89.38 78 CYS B CA 1
ATOM 2263 C C . CYS B 1 78 ? 12.805 -9.328 -17.938 1 89.38 78 CYS B C 1
ATOM 2265 O O . CYS B 1 78 ? 12.148 -8.844 -17.016 1 89.38 78 CYS B O 1
ATOM 2267 N N . GLY B 1 79 ? 13.461 -8.602 -18.719 1 88.75 79 GLY B N 1
ATOM 2268 C CA . GLY B 1 79 ? 13.523 -7.16 -18.516 1 88.75 79 GLY B CA 1
ATOM 2269 C C . GLY B 1 79 ? 14.555 -6.742 -17.484 1 88.75 79 GLY B C 1
ATOM 2270 O O . GLY B 1 79 ? 15.602 -7.379 -17.359 1 88.75 79 GLY B O 1
ATOM 2271 N N . ASP B 1 80 ? 14.367 -5.629 -16.859 1 84.75 80 ASP B N 1
ATOM 2272 C CA . ASP B 1 80 ? 15.305 -5.105 -15.859 1 84.75 80 ASP B CA 1
ATOM 2273 C C . ASP B 1 80 ? 15.031 -5.719 -14.484 1 84.75 80 ASP B C 1
ATOM 2275 O O . ASP B 1 80 ? 14.172 -6.586 -14.344 1 84.75 80 ASP B O 1
ATOM 2279 N N . LYS B 1 81 ? 15.812 -5.363 -13.562 1 83.75 81 LYS B N 1
ATOM 2280 C CA . LYS B 1 81 ? 15.742 -5.961 -12.227 1 83.75 81 LYS B CA 1
ATOM 2281 C C . LYS B 1 81 ? 14.344 -5.809 -11.633 1 83.75 81 LYS B C 1
ATOM 2283 O O . LYS B 1 81 ? 13.82 -6.742 -11.016 1 83.75 81 LYS B O 1
ATOM 2288 N N . GLU B 1 82 ? 13.766 -4.672 -11.844 1 78.38 82 GLU B N 1
ATOM 2289 C CA . GLU B 1 82 ? 12.438 -4.438 -11.305 1 78.38 82 GLU B CA 1
ATOM 2290 C C . GLU B 1 82 ? 11.406 -5.363 -11.945 1 78.38 82 GLU B C 1
ATOM 2292 O O . GLU B 1 82 ? 10.5 -5.859 -11.266 1 78.38 82 GLU B O 1
ATOM 2297 N N . ASP B 1 83 ? 11.555 -5.555 -13.164 1 80.81 83 ASP B N 1
ATOM 2298 C CA . ASP B 1 83 ? 10.68 -6.48 -13.875 1 80.81 83 ASP B CA 1
ATOM 2299 C C . ASP B 1 83 ? 10.844 -7.902 -13.352 1 80.81 83 ASP B C 1
ATOM 2301 O O . ASP B 1 83 ? 9.859 -8.633 -13.195 1 80.81 83 ASP B O 1
ATOM 2305 N N . ILE B 1 84 ? 12.055 -8.211 -13.133 1 85.62 84 ILE B N 1
ATOM 2306 C CA . ILE B 1 84 ? 12.352 -9.562 -12.664 1 85.62 84 ILE B CA 1
ATOM 2307 C C . ILE B 1 84 ? 11.742 -9.766 -11.273 1 85.62 84 ILE B C 1
ATOM 2309 O O . ILE B 1 84 ? 11.125 -10.805 -11.008 1 85.62 84 ILE B O 1
ATOM 2313 N N . VAL B 1 85 ? 11.898 -8.828 -10.43 1 82.94 85 VAL B N 1
ATOM 2314 C CA . VAL B 1 85 ? 11.344 -8.914 -9.078 1 82.94 85 VAL B CA 1
ATOM 2315 C C . VAL B 1 85 ? 9.828 -9.078 -9.156 1 82.94 85 VAL B C 1
ATOM 2317 O O . VAL B 1 85 ? 9.258 -9.945 -8.484 1 82.94 85 VAL B O 1
ATOM 2320 N N . ALA B 1 86 ? 9.242 -8.281 -9.977 1 80.56 86 ALA B N 1
ATOM 2321 C CA . ALA B 1 86 ? 7.789 -8.344 -10.133 1 80.56 86 ALA B CA 1
ATOM 2322 C C . ALA B 1 86 ? 7.348 -9.711 -10.641 1 80.56 86 ALA B C 1
ATOM 2324 O O . ALA B 1 86 ? 6.383 -10.289 -10.133 1 80.56 86 ALA B O 1
ATOM 2325 N N . ALA B 1 87 ? 8.047 -10.172 -11.594 1 84.19 87 ALA B N 1
ATOM 2326 C CA . ALA B 1 87 ? 7.703 -11.461 -12.188 1 84.19 87 ALA B CA 1
ATOM 2327 C C . ALA B 1 87 ? 7.848 -12.594 -11.18 1 84.19 87 ALA B C 1
ATOM 2329 O O . ALA B 1 87 ? 7.004 -13.492 -11.117 1 84.19 87 ALA B O 1
ATOM 2330 N N . VAL B 1 88 ? 8.859 -12.57 -10.422 1 86.81 88 VAL B N 1
ATOM 2331 C CA . VAL B 1 88 ? 9.078 -13.586 -9.391 1 86.81 88 VAL B CA 1
ATOM 2332 C C . VAL B 1 88 ? 7.945 -13.539 -8.367 1 86.81 88 VAL B C 1
ATOM 2334 O O . VAL B 1 88 ? 7.406 -14.578 -7.98 1 86.81 88 VAL B O 1
ATOM 2337 N N . LEU B 1 89 ? 7.613 -12.375 -7.953 1 83.94 89 LEU B N 1
ATOM 2338 C CA . LEU B 1 89 ? 6.566 -12.227 -6.945 1 83.94 89 LEU B CA 1
ATOM 2339 C C . LEU B 1 89 ? 5.227 -12.727 -7.477 1 83.94 89 LEU B C 1
ATOM 2341 O O . LEU B 1 89 ? 4.5 -13.43 -6.773 1 83.94 89 LEU B O 1
ATOM 2345 N N . VAL B 1 90 ? 4.93 -12.32 -8.672 1 83.81 90 VAL B N 1
ATOM 2346 C CA . VAL B 1 90 ? 3.67 -12.727 -9.289 1 83.81 90 VAL B CA 1
ATOM 2347 C C . VAL B 1 90 ? 3.621 -14.25 -9.422 1 83.81 90 VAL B C 1
ATOM 2349 O O . VAL B 1 90 ? 2.609 -14.875 -9.094 1 83.81 90 VAL B O 1
ATOM 2352 N N . ARG B 1 91 ? 4.691 -14.773 -9.875 1 85.38 91 ARG B N 1
ATOM 2353 C CA . ARG B 1 91 ? 4.75 -16.219 -10.023 1 85.38 91 ARG B CA 1
ATOM 2354 C C . ARG B 1 91 ? 4.609 -16.922 -8.672 1 85.38 91 ARG B C 1
ATOM 2356 O O . ARG B 1 91 ? 3.863 -17.891 -8.539 1 85.38 91 ARG B O 1
ATOM 2363 N N . GLU B 1 92 ? 5.316 -16.453 -7.688 1 86.44 92 GLU B N 1
ATOM 2364 C CA . GLU B 1 92 ? 5.238 -17.047 -6.352 1 86.44 92 GLU B CA 1
ATOM 2365 C C . GLU B 1 92 ? 3.818 -16.969 -5.797 1 86.44 92 GLU B C 1
ATOM 2367 O O . GLU B 1 92 ? 3.334 -17.938 -5.191 1 86.44 92 GLU B O 1
ATOM 2372 N N . THR B 1 93 ? 3.221 -15.852 -5.969 1 86.12 93 THR B N 1
ATOM 2373 C CA . THR B 1 93 ? 1.854 -15.672 -5.492 1 86.12 93 THR B CA 1
ATOM 2374 C C . THR B 1 93 ? 0.898 -16.609 -6.227 1 86.12 93 THR B C 1
ATOM 2376 O O . THR B 1 93 ? 0.037 -17.234 -5.609 1 86.12 93 THR B O 1
ATOM 2379 N N . THR B 1 94 ? 1.081 -16.688 -7.504 1 85.88 94 THR B N 1
ATOM 2380 C CA . THR B 1 94 ? 0.246 -17.578 -8.312 1 85.88 94 THR B CA 1
ATOM 2381 C C . THR B 1 94 ? 0.411 -19.031 -7.867 1 85.88 94 THR B C 1
ATOM 2383 O O . THR B 1 94 ? -0.577 -19.734 -7.676 1 85.88 94 THR B O 1
ATOM 2386 N N . GLU B 1 95 ? 1.645 -19.438 -7.695 1 87 95 GLU B N 1
ATOM 2387 C CA . GLU B 1 95 ? 1.915 -20.797 -7.262 1 87 95 GLU B CA 1
ATOM 2388 C C . GLU B 1 95 ? 1.271 -21.078 -5.91 1 87 95 GLU B C 1
ATOM 2390 O O . GLU B 1 95 ? 0.751 -22.188 -5.684 1 87 95 GLU B O 1
ATOM 2395 N N . PHE B 1 96 ? 1.335 -20.156 -5.066 1 87.81 96 PHE B N 1
ATOM 2396 C CA . PHE B 1 96 ? 0.681 -20.297 -3.771 1 87.81 96 PHE B CA 1
ATOM 2397 C C . PHE B 1 96 ? -0.808 -20.578 -3.945 1 87.81 96 PHE B C 1
ATOM 2399 O O . PHE B 1 96 ? -1.354 -21.484 -3.326 1 87.81 96 PHE B O 1
ATOM 2406 N N . PHE B 1 97 ? -1.487 -19.812 -4.758 1 88 97 PHE B N 1
ATOM 2407 C CA . PHE B 1 97 ? -2.934 -19.938 -4.891 1 88 97 PHE B CA 1
ATOM 2408 C C . PHE B 1 97 ? -3.291 -21.219 -5.637 1 88 97 PHE B C 1
ATOM 2410 O O . PHE B 1 97 ? -4.324 -21.828 -5.363 1 88 97 PHE B O 1
ATOM 2417 N N . VAL B 1 98 ? -2.447 -21.641 -6.516 1 84.31 98 VAL B N 1
ATOM 2418 C CA . VAL B 1 98 ? -2.658 -22.922 -7.18 1 84.31 98 VAL B CA 1
ATOM 2419 C C . VAL B 1 98 ? -2.621 -24.047 -6.148 1 84.31 98 VAL B C 1
ATOM 2421 O O . VAL B 1 98 ? -3.469 -24.938 -6.168 1 84.31 98 VAL B O 1
ATOM 2424 N N . ARG B 1 99 ? -1.698 -23.938 -5.234 1 87.94 99 ARG B N 1
ATOM 2425 C CA . ARG B 1 99 ? -1.604 -24.938 -4.172 1 87.94 99 ARG B CA 1
ATOM 2426 C C . ARG B 1 99 ? -2.777 -24.812 -3.205 1 87.94 99 ARG B C 1
ATOM 2428 O O . ARG B 1 99 ? -3.293 -25.828 -2.719 1 87.94 99 ARG B O 1
ATOM 2435 N N . ALA B 1 100 ? -3.162 -23.594 -2.979 1 90.25 100 ALA B N 1
ATOM 2436 C CA . ALA B 1 100 ? -4.23 -23.328 -2.02 1 90.25 100 ALA B CA 1
ATOM 2437 C C . ALA B 1 100 ? -5.578 -23.812 -2.555 1 90.25 100 ALA B C 1
ATOM 2439 O O . ALA B 1 100 ? -6.543 -23.953 -1.798 1 90.25 100 ALA B O 1
ATOM 2440 N N . GLN B 1 101 ? -5.645 -24.094 -3.83 1 88.19 101 GLN B N 1
ATOM 2441 C CA . GLN B 1 101 ? -6.887 -24.5 -4.48 1 88.19 101 GLN B CA 1
ATOM 2442 C C . GLN B 1 101 ? -7.465 -25.75 -3.814 1 88.19 101 GLN B C 1
ATOM 2444 O O . GLN B 1 101 ? -8.68 -25.859 -3.656 1 88.19 101 GLN B O 1
ATOM 2449 N N . ALA B 1 102 ? -6.617 -26.625 -3.457 1 88.75 102 ALA B N 1
ATOM 2450 C CA . ALA B 1 102 ? -7.059 -27.875 -2.846 1 88.75 102 ALA B CA 1
ATOM 2451 C C . ALA B 1 102 ? -7.828 -27.609 -1.555 1 88.75 102 ALA B C 1
ATOM 2453 O O . ALA B 1 102 ? -8.758 -28.344 -1.222 1 88.75 102 ALA B O 1
ATOM 2454 N N . VAL B 1 103 ? -7.473 -26.562 -0.87 1 90.5 103 VAL B N 1
ATOM 2455 C CA . VAL B 1 103 ? -8.094 -26.203 0.401 1 90.5 103 VAL B CA 1
ATOM 2456 C C . VAL B 1 103 ? -9.32 -25.344 0.148 1 90.5 103 VAL B C 1
ATOM 2458 O O . VAL B 1 103 ? -10.32 -25.438 0.872 1 90.5 103 VAL B O 1
ATOM 2461 N N . LEU B 1 104 ? -9.344 -24.547 -0.88 1 92.5 104 LEU B N 1
ATOM 2462 C CA . LEU B 1 104 ? -10.375 -23.547 -1.107 1 92.5 104 LEU B CA 1
ATOM 2463 C C . LEU B 1 104 ? -11.547 -24.141 -1.888 1 92.5 104 LEU B C 1
ATOM 2465 O O . LEU B 1 104 ? -12.695 -23.766 -1.673 1 92.5 104 LEU B O 1
ATOM 2469 N N . ALA B 1 105 ? -11.281 -25.109 -2.717 1 88.56 105 ALA B N 1
ATOM 2470 C CA . ALA B 1 105 ? -12.258 -25.641 -3.662 1 88.56 105 ALA B CA 1
ATOM 2471 C C . ALA B 1 105 ? -13.445 -26.266 -2.93 1 88.56 105 ALA B C 1
ATOM 2473 O O . ALA B 1 105 ? -14.594 -26.094 -3.334 1 88.56 105 ALA B O 1
ATOM 2474 N N . PRO B 1 106 ? -13.172 -26.922 -1.84 1 91.44 106 PRO B N 1
ATOM 2475 C CA . PRO B 1 106 ? -14.297 -27.578 -1.163 1 91.44 106 PRO B CA 1
ATOM 2476 C C . PRO B 1 106 ? -15.203 -26.594 -0.433 1 91.44 106 PRO B C 1
ATOM 2478 O O . PRO B 1 106 ? -16.297 -26.953 -0.009 1 91.44 106 PRO B O 1
ATOM 2481 N N . LEU B 1 107 ? -14.789 -25.375 -0.248 1 92.69 107 LEU B N 1
ATOM 2482 C CA . LEU B 1 107 ? -15.602 -24.391 0.463 1 92.69 107 LEU B CA 1
ATOM 2483 C C . LEU B 1 107 ? -16.797 -23.969 -0.377 1 92.69 107 LEU B C 1
ATOM 2485 O O . LEU B 1 107 ? -16.688 -23.828 -1.598 1 92.69 107 LEU B O 1
ATOM 2489 N N . SER B 1 108 ? -17.922 -23.688 0.239 1 87.12 108 SER B N 1
ATOM 2490 C CA . SER B 1 108 ? -19.219 -23.625 -0.424 1 87.12 108 SER B CA 1
ATOM 2491 C C . SER B 1 108 ? -19.438 -22.266 -1.072 1 87.12 108 SER B C 1
ATOM 2493 O O . SER B 1 108 ? -20.203 -22.141 -2.041 1 87.12 108 SER B O 1
ATOM 2495 N N . ASN B 1 109 ? -18.922 -21.25 -0.428 1 92 109 ASN B N 1
ATOM 2496 C CA . ASN B 1 109 ? -19.234 -19.938 -1.01 1 92 109 ASN B CA 1
ATOM 2497 C C . ASN B 1 109 ? -17.984 -19.078 -1.154 1 92 109 ASN B C 1
ATOM 2499 O O . ASN B 1 109 ? -16.984 -19.297 -0.461 1 92 109 ASN B O 1
ATOM 2503 N N . ALA B 1 110 ? -18.109 -18.172 -1.994 1 93.81 110 ALA B N 1
ATOM 2504 C CA . ALA B 1 110 ? -17 -17.312 -2.379 1 93.81 110 ALA B CA 1
ATOM 2505 C C . ALA B 1 110 ? -16.484 -16.516 -1.184 1 93.81 110 ALA B C 1
ATOM 2507 O O . ALA B 1 110 ? -15.281 -16.281 -1.066 1 93.81 110 ALA B O 1
ATOM 2508 N N . GLU B 1 111 ? -17.359 -16.141 -0.275 1 95.56 111 GLU B N 1
ATOM 2509 C CA . GLU B 1 111 ? -16.953 -15.359 0.889 1 95.56 111 GLU B CA 1
ATOM 2510 C C . GLU B 1 111 ? -16.062 -16.172 1.823 1 95.56 111 GLU B C 1
ATOM 2512 O O . GLU B 1 111 ? -15.047 -15.688 2.305 1 95.56 111 GLU B O 1
ATOM 2517 N N . ASP B 1 112 ? -16.453 -17.406 2.039 1 95.38 112 ASP B N 1
ATOM 2518 C CA . ASP B 1 112 ? -15.633 -18.297 2.852 1 95.38 112 ASP B CA 1
ATOM 2519 C C . ASP B 1 112 ? -14.273 -18.531 2.193 1 95.38 112 ASP B C 1
ATOM 2521 O O . ASP B 1 112 ? -13.242 -18.562 2.873 1 95.38 112 ASP B O 1
ATOM 2525 N N . ARG B 1 113 ? -14.273 -18.734 0.912 1 95.44 113 ARG B N 1
ATOM 2526 C CA . ARG B 1 113 ? -13.023 -18.922 0.182 1 95.44 113 ARG B CA 1
ATOM 2527 C C . ARG B 1 113 ? -12.117 -17.703 0.306 1 95.44 113 ARG B C 1
ATOM 2529 O O . ARG B 1 113 ? -10.906 -17.844 0.484 1 95.44 113 ARG B O 1
ATOM 2536 N N . MET B 1 114 ? -12.711 -16.531 0.238 1 94.81 114 MET B N 1
ATOM 2537 C CA . MET B 1 114 ? -11.93 -15.297 0.361 1 94.81 114 MET B CA 1
ATOM 2538 C C . MET B 1 114 ? -11.266 -15.211 1.732 1 94.81 114 MET B C 1
ATOM 2540 O O . MET B 1 114 ? -10.078 -14.906 1.834 1 94.81 114 MET B O 1
ATOM 2544 N N . VAL B 1 115 ? -12.023 -15.5 2.764 1 95.94 115 VAL B N 1
ATOM 2545 C CA . VAL B 1 115 ? -11.5 -15.422 4.121 1 95.94 115 VAL B CA 1
ATOM 2546 C C . VAL B 1 115 ? -10.359 -16.422 4.293 1 95.94 115 VAL B C 1
ATOM 2548 O O . VAL B 1 115 ? -9.273 -16.062 4.762 1 95.94 115 VAL B O 1
ATOM 2551 N N . GLU B 1 116 ? -10.578 -17.625 3.865 1 95.38 116 GLU B N 1
ATOM 2552 C CA . GLU B 1 116 ? -9.562 -18.656 4.02 1 95.38 116 GLU B CA 1
ATOM 2553 C C . GLU B 1 116 ? -8.328 -18.359 3.17 1 95.38 116 GLU B C 1
ATOM 2555 O O . GLU B 1 116 ? -7.195 -18.578 3.607 1 95.38 116 GLU B O 1
ATOM 2560 N N . ALA B 1 117 ? -8.594 -17.891 1.974 1 94 117 ALA B N 1
ATOM 2561 C CA . ALA B 1 117 ? -7.484 -17.516 1.101 1 94 117 ALA B CA 1
ATOM 2562 C C . ALA B 1 117 ? -6.629 -16.422 1.746 1 94 117 ALA B C 1
ATOM 2564 O O . ALA B 1 117 ? -5.398 -16.484 1.695 1 94 117 ALA B O 1
ATOM 2565 N N . PHE B 1 118 ? -7.25 -15.43 2.371 1 94.69 118 PHE B N 1
ATOM 2566 C CA . PHE B 1 118 ? -6.527 -14.344 3.018 1 94.69 118 PHE B CA 1
ATOM 2567 C C . PHE B 1 118 ? -5.719 -14.852 4.203 1 94.69 118 PHE B C 1
ATOM 2569 O O . PHE B 1 118 ? -4.551 -14.492 4.367 1 94.69 118 PHE B O 1
ATOM 2576 N N . VAL B 1 119 ? -6.293 -15.68 4.996 1 95.06 119 VAL B N 1
ATOM 2577 C CA . VAL B 1 119 ? -5.621 -16.219 6.176 1 95.06 119 VAL B CA 1
ATOM 2578 C C . VAL B 1 119 ? -4.418 -17.062 5.75 1 95.06 119 VAL B C 1
ATOM 2580 O O . VAL B 1 119 ? -3.311 -16.875 6.254 1 95.06 119 VAL B O 1
ATOM 2583 N N . MET B 1 120 ? -4.621 -17.922 4.805 1 93.06 120 MET B N 1
ATOM 2584 C CA . MET B 1 120 ? -3.541 -18.766 4.301 1 93.06 120 MET B CA 1
ATOM 2585 C C . MET B 1 120 ? -2.449 -17.922 3.656 1 93.06 120 MET B C 1
ATOM 2587 O O . MET B 1 120 ? -1.26 -18.172 3.848 1 93.06 120 MET B O 1
ATOM 2591 N N . GLY B 1 121 ? -2.92 -16.953 2.869 1 91.81 121 GLY B N 1
ATOM 2592 C CA . GLY B 1 121 ? -1.962 -16.078 2.219 1 91.81 121 GLY B CA 1
ATOM 2593 C C . GLY B 1 121 ? -1.102 -15.305 3.199 1 91.81 121 GLY B C 1
ATOM 2594 O O . GLY B 1 121 ? 0.119 -15.227 3.041 1 91.81 121 GLY B O 1
ATOM 2595 N N . MET B 1 122 ? -1.674 -14.734 4.203 1 92.12 122 MET B N 1
ATOM 2596 C CA . MET B 1 122 ? -0.946 -13.984 5.223 1 92.12 122 MET B CA 1
ATOM 2597 C C . MET B 1 122 ? -0.002 -14.906 5.996 1 92.12 122 MET B C 1
ATOM 2599 O O . MET B 1 122 ? 1.137 -14.531 6.281 1 92.12 122 MET B O 1
ATOM 2603 N N . ARG B 1 123 ? -0.496 -16.047 6.297 1 91.56 123 ARG B N 1
ATOM 2604 C CA . ARG B 1 123 ? 0.334 -17.016 6.988 1 91.56 123 ARG B CA 1
ATOM 2605 C C . ARG B 1 123 ? 1.553 -17.391 6.156 1 91.56 123 ARG B C 1
ATOM 2607 O O . ARG B 1 123 ? 2.678 -17.406 6.66 1 91.56 123 ARG B O 1
ATOM 2614 N N . GLU B 1 124 ? 1.32 -17.672 4.902 1 89.94 124 GLU B N 1
ATOM 2615 C CA . GLU B 1 124 ? 2.408 -18.016 3.992 1 89.94 124 GLU B CA 1
ATOM 2616 C C . GLU B 1 124 ? 3.404 -16.859 3.859 1 89.94 124 GLU B C 1
ATOM 2618 O O . GLU B 1 124 ? 4.617 -17.078 3.877 1 89.94 124 GLU B O 1
ATOM 2623 N N . ALA B 1 125 ? 2.879 -15.688 3.721 1 86.88 125 ALA B N 1
ATOM 2624 C CA . ALA B 1 125 ? 3.723 -14.508 3.516 1 86.88 125 ALA B CA 1
ATOM 2625 C C . ALA B 1 125 ? 4.613 -14.258 4.73 1 86.88 125 ALA B C 1
ATOM 2627 O O . ALA B 1 125 ? 5.762 -13.828 4.586 1 86.88 125 ALA B O 1
ATOM 2628 N N . ARG B 1 126 ? 4.129 -14.516 5.906 1 82.56 126 ARG B N 1
ATOM 2629 C CA . ARG B 1 126 ? 4.875 -14.266 7.133 1 82.56 126 ARG B CA 1
ATOM 2630 C C . ARG B 1 126 ? 6.094 -15.18 7.227 1 82.56 126 ARG B C 1
ATOM 2632 O O . ARG B 1 126 ? 7.102 -14.82 7.844 1 82.56 126 ARG B O 1
ATOM 2639 N N . HIS B 1 127 ? 6.047 -16.328 6.539 1 82.25 127 HIS B N 1
ATOM 2640 C CA . HIS B 1 127 ? 7.125 -17.312 6.66 1 82.25 127 HIS B CA 1
ATOM 2641 C C . HIS B 1 127 ? 7.859 -17.484 5.336 1 82.25 127 HIS B C 1
ATOM 2643 O O . HIS B 1 127 ? 8.797 -18.281 5.242 1 82.25 127 HIS B O 1
ATOM 2649 N N . HIS B 1 128 ? 7.473 -16.75 4.402 1 83.38 128 HIS B N 1
ATOM 2650 C CA . HIS B 1 128 ? 8.047 -16.938 3.076 1 83.38 128 HIS B CA 1
ATOM 2651 C C . HIS B 1 128 ? 9.383 -16.219 2.949 1 83.38 128 HIS B C 1
ATOM 2653 O O . HIS B 1 128 ? 9.469 -15.016 3.207 1 83.38 128 HIS B O 1
ATOM 2659 N N . PRO B 1 129 ? 10.375 -16.859 2.512 1 82 129 PRO B N 1
ATOM 2660 C CA . PRO B 1 129 ? 11.711 -16.266 2.463 1 82 129 PRO B CA 1
ATOM 2661 C C . PRO B 1 129 ? 11.781 -15.055 1.536 1 82 129 PRO B C 1
ATOM 2663 O O . PRO B 1 129 ? 12.531 -14.109 1.802 1 82 129 PRO B O 1
ATOM 2666 N N . LEU B 1 130 ? 11.047 -15.133 0.479 1 79.25 130 LEU B N 1
ATOM 2667 C CA . LEU B 1 130 ? 11.07 -14.016 -0.456 1 79.25 130 LEU B CA 1
ATOM 2668 C C . LEU B 1 130 ? 10.461 -12.766 0.175 1 79.25 130 LEU B C 1
ATOM 2670 O O . LEU B 1 130 ? 10.891 -11.648 -0.115 1 79.25 130 LEU B O 1
ATOM 2674 N N . VAL B 1 131 ? 9.414 -12.969 0.98 1 77 131 VAL B N 1
ATOM 2675 C CA . VAL B 1 131 ? 8.797 -11.844 1.666 1 77 131 VAL B CA 1
ATOM 2676 C C . VAL B 1 131 ? 9.789 -11.234 2.654 1 77 131 VAL B C 1
ATOM 2678 O O . VAL B 1 131 ? 9.859 -10.008 2.793 1 77 131 VAL B O 1
ATOM 2681 N N . ALA B 1 132 ? 10.531 -12.055 3.287 1 75.94 132 ALA B N 1
ATOM 2682 C CA . ALA B 1 132 ? 11.586 -11.57 4.18 1 75.94 132 ALA B CA 1
ATOM 2683 C C . ALA B 1 132 ? 12.625 -10.758 3.412 1 75.94 132 ALA B C 1
ATOM 2685 O O . ALA B 1 132 ? 13.07 -9.719 3.887 1 75.94 132 ALA B O 1
ATOM 2686 N N . ALA B 1 133 ? 13.016 -11.242 2.285 1 74.44 133 ALA B N 1
ATOM 2687 C CA . ALA B 1 133 ? 13.984 -10.547 1.445 1 74.44 133 ALA B CA 1
ATOM 2688 C C . ALA B 1 133 ? 13.438 -9.203 0.979 1 74.44 133 ALA B C 1
ATOM 2690 O O . ALA B 1 133 ? 14.18 -8.219 0.88 1 74.44 133 ALA B O 1
ATOM 2691 N N . LEU B 1 134 ? 12.156 -9.273 0.704 1 72.81 134 LEU B N 1
ATOM 2692 C CA . LEU B 1 134 ? 11.5 -8.055 0.243 1 72.81 134 LEU B CA 1
ATOM 2693 C C . LEU B 1 134 ? 11.469 -7 1.345 1 72.81 134 LEU B C 1
ATOM 2695 O O . LEU B 1 134 ? 11.633 -5.809 1.073 1 72.81 134 LEU B O 1
ATOM 2699 N N . LYS B 1 135 ? 11.227 -7.465 2.549 1 67.56 135 LYS B N 1
ATOM 2700 C CA . LYS B 1 135 ? 11.188 -6.551 3.688 1 67.56 135 LYS B CA 1
ATOM 2701 C C . LYS B 1 135 ? 12.539 -5.871 3.895 1 67.56 135 LYS B C 1
ATOM 2703 O O . LYS B 1 135 ? 12.602 -4.715 4.312 1 67.56 135 LYS B O 1
ATOM 2708 N N . GLU B 1 136 ? 13.562 -6.664 3.598 1 64.12 136 GLU B N 1
ATOM 2709 C CA . GLU B 1 136 ? 14.914 -6.133 3.738 1 64.12 136 GLU B CA 1
ATOM 2710 C C . GLU B 1 136 ? 15.242 -5.168 2.604 1 64.12 136 GLU B C 1
ATOM 2712 O O . GLU B 1 136 ? 16.031 -4.238 2.783 1 64.12 136 GLU B O 1
ATOM 2717 N N . PHE B 1 137 ? 15.078 -5.801 1.282 1 57.31 137 PHE B N 1
ATOM 2718 C CA . PHE B 1 137 ? 15.328 -5.008 0.082 1 57.31 137 PHE B CA 1
ATOM 2719 C C . PHE B 1 137 ? 14.695 -3.631 0.198 1 57.31 137 PHE B C 1
ATOM 2721 O O . PHE B 1 137 ? 15.133 -2.682 -0.454 1 57.31 137 PHE B O 1
ATOM 2728 N N . ASP B 1 138 ? 14.219 -3.271 1.251 1 50.5 138 ASP B N 1
ATOM 2729 C CA . ASP B 1 138 ? 13.508 -2.025 1.528 1 50.5 138 ASP B CA 1
ATOM 2730 C C . ASP B 1 138 ? 12.086 -2.07 0.98 1 50.5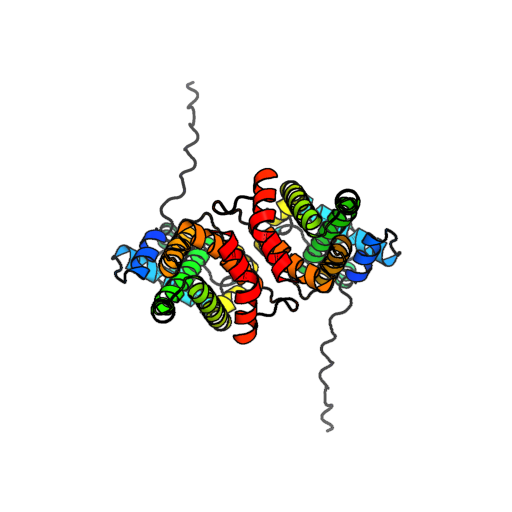 138 ASP B C 1
ATOM 2732 O O . ASP B 1 138 ? 11.867 -2.465 -0.167 1 50.5 138 ASP B O 1
ATOM 2736 N N . SER B 1 139 ? 11.133 -2.498 1.808 1 46.47 139 SER B N 1
ATOM 2737 C CA . SER B 1 139 ? 9.68 -2.619 1.702 1 46.47 139 SER B CA 1
ATOM 2738 C C . SER B 1 139 ? 9.148 -1.868 0.486 1 46.47 139 SER B C 1
ATOM 2740 O O . SER B 1 139 ? 7.961 -1.956 0.166 1 46.47 139 SER B O 1
ATOM 2742 N N . GLU B 1 140 ? 9.922 -0.975 -0.091 1 44.69 140 GLU B N 1
ATOM 2743 C CA . GLU B 1 140 ? 9.578 0.009 -1.115 1 44.69 140 GLU B CA 1
ATOM 2744 C C . GLU B 1 140 ? 9.078 -0.668 -2.387 1 44.69 140 GLU B C 1
ATOM 2746 O O . GLU B 1 140 ? 8.109 -0.211 -2.998 1 44.69 140 GLU B O 1
ATOM 2751 N N . SER B 1 141 ? 9.906 -1.682 -2.77 1 46.78 141 SER B N 1
ATOM 2752 C CA . SER B 1 141 ? 9.734 -2.291 -4.086 1 46.78 141 SER B CA 1
ATOM 2753 C C . SER B 1 141 ? 8.57 -3.271 -4.094 1 46.78 141 SER B C 1
ATOM 2755 O O . SER B 1 141 ? 7.922 -3.467 -5.125 1 46.78 141 SER B O 1
ATOM 2757 N N . PHE B 1 142 ? 8.328 -3.604 -2.914 1 46.34 142 PHE B N 1
ATOM 2758 C CA . PHE B 1 142 ? 7.336 -4.668 -2.865 1 46.34 142 PHE B CA 1
ATOM 2759 C C . PHE B 1 142 ? 5.992 -4.18 -3.393 1 46.34 142 PHE B C 1
ATOM 2761 O O . PHE B 1 142 ? 5.387 -4.82 -4.258 1 46.34 142 PHE B O 1
ATOM 2768 N N . SER B 1 143 ? 5.57 -3.031 -2.715 1 48.69 143 SER B N 1
ATOM 2769 C CA . SER B 1 143 ? 4.203 -2.637 -3.043 1 48.69 143 SER B CA 1
ATOM 2770 C C . SER B 1 143 ? 4.09 -2.201 -4.5 1 48.69 143 SER B C 1
ATOM 2772 O O . SER B 1 143 ? 3.078 -2.463 -5.156 1 48.69 143 SER B O 1
ATOM 2774 N N . ARG B 1 144 ? 5.145 -1.614 -5.027 1 50.34 144 ARG B N 1
ATOM 2775 C CA . ARG B 1 144 ? 5.086 -1.163 -6.414 1 50.34 144 ARG B CA 1
ATOM 2776 C C . ARG B 1 144 ? 5.035 -2.348 -7.375 1 50.34 144 ARG B C 1
ATOM 2778 O O . ARG B 1 144 ? 4.266 -2.342 -8.336 1 50.34 144 ARG B O 1
ATOM 2785 N N . ASN B 1 145 ? 5.965 -3.23 -6.965 1 51.16 145 ASN B N 1
ATOM 2786 C CA . ASN B 1 145 ? 6.184 -4.273 -7.961 1 51.16 145 ASN B CA 1
ATOM 2787 C C . ASN B 1 145 ? 5 -5.23 -8.047 1 51.16 145 ASN B C 1
ATOM 2789 O O . ASN B 1 145 ? 4.594 -5.629 -9.141 1 51.16 145 ASN B O 1
ATOM 2793 N N . VAL B 1 146 ? 4.566 -5.473 -6.91 1 53.44 146 VAL B N 1
ATOM 2794 C CA . VAL B 1 146 ? 3.486 -6.453 -6.984 1 53.44 146 VAL B CA 1
ATOM 2795 C C . VAL B 1 146 ? 2.252 -5.816 -7.617 1 53.44 146 VAL B C 1
ATOM 2797 O O . VAL B 1 146 ? 1.512 -6.477 -8.352 1 53.44 146 VAL B O 1
ATOM 2800 N N . PHE B 1 147 ? 2.174 -4.465 -7.379 1 54.03 147 PHE B N 1
ATOM 2801 C CA . PHE B 1 147 ? 0.897 -3.885 -7.77 1 54.03 147 PHE B CA 1
ATOM 2802 C C . PHE B 1 147 ? 1.049 -3.057 -9.039 1 54.03 147 PHE B C 1
ATOM 2804 O O . PHE B 1 147 ? 0.166 -2.268 -9.383 1 54.03 147 PHE B O 1
ATOM 2811 N N . ASP B 1 148 ? 2.309 -3.158 -9.547 1 56.12 148 ASP B N 1
ATOM 2812 C CA . ASP B 1 148 ? 2.219 -2.498 -10.852 1 56.12 148 ASP B CA 1
ATOM 2813 C C . ASP B 1 148 ? 1.083 -3.088 -11.688 1 56.12 148 ASP B C 1
ATOM 2815 O O . ASP B 1 148 ? 1.287 -4.047 -12.43 1 56.12 148 ASP B O 1
ATOM 2819 N N . VAL B 1 149 ? -0.171 -2.729 -11.281 1 49.75 149 VAL B N 1
ATOM 2820 C CA . VAL B 1 149 ? -1.482 -3.238 -11.672 1 49.75 149 VAL B CA 1
ATOM 2821 C C . VAL B 1 149 ? -1.61 -3.221 -13.188 1 49.75 149 VAL B C 1
ATOM 2823 O O . VAL B 1 149 ? -2.49 -3.877 -13.758 1 49.75 149 VAL B O 1
ATOM 2826 N N . ASN B 1 150 ? -0.73 -2.4 -13.672 1 52.88 150 ASN B N 1
ATOM 2827 C CA . ASN B 1 150 ? -0.891 -2.295 -15.117 1 52.88 150 ASN B CA 1
ATOM 2828 C C . ASN B 1 150 ? -0.018 -3.309 -15.852 1 52.88 150 ASN B C 1
ATOM 2830 O O . ASN B 1 150 ? -0.013 -3.35 -17.078 1 52.88 150 ASN B O 1
ATOM 2834 N N . THR B 1 151 ? 0.417 -4.172 -15.047 1 64.56 151 THR B N 1
ATOM 2835 C CA . THR B 1 151 ? 1.279 -5.121 -15.734 1 64.56 151 THR B CA 1
ATOM 2836 C C . THR B 1 151 ? 0.531 -6.418 -16.031 1 64.56 151 THR B C 1
ATOM 2838 O O . THR B 1 151 ? -0.382 -6.793 -15.289 1 64.56 151 THR B O 1
ATOM 2841 N N . ALA B 1 152 ? 0.756 -6.863 -17.203 1 68.12 152 ALA B N 1
ATOM 2842 C CA . ALA B 1 152 ? 0.205 -8.141 -17.656 1 68.12 152 ALA B CA 1
ATOM 2843 C C . ALA B 1 152 ? 0.345 -9.211 -16.578 1 68.12 152 ALA B C 1
ATOM 2845 O O . ALA B 1 152 ? -0.553 -10.031 -16.391 1 68.12 152 ALA B O 1
ATOM 2846 N N . GLY B 1 153 ? 1.326 -9.133 -15.805 1 76.5 153 GLY B N 1
ATOM 2847 C CA . GLY B 1 153 ? 1.541 -10.109 -14.742 1 76.5 153 GLY B CA 1
ATOM 2848 C C . GLY B 1 153 ? 0.526 -10 -13.625 1 76.5 153 GLY B C 1
ATOM 2849 O O . GLY B 1 153 ? -0.015 -11.016 -13.172 1 76.5 153 GLY B O 1
ATOM 2850 N N . TYR B 1 154 ? 0.236 -8.828 -13.297 1 81.38 154 TYR B N 1
ATOM 2851 C CA . TYR B 1 154 ? -0.718 -8.617 -12.219 1 81.38 154 TYR B CA 1
ATOM 2852 C C . TYR B 1 154 ? -2.127 -9.008 -12.648 1 81.38 154 TYR B C 1
ATOM 2854 O O . TYR B 1 154 ? -2.863 -9.641 -11.891 1 81.38 154 TYR B O 1
ATOM 2862 N N . GLN B 1 155 ? -2.438 -8.695 -13.883 1 82.88 155 GLN B N 1
ATOM 2863 C CA . GLN B 1 155 ? -3.754 -9.055 -14.406 1 82.88 155 GLN B CA 1
ATOM 2864 C C . GLN B 1 155 ? -3.906 -10.57 -14.516 1 82.88 155 GLN B C 1
ATOM 2866 O O . GLN B 1 155 ? -4.98 -11.117 -14.25 1 82.88 155 GLN B O 1
ATOM 2871 N N . GLY B 1 156 ? -2.863 -11.141 -14.938 1 83.25 156 GLY B N 1
ATOM 2872 C CA . GLY B 1 156 ? -2.875 -12.594 -14.984 1 83.25 156 GLY B CA 1
ATOM 2873 C C . GLY B 1 156 ? -3.051 -13.234 -13.617 1 83.25 156 GLY B C 1
ATOM 2874 O O . GLY B 1 156 ? -3.797 -14.203 -13.477 1 83.25 156 GLY B O 1
ATOM 2875 N N . LEU B 1 157 ? -2.418 -12.672 -12.664 1 85.31 157 LEU B N 1
ATOM 2876 C CA . LEU B 1 157 ? -2.533 -13.156 -11.289 1 85.31 157 LEU B CA 1
ATOM 2877 C C . LEU B 1 157 ? -3.967 -13.023 -10.789 1 85.31 157 LEU B C 1
ATOM 2879 O O . LEU B 1 157 ? -4.531 -13.984 -10.258 1 85.31 157 LEU B O 1
ATOM 2883 N N . LEU B 1 158 ? -4.555 -11.883 -11.023 1 87.62 158 LEU B N 1
ATOM 2884 C CA . LEU B 1 158 ? -5.93 -11.656 -10.594 1 87.62 158 LEU B CA 1
ATOM 2885 C C . LEU B 1 158 ? -6.883 -12.633 -11.266 1 87.62 158 LEU B C 1
ATOM 2887 O O . LEU B 1 158 ? -7.809 -13.141 -10.633 1 87.62 158 LEU B O 1
ATOM 2891 N N . ALA B 1 159 ? -6.625 -12.891 -12.492 1 86.56 159 ALA B N 1
ATOM 2892 C CA . ALA B 1 159 ? -7.496 -13.789 -13.242 1 86.56 159 ALA B CA 1
ATOM 2893 C C . ALA B 1 159 ? -7.461 -15.195 -12.664 1 86.56 159 ALA B C 1
ATOM 2895 O O . ALA B 1 159 ? -8.508 -15.82 -12.477 1 86.56 159 ALA B O 1
ATOM 2896 N N . VAL B 1 160 ? -6.305 -15.625 -12.383 1 85.38 160 VAL B N 1
ATOM 2897 C CA . VAL B 1 160 ? -6.141 -16.984 -11.852 1 85.38 160 VAL B CA 1
ATOM 2898 C C . VAL B 1 160 ? -6.836 -17.094 -10.5 1 85.38 160 VAL B C 1
ATOM 2900 O O . VAL B 1 160 ? -7.594 -18.031 -10.258 1 85.38 160 VAL B O 1
ATOM 2903 N N . ILE B 1 161 ? -6.617 -16.109 -9.641 1 89.25 161 ILE B N 1
ATOM 2904 C CA . ILE B 1 161 ? -7.18 -16.156 -8.297 1 89.25 161 ILE B CA 1
ATOM 2905 C C . ILE B 1 161 ? -8.695 -15.992 -8.359 1 89.25 161 ILE B C 1
ATOM 2907 O O . ILE B 1 161 ? -9.43 -16.672 -7.633 1 89.25 161 ILE B O 1
ATOM 2911 N N . ALA B 1 162 ? -9.125 -15.141 -9.242 1 91.44 162 ALA B N 1
ATOM 2912 C CA . ALA B 1 162 ? -10.555 -14.883 -9.359 1 91.44 162 ALA B CA 1
ATOM 2913 C C . ALA B 1 162 ? -11.305 -16.125 -9.812 1 91.44 162 ALA B C 1
ATOM 2915 O O . ALA B 1 162 ? -12.422 -16.391 -9.352 1 91.44 162 ALA B O 1
ATOM 2916 N N . GLU B 1 163 ? -10.734 -16.844 -10.703 1 86.5 163 GLU B N 1
ATOM 2917 C CA . GLU B 1 163 ? -11.352 -18.094 -11.156 1 86.5 163 GLU B CA 1
ATOM 2918 C C . GLU B 1 163 ? -11.492 -19.094 -10.016 1 86.5 163 GLU B C 1
ATOM 2920 O O . GLU B 1 163 ? -12.461 -19.844 -9.961 1 86.5 163 GLU B O 1
ATOM 2925 N N . LEU B 1 164 ? -10.562 -19 -9.164 1 86.75 164 LEU B N 1
ATOM 2926 C CA . LEU B 1 164 ? -10.57 -19.922 -8.023 1 86.75 164 LEU B CA 1
ATOM 2927 C C . LEU B 1 164 ? -11.625 -19.516 -7.004 1 86.75 164 LEU B C 1
ATOM 2929 O O . LEU B 1 164 ? -12.266 -20.359 -6.395 1 86.75 164 LEU B O 1
ATOM 2933 N N . LEU B 1 165 ? -11.883 -18.25 -6.883 1 91.69 165 LEU B N 1
ATOM 2934 C CA . LEU B 1 165 ? -12.688 -17.766 -5.773 1 91.69 165 LEU B CA 1
ATOM 2935 C C . LEU B 1 165 ? -14.125 -17.5 -6.219 1 91.69 165 LEU B C 1
ATOM 2937 O O . LEU B 1 165 ? -15.039 -17.438 -5.395 1 91.69 165 LEU B O 1
ATOM 2941 N N . SER B 1 166 ? -14.352 -17.328 -7.535 1 92.25 166 SER B N 1
ATOM 2942 C CA . SER B 1 166 ? -15.633 -16.844 -8.047 1 92.25 166 SER B CA 1
ATOM 2943 C C . SER B 1 166 ? -16.703 -17.922 -7.918 1 92.25 166 SER B C 1
ATOM 2945 O O . SER B 1 166 ? -16.406 -19.109 -7.809 1 92.25 166 SER B O 1
ATOM 2947 N N . ASP B 1 167 ? -17.906 -17.5 -7.797 1 92.56 167 ASP B N 1
ATOM 2948 C CA . ASP B 1 167 ? -19.109 -18.328 -7.887 1 92.56 167 ASP B CA 1
ATOM 2949 C C . ASP B 1 167 ? -20.281 -17.547 -8.461 1 92.56 167 ASP B C 1
ATOM 2951 O O . ASP B 1 167 ? -20.094 -16.484 -9.055 1 92.56 167 ASP B O 1
ATOM 2955 N N . ASP B 1 168 ? -21.438 -18.062 -8.391 1 90.75 168 ASP B N 1
ATOM 2956 C CA . ASP B 1 168 ? -22.609 -17.453 -9.023 1 90.75 168 ASP B CA 1
ATOM 2957 C C . ASP B 1 168 ? -22.906 -16.078 -8.438 1 90.75 168 ASP B C 1
ATOM 2959 O O . ASP B 1 168 ? -23.344 -15.172 -9.148 1 90.75 168 ASP B O 1
ATOM 2963 N N . SER B 1 169 ? -22.672 -15.906 -7.16 1 92.75 169 SER B N 1
ATOM 2964 C CA . SER B 1 169 ? -22.984 -14.656 -6.48 1 92.75 169 SER B CA 1
ATOM 2965 C C . SER B 1 169 ? -21.891 -13.617 -6.699 1 92.75 169 SER B C 1
ATOM 2967 O O . SER B 1 169 ? -22.141 -12.414 -6.586 1 92.75 169 SER B O 1
ATOM 2969 N N . TYR B 1 170 ? -20.703 -14.109 -7.008 1 94.69 170 TYR B N 1
ATOM 2970 C CA . TYR B 1 170 ? -19.547 -13.242 -7.227 1 94.69 170 TYR B CA 1
ATOM 2971 C C . TYR B 1 170 ? -18.844 -13.594 -8.531 1 94.69 170 TYR B C 1
ATOM 2973 O O . TYR B 1 170 ? -17.859 -14.336 -8.531 1 94.69 170 TYR B O 1
ATOM 2981 N N . PRO B 1 171 ? -19.344 -12.914 -9.562 1 93.5 171 PRO B N 1
ATOM 2982 C CA . PRO B 1 171 ? -18.688 -13.188 -10.844 1 93.5 171 PRO B CA 1
ATOM 2983 C C . PRO B 1 171 ? -17.234 -12.711 -10.875 1 93.5 171 PRO B C 1
ATOM 2985 O O . PRO B 1 171 ? -16.812 -11.938 -10.008 1 93.5 171 PRO B O 1
ATOM 2988 N N . VAL B 1 172 ? -16.5 -13.141 -11.844 1 92.62 172 VAL B N 1
ATOM 2989 C CA . VAL B 1 172 ? -15.055 -12.969 -11.945 1 92.62 172 VAL B CA 1
ATOM 2990 C C . VAL B 1 172 ? -14.711 -11.484 -11.883 1 92.62 172 VAL B C 1
ATOM 2992 O O . VAL B 1 172 ? -13.82 -11.078 -11.133 1 92.62 172 VAL B O 1
ATOM 2995 N N . PRO B 1 173 ? -15.445 -10.578 -12.547 1 92.38 173 PRO B N 1
ATOM 2996 C CA . PRO B 1 173 ? -15.07 -9.164 -12.477 1 92.38 173 PRO B CA 1
ATOM 2997 C C . PRO B 1 173 ? -15.219 -8.586 -11.07 1 92.38 173 PRO B C 1
ATOM 2999 O O . PRO B 1 173 ? -14.398 -7.773 -10.641 1 92.38 173 PRO B O 1
ATOM 3002 N N . ALA B 1 174 ? -16.203 -9.055 -10.367 1 93.25 174 ALA B N 1
ATOM 3003 C CA . ALA B 1 174 ? -16.406 -8.594 -9 1 93.25 174 ALA B CA 1
ATOM 3004 C C . ALA B 1 174 ? -15.305 -9.102 -8.078 1 93.25 174 ALA B C 1
ATOM 3006 O O . ALA B 1 174 ? -14.789 -8.344 -7.242 1 93.25 174 ALA B O 1
ATOM 3007 N N . VAL B 1 175 ? -14.984 -10.344 -8.281 1 94 175 VAL B N 1
ATOM 3008 C CA . VAL B 1 175 ? -13.938 -10.938 -7.453 1 94 175 VAL B CA 1
ATOM 3009 C C . VAL B 1 175 ? -12.602 -10.258 -7.742 1 94 175 VAL B C 1
ATOM 3011 O O . VAL B 1 175 ? -11.805 -10.023 -6.828 1 94 175 VAL B O 1
ATOM 3014 N N . LYS B 1 176 ? -12.359 -9.875 -8.984 1 92.5 176 LYS B N 1
ATOM 3015 C CA . LYS B 1 176 ? -11.117 -9.188 -9.336 1 92.5 176 LYS B CA 1
ATOM 3016 C C . LYS B 1 176 ? -11.008 -7.848 -8.617 1 92.5 176 LYS B C 1
ATOM 3018 O O . LYS B 1 176 ? -9.938 -7.48 -8.141 1 92.5 176 LYS B O 1
ATOM 3023 N N . ARG B 1 177 ? -12.086 -7.129 -8.562 1 93.44 177 ARG B N 1
ATOM 3024 C CA . ARG B 1 177 ? -12.086 -5.859 -7.844 1 93.44 177 ARG B CA 1
ATOM 3025 C C . ARG B 1 177 ? -11.789 -6.066 -6.363 1 93.44 177 ARG B C 1
ATOM 3027 O O . ARG B 1 177 ? -10.969 -5.348 -5.785 1 93.44 177 ARG B O 1
ATOM 3034 N N . ALA B 1 178 ? -12.422 -7.062 -5.793 1 93.31 178 ALA B N 1
ATOM 3035 C CA . ALA B 1 178 ? -12.195 -7.375 -4.383 1 93.31 178 ALA B CA 1
ATOM 3036 C C . ALA B 1 178 ? -10.758 -7.812 -4.141 1 93.31 178 ALA B C 1
ATOM 3038 O O . ALA B 1 178 ? -10.141 -7.426 -3.141 1 93.31 178 ALA B O 1
ATOM 3039 N N . LEU B 1 179 ? -10.258 -8.578 -5.066 1 91.44 179 LEU B N 1
ATOM 3040 C CA . LEU B 1 179 ? -8.898 -9.086 -4.941 1 91.44 179 LEU B CA 1
ATOM 3041 C C . LEU B 1 179 ? -7.879 -7.953 -5.027 1 91.44 179 LEU B C 1
ATOM 3043 O O . LEU B 1 179 ? -6.875 -7.957 -4.309 1 91.44 179 LEU B O 1
ATOM 3047 N N . ASP B 1 180 ? -8.117 -7.062 -5.91 1 90.5 180 ASP B N 1
ATOM 3048 C CA . ASP B 1 180 ? -7.227 -5.914 -6.027 1 90.5 180 ASP B CA 1
ATOM 3049 C C . ASP B 1 180 ? -7.137 -5.152 -4.703 1 90.5 180 ASP B C 1
ATOM 3051 O O . ASP B 1 180 ? -6.043 -4.832 -4.238 1 90.5 180 ASP B O 1
ATOM 3055 N N . LEU B 1 181 ? -8.242 -4.922 -4.078 1 90.69 181 LEU B N 1
ATOM 3056 C CA . LEU B 1 181 ? -8.281 -4.246 -2.787 1 90.69 181 LEU B CA 1
ATOM 3057 C C . LEU B 1 181 ? -7.578 -5.078 -1.717 1 90.69 181 LEU B C 1
ATOM 3059 O O . LEU B 1 181 ? -6.766 -4.555 -0.951 1 90.69 181 LEU B O 1
ATOM 3063 N N . ALA B 1 182 ? -7.875 -6.367 -1.687 1 89.69 182 ALA B N 1
ATOM 3064 C CA . ALA B 1 182 ? -7.312 -7.262 -0.678 1 89.69 182 ALA B CA 1
ATOM 3065 C C . ALA B 1 182 ? -5.797 -7.348 -0.806 1 89.69 182 ALA B C 1
ATOM 3067 O O . ALA B 1 182 ? -5.082 -7.336 0.199 1 89.69 182 ALA B O 1
ATOM 3068 N N . LEU B 1 183 ? -5.312 -7.461 -2.012 1 87.31 183 LEU B N 1
ATOM 3069 C CA . LEU B 1 183 ? -3.877 -7.586 -2.24 1 87.31 183 LEU B CA 1
ATOM 3070 C C . LEU B 1 183 ? -3.15 -6.305 -1.852 1 87.31 183 LEU B C 1
ATOM 3072 O O . LEU B 1 183 ? -2.045 -6.352 -1.308 1 87.31 183 LEU B O 1
ATOM 3076 N N . ARG B 1 184 ? -3.709 -5.172 -2.117 1 82.5 184 ARG B N 1
ATOM 3077 C CA . ARG B 1 184 ? -3.129 -3.895 -1.72 1 82.5 184 ARG B CA 1
ATOM 3078 C C . ARG B 1 184 ? -3.049 -3.779 -0.201 1 82.5 184 ARG B C 1
ATOM 3080 O O . ARG B 1 184 ? -2.025 -3.357 0.342 1 82.5 184 ARG B O 1
ATOM 3087 N N . LEU B 1 185 ? -4.109 -4.133 0.445 1 85.44 185 LEU B N 1
ATOM 3088 C CA . LEU B 1 185 ? -4.102 -4.098 1.903 1 85.44 185 LEU B CA 1
ATOM 3089 C C . LEU B 1 185 ? -3.092 -5.09 2.465 1 85.44 185 LEU B C 1
ATOM 3091 O O . LEU B 1 185 ? -2.326 -4.758 3.371 1 85.44 185 LEU B O 1
ATOM 3095 N N . THR B 1 186 ? -3.053 -6.324 1.913 1 83.25 186 THR B N 1
ATOM 3096 C CA . THR B 1 186 ? -2.109 -7.352 2.346 1 83.25 186 THR B CA 1
ATOM 3097 C C . THR B 1 186 ? -0.672 -6.852 2.221 1 83.25 186 THR B C 1
ATOM 3099 O O . THR B 1 186 ? 0.126 -7.004 3.148 1 83.25 186 THR B O 1
ATOM 3102 N N . SER B 1 187 ? -0.409 -6.309 1.085 1 80.69 187 SER B N 1
ATOM 3103 C CA . SER B 1 187 ? 0.948 -5.84 0.832 1 80.69 187 SER B CA 1
ATOM 3104 C C . SER B 1 187 ? 1.365 -4.785 1.853 1 80.69 187 SER B C 1
ATOM 3106 O O . SER B 1 187 ? 2.5 -4.793 2.332 1 80.69 187 SER B O 1
ATOM 3108 N N . THR B 1 188 ? 0.474 -3.865 2.189 1 80.06 188 THR B N 1
ATOM 3109 C CA . THR B 1 188 ? 0.795 -2.803 3.135 1 80.06 188 THR B CA 1
ATOM 3110 C C . THR B 1 188 ? 0.918 -3.357 4.551 1 80.06 188 THR B C 1
ATOM 3112 O O . THR B 1 188 ? 1.763 -2.908 5.328 1 80.06 188 THR B O 1
ATOM 3115 N N . PHE B 1 189 ? 0.113 -4.348 4.879 1 82.69 189 PHE B N 1
ATOM 3116 C CA . PHE B 1 189 ? 0.156 -4.918 6.223 1 82.69 189 PHE B CA 1
ATOM 3117 C C . PHE B 1 189 ? 1.416 -5.754 6.418 1 82.69 189 PHE B C 1
ATOM 3119 O O . PHE B 1 189 ? 1.951 -5.828 7.523 1 82.69 189 PHE B O 1
ATOM 3126 N N . LEU B 1 190 ? 1.862 -6.402 5.371 1 80 190 LEU B N 1
ATOM 3127 C CA . LEU B 1 190 ? 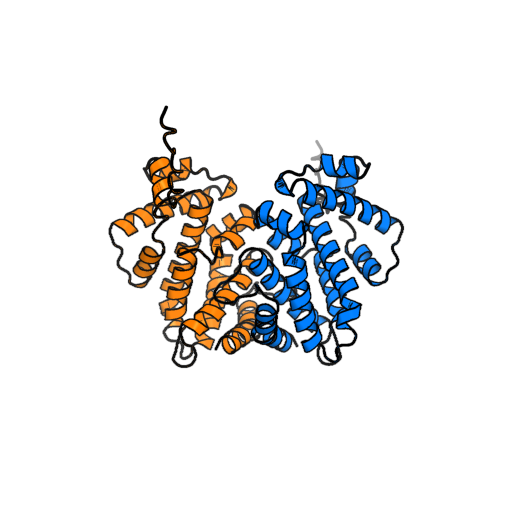3.074 -7.211 5.457 1 80 190 LEU B CA 1
ATOM 3128 C C . LEU B 1 190 ? 4.297 -6.332 5.711 1 80 190 LEU B C 1
ATOM 3130 O O . LEU B 1 190 ? 5.191 -6.711 6.465 1 80 190 LEU B O 1
ATOM 3134 N N . VAL B 1 191 ? 4.266 -5.23 5.105 1 76.06 191 VAL B N 1
ATOM 3135 C CA . VAL B 1 191 ? 5.41 -4.332 5.223 1 76.06 191 VAL B CA 1
ATOM 3136 C C . VAL B 1 191 ? 5.281 -3.488 6.488 1 76.06 191 VAL B C 1
ATOM 3138 O O . VAL B 1 191 ? 6.273 -3.24 7.18 1 76.06 191 VAL B O 1
ATOM 3141 N N . ASN B 1 192 ? 4.082 -2.996 6.656 1 78.5 192 ASN B N 1
ATOM 3142 C CA . ASN B 1 192 ? 3.812 -2.154 7.816 1 78.5 192 ASN B CA 1
ATOM 3143 C C . ASN B 1 192 ? 2.627 -2.672 8.625 1 78.5 192 ASN B C 1
ATOM 3145 O O . ASN B 1 192 ? 1.505 -2.191 8.469 1 78.5 192 ASN B O 1
ATOM 3149 N N . PRO B 1 193 ? 2.939 -3.562 9.57 1 80.19 193 PRO B N 1
ATOM 3150 C CA . PRO B 1 193 ? 1.828 -4.066 10.383 1 80.19 193 PRO B CA 1
ATOM 3151 C C . PRO B 1 193 ? 1.13 -2.963 11.172 1 80.19 193 PRO B C 1
ATOM 3153 O O . PRO B 1 193 ? 1.763 -1.972 11.547 1 80.19 193 PRO B O 1
ATOM 3156 N N . SER B 1 194 ? -0.089 -3.107 11.375 1 85.75 194 SER B N 1
ATOM 3157 C CA . SER B 1 194 ? -0.901 -2.111 12.062 1 85.75 194 SER B CA 1
ATOM 3158 C C . SER B 1 194 ? -1.339 -2.613 13.438 1 85.75 194 SER B C 1
ATOM 3160 O O . SER B 1 194 ? -1.882 -3.713 13.555 1 85.75 194 SER B O 1
ATOM 3162 N N . ASP B 1 195 ? -1.154 -1.775 14.477 1 84.62 195 ASP B N 1
ATOM 3163 C CA . ASP B 1 195 ? -1.644 -2.109 15.805 1 84.62 195 ASP B CA 1
ATOM 3164 C C . ASP B 1 195 ? -3.158 -1.943 15.891 1 84.62 195 ASP B C 1
ATOM 3166 O O . ASP B 1 195 ? -3.814 -2.602 16.703 1 84.62 195 ASP B O 1
ATOM 3170 N N . LEU B 1 196 ? -3.691 -1.081 15.086 1 87.56 196 LEU B N 1
ATOM 3171 C CA . LEU B 1 196 ? -5.129 -0.833 15.086 1 87.56 196 LEU B CA 1
ATOM 3172 C C . LEU B 1 196 ? -5.879 -1.985 14.43 1 87.56 196 LEU B C 1
ATOM 3174 O O . LEU B 1 196 ? -7.023 -2.271 14.789 1 87.56 196 LEU B O 1
ATOM 3178 N N . LEU B 1 197 ? -5.223 -2.604 13.484 1 91.19 197 LEU B N 1
ATOM 3179 C CA . LEU B 1 197 ? -5.785 -3.688 12.688 1 91.19 197 LEU B CA 1
ATOM 3180 C C . LEU B 1 197 ? -4.824 -4.871 12.625 1 91.19 197 LEU B C 1
ATOM 3182 O O . LEU B 1 197 ? -4.227 -5.137 11.578 1 91.19 197 LEU B O 1
ATOM 3186 N N . PRO B 1 198 ? -4.781 -5.637 13.734 1 91.12 198 PRO B N 1
ATOM 3187 C CA . PRO B 1 198 ? -3.768 -6.688 13.82 1 91.12 198 PRO B CA 1
ATOM 3188 C C . PRO B 1 198 ? -4.039 -7.852 12.875 1 91.12 198 PRO B C 1
ATOM 3190 O O . PRO B 1 198 ? -5.188 -8.281 12.734 1 91.12 198 PRO B O 1
ATOM 3193 N N . THR B 1 199 ? -3.037 -8.266 12.219 1 92 199 THR B N 1
ATOM 3194 C CA . THR B 1 199 ? -3.076 -9.438 11.352 1 92 199 THR B CA 1
ATOM 3195 C C . THR B 1 199 ? -1.891 -10.359 11.625 1 92 199 THR B C 1
ATOM 3197 O O . THR B 1 199 ? -1.392 -11.023 10.719 1 92 199 THR B O 1
ATOM 3200 N N . ASP B 1 200 ? -1.461 -10.406 12.867 1 88.94 200 ASP B N 1
ATOM 3201 C CA . ASP B 1 200 ? -0.217 -11.062 13.258 1 88.94 200 ASP B CA 1
ATOM 3202 C C . ASP B 1 200 ? -0.445 -12.539 13.555 1 88.94 200 ASP B C 1
ATOM 3204 O O . ASP B 1 200 ? 0.505 -13.328 13.594 1 88.94 200 ASP B O 1
ATOM 3208 N N . THR B 1 201 ? -1.653 -12.93 13.867 1 93.31 201 THR B N 1
ATOM 3209 C CA . THR B 1 201 ? -2.041 -14.32 14.078 1 93.31 201 THR B CA 1
ATOM 3210 C C . THR B 1 201 ? -3.146 -14.727 13.109 1 93.31 201 THR B C 1
ATOM 3212 O O . THR B 1 201 ? -3.799 -13.867 12.508 1 93.31 201 THR B O 1
ATOM 3215 N N . ASP B 1 202 ? -3.316 -16.031 12.969 1 94.56 202 ASP B N 1
ATOM 3216 C CA . ASP B 1 202 ? -4.398 -16.516 12.117 1 94.56 202 ASP B CA 1
ATOM 3217 C C . ASP B 1 202 ? -5.754 -16.016 12.617 1 94.56 202 ASP B C 1
ATOM 3219 O O . ASP B 1 202 ? -6.633 -15.688 11.812 1 94.56 202 ASP B O 1
ATOM 3223 N N . THR B 1 203 ? -5.852 -16.016 13.93 1 95.94 203 THR B N 1
ATOM 3224 C CA . THR B 1 203 ? -7.109 -15.578 14.523 1 95.94 203 THR B CA 1
ATOM 3225 C C . THR B 1 203 ? -7.367 -14.102 14.211 1 95.94 203 THR B C 1
ATOM 3227 O O . THR B 1 203 ? -8.453 -13.742 13.75 1 95.94 203 THR B O 1
ATOM 3230 N N . ASN B 1 204 ? -6.398 -13.258 14.391 1 95.5 204 ASN B N 1
ATOM 3231 C CA . ASN B 1 204 ? -6.52 -11.836 14.086 1 95.5 204 ASN B CA 1
ATOM 3232 C C . ASN B 1 204 ? -6.77 -11.602 12.594 1 95.5 204 ASN B C 1
ATOM 3234 O O . ASN B 1 204 ? -7.578 -10.75 12.227 1 95.5 204 ASN B O 1
ATOM 3238 N N . THR B 1 205 ? -6.078 -12.406 11.836 1 95.75 205 THR B N 1
ATOM 3239 C CA . THR B 1 205 ? -6.199 -12.273 10.391 1 95.75 205 THR B CA 1
ATOM 3240 C C . THR B 1 205 ? -7.609 -12.641 9.93 1 95.75 205 THR B C 1
ATOM 3242 O O . THR B 1 205 ? -8.18 -11.961 9.078 1 95.75 205 THR B O 1
ATOM 3245 N N . ARG B 1 206 ? -8.117 -13.68 10.5 1 96.5 206 ARG B N 1
ATOM 3246 C CA . ARG B 1 206 ? -9.477 -14.102 10.164 1 96.5 206 ARG B CA 1
ATOM 3247 C C . ARG B 1 206 ? -10.5 -13.047 10.578 1 96.5 206 ARG B C 1
ATOM 3249 O O . ARG B 1 206 ? -11.414 -12.734 9.812 1 96.5 206 ARG B O 1
ATOM 3256 N N . GLU B 1 207 ? -10.32 -12.531 11.727 1 95.88 207 GLU B N 1
ATOM 3257 C CA . GLU B 1 207 ? -11.211 -11.469 12.188 1 95.88 207 GLU B CA 1
ATOM 3258 C C . GLU B 1 207 ? -11.148 -10.258 11.258 1 95.88 207 GLU B C 1
ATOM 3260 O O . GLU B 1 207 ? -12.172 -9.664 10.93 1 95.88 207 GLU B O 1
ATOM 3265 N N . PHE B 1 208 ? -10 -9.898 10.828 1 96 208 PHE B N 1
ATOM 3266 C CA . PHE B 1 208 ? -9.805 -8.789 9.898 1 96 208 PHE B CA 1
ATOM 3267 C C . PHE B 1 208 ? -10.547 -9.055 8.594 1 96 208 PHE B C 1
ATOM 3269 O O . PHE B 1 208 ? -11.242 -8.172 8.078 1 96 208 PHE B O 1
ATOM 3276 N N . ALA B 1 209 ? -10.336 -10.266 8.133 1 96.19 209 ALA B N 1
ATOM 3277 C CA . ALA B 1 209 ? -10.953 -10.625 6.852 1 96.19 209 ALA B CA 1
ATOM 3278 C C . ALA B 1 209 ? -12.477 -10.539 6.934 1 96.19 209 ALA B C 1
ATOM 3280 O O . ALA B 1 209 ? -13.117 -9.945 6.066 1 96.19 209 ALA B O 1
ATOM 3281 N N . ILE B 1 210 ? -13.039 -11.062 7.98 1 96.12 210 ILE B N 1
ATOM 3282 C CA . ILE B 1 210 ? -14.492 -11.102 8.141 1 96.12 210 ILE B CA 1
ATOM 3283 C C . ILE B 1 210 ? -15.031 -9.688 8.328 1 96.12 210 ILE B C 1
ATOM 3285 O O . ILE B 1 210 ? -16.047 -9.32 7.738 1 96.12 210 ILE B O 1
ATOM 3289 N N . ARG B 1 211 ? -14.297 -8.953 8.969 1 94.69 211 ARG B N 1
ATOM 3290 C CA . ARG B 1 211 ? -14.805 -7.641 9.359 1 94.69 211 ARG B CA 1
ATOM 3291 C C . ARG B 1 211 ? -14.609 -6.621 8.242 1 94.69 211 ARG B C 1
ATOM 3293 O O . ARG B 1 211 ? -15.438 -5.734 8.047 1 94.69 211 ARG B O 1
ATOM 3300 N N . TYR B 1 212 ? -13.5 -6.742 7.516 1 94.31 212 TYR B N 1
ATOM 3301 C CA . TYR B 1 212 ? -13.156 -5.645 6.617 1 94.31 212 TYR B CA 1
ATOM 3302 C C . TYR B 1 212 ? -13.094 -6.121 5.172 1 94.31 212 TYR B C 1
ATOM 3304 O O . TYR B 1 212 ? -13.516 -5.402 4.258 1 94.31 212 TYR B O 1
ATOM 3312 N N . LEU B 1 213 ? -12.617 -7.312 4.922 1 94 213 LEU B N 1
ATOM 3313 C CA . LEU B 1 213 ? -12.484 -7.758 3.539 1 94 213 LEU B CA 1
ATOM 3314 C C . LEU B 1 213 ? -13.836 -8.172 2.967 1 94 213 LEU B C 1
ATOM 3316 O O . LEU B 1 213 ? -14.117 -7.926 1.793 1 94 213 LEU B O 1
ATOM 3320 N N . LEU B 1 214 ? -14.664 -8.836 3.75 1 94.5 214 LEU B N 1
ATOM 3321 C CA . LEU B 1 214 ? -15.945 -9.312 3.244 1 94.5 214 LEU B CA 1
ATOM 3322 C C . LEU B 1 214 ? -16.844 -8.148 2.852 1 94.5 214 LEU B C 1
ATOM 3324 O O . LEU B 1 214 ? -17.484 -8.18 1.793 1 94.5 214 LEU B O 1
ATOM 3328 N N . PRO B 1 215 ? -16.938 -7.129 3.674 1 93.25 215 PRO B N 1
ATOM 3329 C CA . PRO B 1 215 ? -17.703 -5.977 3.213 1 93.25 215 PRO B CA 1
ATOM 3330 C C . PRO B 1 215 ? -17.188 -5.406 1.893 1 93.25 215 PRO B C 1
ATOM 3332 O O . PRO B 1 215 ? -17.984 -4.965 1.056 1 93.25 215 PRO B O 1
ATOM 3335 N N . LEU B 1 216 ? -15.914 -5.414 1.68 1 91 216 LEU B N 1
ATOM 3336 C CA . LEU B 1 216 ? -15.336 -4.945 0.426 1 91 216 LEU B CA 1
ATOM 3337 C C . LEU B 1 216 ? -15.734 -5.852 -0.732 1 91 216 LEU B C 1
ATOM 3339 O O . LEU B 1 216 ? -16.062 -5.371 -1.818 1 91 216 LEU B O 1
ATOM 3343 N N . MET B 1 217 ? -15.664 -7.113 -0.424 1 92.25 217 MET B N 1
ATOM 3344 C CA . MET B 1 217 ? -16.062 -8.078 -1.448 1 92.25 217 MET B CA 1
ATOM 3345 C C . MET B 1 217 ? -17.531 -7.895 -1.828 1 92.25 217 MET B C 1
ATOM 3347 O O . MET B 1 217 ? -17.875 -7.934 -3.01 1 92.25 217 MET B O 1
ATOM 3351 N N . ARG B 1 218 ? -18.375 -7.668 -0.901 1 93.44 218 ARG B N 1
ATOM 3352 C CA . ARG B 1 218 ? -19.797 -7.469 -1.154 1 93.44 218 ARG B CA 1
ATOM 3353 C C . ARG B 1 218 ? -20.047 -6.18 -1.934 1 93.44 218 ARG B C 1
ATOM 3355 O O . ARG B 1 218 ? -20.906 -6.133 -2.811 1 93.44 218 ARG B O 1
ATOM 3362 N N . ALA B 1 219 ? -19.219 -5.223 -1.629 1 91.56 219 ALA B N 1
ATOM 3363 C CA . ALA B 1 219 ? -19.344 -3.947 -2.332 1 91.56 219 ALA B CA 1
ATOM 3364 C C . ALA B 1 219 ? -18.906 -4.078 -3.785 1 91.56 219 ALA B C 1
ATOM 3366 O O . ALA B 1 219 ? -19.297 -3.285 -4.641 1 91.56 219 ALA B O 1
ATOM 3367 N N . ALA B 1 220 ? -18.062 -5.031 -4.043 1 87.81 220 ALA B N 1
ATOM 3368 C CA . ALA B 1 220 ? -17.469 -5.195 -5.367 1 87.81 220 ALA B CA 1
ATOM 3369 C C . ALA B 1 220 ? -18.422 -5.914 -6.312 1 87.81 220 ALA B C 1
ATOM 3371 O O . ALA B 1 220 ? -18.156 -6.023 -7.512 1 87.81 220 ALA B O 1
ATOM 3372 N N . ARG B 1 221 ? -19.547 -6.395 -5.711 1 85.56 221 ARG B N 1
ATOM 3373 C CA . ARG B 1 221 ? -20.516 -7.121 -6.535 1 85.56 221 ARG B CA 1
ATOM 3374 C C . ARG B 1 221 ? -21.25 -6.172 -7.477 1 85.56 221 ARG B C 1
ATOM 3376 O O . ARG B 1 221 ? -21.547 -5.035 -7.105 1 85.56 221 ARG B O 1
#

Sequence (442 aa):
MSRVDMASAPAATIGSVVELDSLLRQLATGTLSETNVATSRLLDAAREEFVAHGIARTAVGDIARRAGVSRPTLYRKCGDKEDIVAAVLVRETTEFFVRAQAVLAPLSNAEDRMVEAFVMGMREARHHPLVAALKEFDSESFSRNVFDVNTAGYQGLLAVIAELLSDDSYPVPAVKRALDLALRLTSTFLVNPSDLLPTDTDTNTREFAIRYLLPLMRAARMSRVDMASAPAATIGSVVELDSLLRQLATGTLSETNVATSRLLDAAREEFVAHGIARTAVGDIARRAGVSRPTLYRKCGDKEDIVAAVLVRETTEFFVRAQAVLAPLSNAEDRMVEAFVMGMREARHHPLVAALKEFDSESFSRNVFDVNTAGYQGLLAVIAELLSDDSYPVPAVKRALDLALRLTSTFLVNPSDLLPTDTDTNTREFAIRYLLPLMRAAR